Protein AF-0000000081274751 (afdb_homodimer)

pLDDT: mean 94.53, std 8.79, range [33.19, 98.94]

Sequence (576 aa):
MEIGVSGASGQLGKAVLAELAARGAGHRVVGISRTPERVPAPAQGRLGDYDRAETLLQAYRGLDRLLLIPSADLGPGVRGRQFTAAIDAAVRAGVKHIVMVSTAGTRELAEPALGAAYWVGEQHLVKTAPRWTILRMNYYAESFAQQAPMFLGSGILPGLGENRVAFVSRDDVAAAAAGILLGEGHAGAIYNATGPVALSGAQRAALVAELSGKPLRFAVSDEAPLRQGLAQAGLPGGFVDAVIDIEKSFVAGAFDVVTGDVARLAGREPRALRTLLADSLRPAVADAMEIGVSGASGQLGKAVLAELAARGAGHRVVGISRTPERVPAPAQGRLGDYDRAETLLQAYRGLDRLLLIPSADLGPGVRGRQFTAAIDAAVRAGVKHIVMVSTAGTRELAEPALGAAYWVGEQHLVKTAPRWTILRMNYYAESFAQQAPMFLGSGILPGLGENRVAFVSRDDVAAAAAGILLGEGHAGAIYNATGPVALSGAQRAALVAELSGKPLRFAVSDEAPLRQGLAQAGLPGGFVDAVIDIEKSFVAGAFDVVTGDVARLAGREPRALRTLLADSLRPAVADA

Organism: Ralstonia solanacearum (NCBI:txid305)

Nearest PDB structures (foldseek):
  2zcv-assembly1_A  TM=9.203E-01  e=3.498E-23  Escherichia coli
  2jl1-assembly1_A-2  TM=8.860E-01  e=5.281E-23  Citrobacter sp. MY-5
  2zcu-assembly1_A  TM=9.099E-01  e=2.438E-22  unclassified
  2vrb-assembly1_A-2  TM=9.002E-01  e=4.391E-22  Citrobacter sp. MY-5
  3e48-assembly1_A  TM=8.944E-01  e=1.424E-21  Staphylococcus aureus subsp. aureus Mu50

Structure (mmCIF, N/CA/C/O backbone):
data_AF-0000000081274751-model_v1
#
loop_
_entity.id
_entity.type
_entity.pdbx_description
1 polymer 'SDR family oxidoreductase'
#
loop_
_atom_site.group_PDB
_atom_site.id
_atom_site.type_symbol
_atom_site.label_atom_id
_atom_site.label_alt_id
_atom_site.label_comp_id
_atom_site.label_asym_id
_atom_site.label_entity_id
_atom_site.label_seq_id
_atom_site.pdbx_PDB_ins_code
_atom_site.Cartn_x
_atom_site.Cartn_y
_atom_site.Cartn_z
_atom_site.occupancy
_atom_site.B_iso_or_equiv
_atom_site.auth_seq_id
_atom_site.auth_comp_id
_atom_site.auth_asym_id
_atom_site.auth_atom_id
_atom_site.pdbx_PDB_model_num
ATOM 1 N N . MET A 1 1 ? 21.375 19.062 -6.289 1 93.44 1 MET A N 1
ATOM 2 C CA . MET A 1 1 ? 20.031 19.125 -6.879 1 93.44 1 MET A CA 1
ATOM 3 C C . MET A 1 1 ? 19.188 20.188 -6.195 1 93.44 1 MET A C 1
ATOM 5 O O . MET A 1 1 ? 19.547 20.672 -5.121 1 93.44 1 MET A O 1
ATOM 9 N N . GLU A 1 2 ? 18.156 20.688 -6.863 1 97.38 2 GLU A N 1
ATOM 10 C CA . GLU A 1 2 ? 17.172 21.594 -6.297 1 97.38 2 GLU A CA 1
ATOM 11 C C . GLU A 1 2 ? 15.914 20.859 -5.867 1 97.38 2 GLU A C 1
ATOM 13 O O . GLU A 1 2 ? 15.219 20.266 -6.699 1 97.38 2 GLU A O 1
ATOM 18 N N . ILE A 1 3 ? 15.656 20.969 -4.59 1 98.5 3 ILE A N 1
ATOM 19 C CA . ILE A 1 3 ? 14.531 20.234 -4.008 1 98.5 3 ILE A CA 1
ATOM 20 C C . ILE A 1 3 ? 13.484 21.234 -3.498 1 98.5 3 ILE A C 1
ATOM 22 O O . ILE A 1 3 ? 13.812 22.156 -2.762 1 98.5 3 ILE A O 1
ATOM 26 N N . GLY A 1 4 ? 12.297 21.062 -3.938 1 98.75 4 GLY A N 1
ATOM 27 C CA . GLY A 1 4 ? 11.211 21.922 -3.488 1 98.75 4 GLY A CA 1
ATOM 28 C C . GLY A 1 4 ? 10.266 21.219 -2.523 1 98.75 4 GLY A C 1
ATOM 29 O O . GLY A 1 4 ? 10 20.031 -2.66 1 98.75 4 GLY A O 1
ATOM 30 N N . VAL A 1 5 ? 9.758 21.969 -1.563 1 98.75 5 VAL A N 1
ATOM 31 C CA . VAL A 1 5 ? 8.703 21.547 -0.657 1 98.75 5 VAL A CA 1
ATOM 32 C C . VAL A 1 5 ? 7.52 22.5 -0.745 1 98.75 5 VAL A C 1
ATOM 34 O O . VAL A 1 5 ? 7.621 23.656 -0.315 1 98.75 5 VAL A O 1
ATOM 37 N N . SER A 1 6 ? 6.445 22.047 -1.34 1 98.62 6 SER A N 1
ATOM 38 C CA . SER A 1 6 ? 5.23 22.844 -1.414 1 98.62 6 SER A CA 1
ATOM 39 C C . SER A 1 6 ? 4.348 22.641 -0.189 1 98.62 6 SER A C 1
ATOM 41 O O . SER A 1 6 ? 4.07 21.5 0.189 1 98.62 6 SER A O 1
ATOM 43 N N . GLY A 1 7 ? 3.842 23.641 0.392 1 96.94 7 GLY A N 1
ATOM 44 C CA . GLY A 1 7 ? 3.24 23.594 1.715 1 96.94 7 GLY A CA 1
ATOM 45 C C . GLY A 1 7 ? 4.25 23.75 2.836 1 96.94 7 GLY A C 1
ATOM 46 O O . GLY A 1 7 ? 4.078 23.172 3.912 1 96.94 7 GLY A O 1
ATOM 47 N N . ALA A 1 8 ? 5.242 24.547 2.623 1 96.88 8 ALA A N 1
ATOM 48 C CA . ALA A 1 8 ? 6.453 24.578 3.439 1 96.88 8 ALA A CA 1
ATOM 49 C C . ALA A 1 8 ? 6.211 25.312 4.75 1 96.88 8 ALA A C 1
ATOM 51 O O . ALA A 1 8 ? 6.988 25.172 5.699 1 96.88 8 ALA A O 1
ATOM 52 N N . SER A 1 9 ? 5.199 26.094 4.828 1 93.06 9 SER A N 1
ATOM 53 C CA . SER A 1 9 ? 4.996 26.891 6.035 1 93.06 9 SER A CA 1
ATOM 54 C C . SER A 1 9 ? 4.125 26.141 7.043 1 93.06 9 SER A C 1
ATOM 56 O O . SER A 1 9 ? 3.957 26.594 8.18 1 93.06 9 SER A O 1
ATOM 58 N N . GLY A 1 10 ? 3.547 25.016 6.594 1 93.62 10 GLY A N 1
ATOM 59 C CA . GLY A 1 10 ? 2.77 24.203 7.516 1 93.62 10 GLY A CA 1
ATOM 60 C C . GLY A 1 10 ? 3.629 23.344 8.43 1 93.62 10 GLY A C 1
ATOM 61 O O . GLY A 1 10 ? 4.855 23.328 8.297 1 93.62 10 GLY A O 1
ATOM 62 N N . GLN A 1 11 ? 2.998 22.656 9.359 1 95 11 GLN A N 1
ATOM 63 C CA . GLN A 1 11 ? 3.697 21.844 10.352 1 95 11 GLN A CA 1
ATOM 64 C C . GLN A 1 11 ? 4.531 20.75 9.68 1 95 11 GLN A C 1
ATOM 66 O O . GLN A 1 11 ? 5.723 20.609 9.961 1 95 11 GLN A O 1
ATOM 71 N N . LEU A 1 12 ? 3.928 20.016 8.781 1 97.56 12 LEU A N 1
ATOM 72 C CA . LEU A 1 12 ? 4.672 18.969 8.094 1 97.56 12 LEU A CA 1
ATOM 73 C C . LEU A 1 12 ? 5.773 19.547 7.223 1 97.56 12 LEU A C 1
ATOM 75 O O . LEU A 1 12 ? 6.891 19.031 7.191 1 97.56 12 LEU A O 1
ATOM 79 N N . GLY A 1 13 ? 5.434 20.609 6.469 1 97.88 13 GLY A N 1
ATOM 80 C CA . GLY A 1 13 ? 6.422 21.266 5.613 1 97.88 13 GLY A CA 1
ATOM 81 C C . GLY A 1 13 ? 7.652 21.719 6.367 1 97.88 13 GLY A C 1
ATOM 82 O O . GLY A 1 13 ? 8.781 21.453 5.941 1 97.88 13 GLY A O 1
ATOM 83 N N . LYS A 1 14 ? 7.461 22.344 7.496 1 97.12 14 LYS A N 1
ATOM 84 C CA . LYS A 1 14 ? 8.57 22.812 8.312 1 97.12 14 LYS A CA 1
ATOM 85 C C . LYS A 1 14 ? 9.422 21.656 8.812 1 97.12 14 LYS A C 1
ATOM 87 O O . LYS A 1 14 ? 10.648 21.734 8.844 1 97.12 14 LYS A O 1
ATOM 92 N N . ALA A 1 15 ? 8.734 20.594 9.211 1 97.69 15 ALA A N 1
ATOM 93 C CA . ALA A 1 15 ? 9.445 19.406 9.688 1 97.69 15 ALA A CA 1
ATOM 94 C C . ALA A 1 15 ? 10.281 18.781 8.57 1 97.69 15 ALA A C 1
ATOM 96 O O . ALA A 1 15 ? 11.406 18.328 8.805 1 97.69 15 ALA A O 1
ATOM 97 N N . VAL A 1 16 ? 9.758 18.766 7.324 1 98.38 16 VAL A N 1
ATOM 98 C CA . VAL A 1 16 ? 10.492 18.219 6.188 1 98.38 16 VAL A CA 1
ATOM 99 C C . VAL A 1 16 ? 11.719 19.094 5.91 1 98.38 16 VAL A C 1
ATOM 101 O O . VAL A 1 16 ? 12.82 18.578 5.684 1 98.38 16 VAL A O 1
ATOM 104 N N . LEU A 1 17 ? 11.516 20.422 5.949 1 97.81 17 LEU A N 1
ATOM 105 C CA . LEU A 1 17 ? 12.625 21.328 5.723 1 97.81 17 LEU A CA 1
ATOM 106 C C . LEU A 1 17 ? 13.727 21.125 6.762 1 97.81 17 LEU A C 1
ATOM 108 O O . LEU A 1 17 ? 14.914 21.156 6.434 1 97.81 17 LEU A O 1
ATOM 112 N N . ALA A 1 18 ? 13.352 20.922 7.992 1 97.19 18 ALA A N 1
ATOM 113 C CA . ALA A 1 18 ? 14.328 20.672 9.055 1 97.19 18 ALA A CA 1
ATOM 114 C C . ALA A 1 18 ? 15.133 19.406 8.781 1 97.19 18 ALA A C 1
ATOM 116 O O . ALA A 1 18 ? 16.344 19.375 8.953 1 97.19 18 ALA A O 1
ATOM 117 N N . GLU A 1 19 ? 14.438 18.359 8.367 1 97.75 19 GLU A N 1
ATOM 118 C CA . GLU A 1 19 ? 15.102 17.094 8.016 1 97.75 19 GLU A CA 1
ATOM 119 C C . GLU A 1 19 ? 16.062 17.297 6.855 1 97.75 19 GLU A C 1
ATOM 121 O O . GLU A 1 19 ? 17.188 16.781 6.879 1 97.75 19 GLU A O 1
ATOM 126 N N . LEU A 1 20 ? 15.664 18.031 5.789 1 97.75 20 LEU A N 1
ATOM 127 C CA . LEU A 1 20 ? 16.5 18.266 4.625 1 97.75 20 LEU A CA 1
ATOM 128 C C . LEU A 1 20 ? 17.734 19.094 5.004 1 97.75 20 LEU A C 1
ATOM 130 O O . LEU A 1 20 ? 18.828 18.875 4.477 1 97.75 20 LEU A O 1
ATOM 134 N N . ALA A 1 21 ? 17.531 20.047 5.922 1 96 21 ALA A N 1
ATOM 135 C CA . ALA A 1 21 ? 18.656 20.844 6.391 1 96 21 ALA A CA 1
ATOM 136 C C . ALA A 1 21 ? 19.672 20 7.133 1 96 21 ALA A C 1
ATOM 138 O O . ALA A 1 21 ? 20.891 20.188 6.98 1 96 21 ALA A O 1
ATOM 139 N N . ALA A 1 22 ? 19.188 19.062 7.863 1 95.31 22 ALA A N 1
ATOM 140 C CA . ALA A 1 22 ? 20.047 18.234 8.703 1 95.31 22 ALA A CA 1
ATOM 141 C C . ALA A 1 22 ? 20.766 17.172 7.871 1 95.31 22 ALA A C 1
ATOM 143 O O . ALA A 1 22 ? 21.938 16.859 8.125 1 95.31 22 ALA A O 1
ATOM 144 N N . ARG A 1 23 ? 20.078 16.719 6.793 1 93.56 23 ARG A N 1
ATOM 145 C CA . ARG A 1 23 ? 20.578 15.555 6.07 1 93.56 23 ARG A CA 1
ATOM 146 C C . ARG A 1 23 ? 21.188 15.961 4.73 1 93.56 23 ARG A C 1
ATOM 148 O O . ARG A 1 23 ? 21.953 15.203 4.133 1 93.56 23 ARG A O 1
ATOM 155 N N . GLY A 1 24 ? 20.641 17.031 4.078 1 81.81 24 GLY A N 1
ATOM 156 C CA . GLY A 1 24 ? 20.688 17.297 2.652 1 81.81 24 GLY A CA 1
ATOM 157 C C . GLY A 1 24 ? 22.047 17.766 2.166 1 81.81 24 GLY A C 1
ATOM 158 O O . GLY A 1 24 ? 22.188 18.141 1.001 1 81.81 24 GLY A O 1
ATOM 159 N N . ALA A 1 25 ? 23 17.219 2.57 1 69.69 25 ALA A N 1
ATOM 160 C CA . ALA A 1 25 ? 24.406 17.234 2.184 1 69.69 25 ALA A CA 1
ATOM 161 C C . ALA A 1 25 ? 24.641 18.234 1.053 1 69.69 25 ALA A C 1
ATOM 163 O O . ALA A 1 25 ? 25.297 17.906 0.062 1 69.69 25 ALA A O 1
ATOM 164 N N . GLY A 1 26 ? 24.203 19.438 1.033 1 86.94 26 GLY A N 1
ATOM 165 C CA . GLY A 1 26 ? 24.609 20.359 -0.019 1 86.94 26 GLY A CA 1
ATOM 166 C C . GLY A 1 26 ? 23.516 20.609 -1.044 1 86.94 26 GLY A C 1
ATOM 167 O O . GLY A 1 26 ? 23.719 21.375 -1.988 1 86.94 26 GLY A O 1
ATOM 168 N N . HIS A 1 27 ? 22.453 19.953 -1.006 1 92.88 27 HIS A N 1
ATOM 169 C CA . HIS A 1 27 ? 21.328 20.234 -1.9 1 92.88 27 HIS A CA 1
ATOM 170 C C . HIS A 1 27 ? 20.719 21.609 -1.623 1 92.88 27 HIS A C 1
ATOM 172 O O . HIS A 1 27 ? 20.781 22.094 -0.495 1 92.88 27 HIS A O 1
ATOM 178 N N . ARG A 1 28 ? 20.281 22.266 -2.684 1 96.56 28 ARG A N 1
ATOM 179 C CA . ARG A 1 28 ? 19.516 23.5 -2.527 1 96.56 28 ARG A CA 1
ATOM 180 C C . ARG A 1 28 ? 18.047 23.203 -2.271 1 96.56 28 ARG A C 1
ATOM 182 O O . ARG A 1 28 ? 17.422 22.469 -3.031 1 96.56 28 ARG A O 1
ATOM 189 N N . VAL A 1 29 ? 17.578 23.797 -1.198 1 97.94 29 VAL A N 1
ATOM 190 C CA . VAL A 1 29 ? 16.203 23.516 -0.79 1 97.94 29 VAL A CA 1
ATOM 191 C C . VAL A 1 29 ? 15.352 24.781 -0.933 1 97.94 29 VAL A C 1
ATOM 193 O O . VAL A 1 29 ? 15.758 25.859 -0.512 1 97.94 29 VAL A O 1
ATOM 196 N N . VAL A 1 30 ? 14.211 24.609 -1.521 1 98.19 30 VAL A N 1
ATOM 197 C CA . VAL A 1 30 ? 13.25 25.688 -1.726 1 98.19 30 VAL A CA 1
ATOM 198 C C . VAL A 1 30 ? 11.953 25.375 -0.984 1 98.19 30 VAL A C 1
ATOM 200 O O . VAL A 1 30 ? 11.367 24.297 -1.177 1 98.19 30 VAL A O 1
ATOM 203 N N . GLY A 1 31 ? 11.57 26.25 -0.077 1 98.44 31 GLY A N 1
ATOM 204 C CA . GLY A 1 31 ? 10.273 26.172 0.565 1 98.44 31 GLY A CA 1
ATOM 205 C C . GLY A 1 31 ? 9.219 27.031 -0.099 1 98.44 31 GLY A C 1
ATOM 206 O O . GLY A 1 31 ? 9.375 28.25 -0.194 1 98.44 31 GLY A O 1
ATOM 207 N N . ILE A 1 32 ? 8.148 26.422 -0.583 1 98.69 32 ILE A N 1
ATOM 208 C CA . ILE A 1 32 ? 7.109 27.125 -1.325 1 98.69 32 ILE A CA 1
ATOM 209 C C . ILE A 1 32 ? 5.859 27.266 -0.458 1 98.69 32 ILE A C 1
ATOM 211 O O . ILE A 1 32 ? 5.359 26.281 0.09 1 98.69 32 ILE A O 1
ATOM 215 N N . SER A 1 33 ? 5.398 28.422 -0.324 1 97.69 33 SER A N 1
ATOM 216 C CA . SER A 1 33 ? 4.23 28.703 0.502 1 97.69 33 SER A CA 1
ATOM 217 C C . SER A 1 33 ? 3.555 30 0.088 1 97.69 33 SER A C 1
ATOM 219 O O . SER A 1 33 ? 4.09 30.75 -0.731 1 97.69 33 SER A O 1
ATOM 221 N N . ARG A 1 34 ? 2.355 30.203 0.616 1 96.44 34 ARG A N 1
ATOM 222 C CA . ARG A 1 34 ? 1.653 31.469 0.422 1 96.44 34 ARG A CA 1
ATOM 223 C C . ARG A 1 34 ? 2.336 32.594 1.188 1 96.44 34 ARG A C 1
ATOM 225 O O . ARG A 1 34 ? 2.092 33.781 0.918 1 96.44 34 ARG A O 1
ATOM 232 N N . THR A 1 35 ? 3.131 32.219 2.211 1 95.5 35 THR A N 1
ATOM 233 C CA . THR A 1 35 ? 3.898 33.156 3.023 1 95.5 35 THR A CA 1
ATOM 234 C C . THR A 1 35 ? 5.383 32.812 2.992 1 95.5 35 THR A C 1
ATOM 236 O O . THR A 1 35 ? 5.945 32.344 3.996 1 95.5 35 THR A O 1
ATOM 239 N N . PRO A 1 36 ? 6.004 33.094 1.844 1 95.94 36 PRO A N 1
ATOM 240 C CA . PRO A 1 36 ? 7.387 32.656 1.653 1 95.94 36 PRO A CA 1
ATOM 241 C C . PRO A 1 36 ? 8.336 33.188 2.719 1 95.94 36 PRO A C 1
ATOM 243 O O . PRO A 1 36 ? 9.359 32.562 3.014 1 95.94 36 PRO A O 1
ATOM 246 N N . GLU A 1 37 ? 8.023 34.312 3.389 1 94.25 37 GLU A N 1
ATOM 247 C CA . GLU A 1 37 ? 8.867 34.906 4.422 1 94.25 37 GLU A CA 1
ATOM 248 C C . GLU A 1 37 ? 8.898 34.031 5.676 1 94.25 37 GLU A C 1
ATOM 250 O O . GLU A 1 37 ? 9.789 34.188 6.516 1 94.25 37 GLU A O 1
ATOM 255 N N . ARG A 1 38 ? 7.961 33.125 5.781 1 93.5 38 ARG A N 1
ATOM 256 C CA . ARG A 1 38 ? 7.867 32.281 6.961 1 93.5 38 ARG A CA 1
ATOM 257 C C . ARG A 1 38 ? 8.641 30.969 6.758 1 93.5 38 ARG A C 1
ATOM 259 O O . ARG A 1 38 ? 8.742 30.156 7.676 1 93.5 38 ARG A O 1
ATOM 266 N N . VAL A 1 39 ? 9.164 30.75 5.59 1 94.94 39 VAL A N 1
ATOM 267 C CA . VAL A 1 39 ? 9.977 29.578 5.328 1 94.94 39 VAL A CA 1
ATOM 268 C C . VAL A 1 39 ? 11.305 29.688 6.062 1 94.94 39 VAL A C 1
ATOM 270 O O . VAL A 1 39 ? 12.039 30.656 5.879 1 94.94 39 VAL A O 1
ATOM 273 N N . PRO A 1 40 ? 11.562 28.781 6.957 1 92.06 40 PRO A N 1
ATOM 274 C CA . PRO A 1 40 ? 12.781 28.875 7.762 1 92.06 40 PRO A CA 1
ATOM 275 C C . PRO A 1 40 ? 14.055 28.719 6.93 1 92.06 40 PRO A C 1
ATOM 277 O O . PRO A 1 40 ? 14.086 27.906 5.992 1 92.06 40 PRO A O 1
ATOM 280 N N . ALA A 1 41 ? 15.07 29.453 7.367 1 90.94 41 ALA A N 1
ATOM 281 C CA . ALA A 1 41 ? 16.406 29.219 6.824 1 90.94 41 ALA A CA 1
ATOM 282 C C . ALA A 1 41 ? 16.906 27.812 7.184 1 90.94 41 ALA A C 1
ATOM 284 O O . ALA A 1 41 ? 16.547 27.266 8.227 1 90.94 41 ALA A O 1
ATOM 285 N N . PRO A 1 42 ? 17.672 27.297 6.25 1 93.5 42 PRO A N 1
ATOM 286 C CA . PRO A 1 42 ? 18.375 27.844 5.086 1 93.5 42 PRO A CA 1
ATOM 287 C C . PRO A 1 42 ? 17.578 27.672 3.789 1 93.5 42 PRO A C 1
ATOM 289 O O . PRO A 1 42 ? 18.094 27.969 2.705 1 93.5 42 PRO A O 1
ATOM 292 N N . ALA A 1 43 ? 16.359 27.188 3.826 1 95.62 43 ALA A N 1
ATOM 293 C CA . ALA A 1 43 ? 15.578 27.031 2.605 1 95.62 43 ALA A CA 1
ATOM 294 C C . ALA A 1 43 ? 15.227 28.375 2 1 95.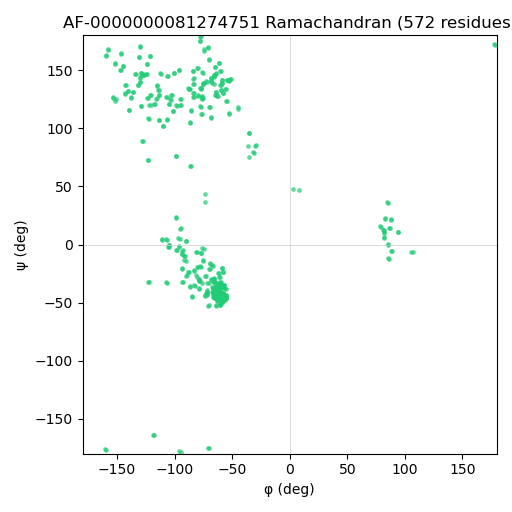62 43 ALA A C 1
ATOM 296 O O . ALA A 1 43 ? 14.922 29.328 2.727 1 95.62 43 ALA A O 1
ATOM 297 N N . GLN A 1 44 ? 15.312 28.469 0.724 1 97.06 44 GLN A N 1
ATOM 298 C CA . GLN A 1 44 ? 14.836 29.656 0.018 1 97.06 44 GLN A CA 1
ATOM 299 C C . GLN A 1 44 ? 13.312 29.656 -0.079 1 97.06 44 GLN A C 1
ATOM 301 O O . GLN A 1 44 ? 12.711 28.688 -0.54 1 97.06 44 GLN A O 1
ATOM 306 N N . GLY A 1 45 ? 12.766 30.781 0.375 1 98 45 GLY A N 1
ATOM 307 C CA . GLY A 1 45 ? 11.32 30.906 0.271 1 98 45 GLY A CA 1
ATOM 308 C C . GLY A 1 45 ? 10.859 31.375 -1.095 1 98 45 GLY A C 1
ATOM 309 O O . GLY A 1 45 ? 11.406 32.312 -1.645 1 98 45 GLY A O 1
ATOM 310 N N . ARG A 1 46 ? 9.891 30.688 -1.69 1 98.44 46 ARG A N 1
ATOM 311 C CA . ARG A 1 46 ? 9.211 31.109 -2.912 1 98.44 46 ARG A CA 1
ATOM 312 C C . ARG A 1 46 ? 7.703 31.172 -2.701 1 98.44 46 ARG A C 1
ATOM 314 O O . ARG A 1 46 ? 7.137 30.375 -1.954 1 98.44 46 ARG A O 1
ATOM 321 N N . LEU A 1 47 ? 7.086 32.125 -3.385 1 98.44 47 LEU A N 1
ATOM 322 C CA . LEU A 1 47 ? 5.637 32.25 -3.314 1 98.44 47 LEU A CA 1
ATOM 323 C C . LEU A 1 47 ? 4.949 31.188 -4.152 1 98.44 47 LEU A C 1
ATOM 325 O O . LEU A 1 47 ? 5.246 31.047 -5.34 1 98.44 47 LEU A O 1
ATOM 329 N N . GLY A 1 48 ? 4.117 30.516 -3.559 1 98.25 48 GLY A N 1
ATOM 330 C CA . GLY A 1 48 ? 3.248 29.531 -4.203 1 98.25 48 GLY A CA 1
ATOM 331 C C . GLY A 1 48 ? 1.927 29.344 -3.484 1 98.25 48 GLY A C 1
ATOM 332 O O . GLY A 1 48 ? 1.901 29.109 -2.273 1 98.25 48 GLY A O 1
ATOM 333 N N . ASP A 1 49 ? 0.896 29.531 -4.195 1 97.69 49 ASP A N 1
ATOM 334 C CA . ASP A 1 49 ? -0.47 29.375 -3.705 1 97.69 49 ASP A CA 1
ATOM 335 C C . ASP A 1 49 ? -1.227 28.312 -4.516 1 97.69 49 ASP A C 1
ATOM 337 O O . ASP A 1 49 ? -1.423 28.484 -5.723 1 97.69 49 ASP A O 1
ATOM 341 N N . TYR A 1 50 ? -1.672 27.281 -3.85 1 97.62 50 TYR A N 1
ATOM 342 C CA . TYR A 1 50 ? -2.342 26.188 -4.535 1 97.62 50 TYR A CA 1
ATOM 343 C C . TYR A 1 50 ? -3.576 26.672 -5.281 1 97.62 50 TYR A C 1
ATOM 345 O O . TYR A 1 50 ? -4.055 26.016 -6.203 1 97.62 50 TYR A O 1
ATOM 353 N N . ASP A 1 51 ? -4.086 27.828 -4.895 1 96.88 51 ASP A N 1
ATOM 354 C CA . ASP A 1 51 ? -5.289 28.359 -5.523 1 96.88 51 ASP A CA 1
ATOM 355 C C . ASP A 1 51 ? -4.934 29.359 -6.617 1 96.88 51 ASP A C 1
ATOM 357 O O . ASP A 1 51 ? -5.82 29.938 -7.25 1 96.88 51 ASP A O 1
ATOM 361 N N . ARG A 1 52 ? -3.68 29.625 -6.82 1 97.12 52 ARG A N 1
ATOM 362 C CA . ARG A 1 52 ? -3.184 30.531 -7.859 1 97.12 52 ARG A CA 1
ATOM 363 C C . ARG A 1 52 ? -2.105 29.844 -8.695 1 97.12 52 ARG A C 1
ATOM 365 O O . ARG A 1 52 ? -0.912 30.062 -8.469 1 97.12 52 ARG A O 1
ATOM 372 N N . ALA A 1 53 ? -2.52 29.188 -9.727 1 94.62 53 ALA A N 1
ATOM 373 C CA . ALA A 1 53 ? -1.687 28.297 -10.531 1 94.62 53 ALA A CA 1
ATOM 374 C C . ALA A 1 53 ? -0.47 29.047 -11.086 1 94.62 53 ALA A C 1
ATOM 376 O O . ALA A 1 53 ? 0.608 28.453 -11.219 1 94.62 53 ALA A O 1
ATOM 377 N N . GLU A 1 54 ? -0.586 30.234 -11.414 1 95.19 54 GLU A N 1
ATOM 378 C CA . GLU A 1 54 ? 0.503 31.016 -12 1 95.19 54 GLU A CA 1
ATOM 379 C C . GLU A 1 54 ? 1.666 31.156 -11.016 1 95.19 54 GLU A C 1
ATOM 381 O O . GLU A 1 54 ? 2.828 31.203 -11.43 1 95.19 54 GLU A O 1
ATOM 386 N N . THR A 1 55 ? 1.337 31.219 -9.758 1 98.31 55 THR A N 1
ATOM 387 C CA . THR A 1 55 ? 2.389 31.328 -8.758 1 98.31 55 THR A CA 1
ATOM 388 C C . THR A 1 55 ? 3.133 30.016 -8.594 1 98.31 55 THR A C 1
ATOM 390 O O . THR A 1 55 ? 4.309 30 -8.227 1 98.31 55 THR A O 1
ATOM 393 N N . LEU A 1 56 ? 2.492 28.953 -8.859 1 98.62 56 LEU A N 1
ATOM 394 C CA . LEU A 1 56 ? 3.094 27.625 -8.711 1 98.62 56 LEU A CA 1
ATOM 395 C C . LEU A 1 56 ? 4.098 27.359 -9.82 1 98.62 56 LEU A C 1
ATOM 397 O O . LEU A 1 56 ? 5.176 26.812 -9.57 1 98.62 56 LEU A O 1
ATOM 401 N N . LEU A 1 57 ? 3.695 27.719 -11.055 1 98.12 57 LEU A N 1
ATOM 402 C CA . LEU A 1 57 ? 4.586 27.5 -12.188 1 98.12 57 LEU A CA 1
ATOM 403 C C . LEU A 1 57 ? 5.93 28.188 -11.961 1 98.12 57 LEU A C 1
ATOM 405 O O . LEU A 1 57 ? 6.984 27.578 -12.148 1 98.12 57 LEU A O 1
ATOM 409 N N . GLN A 1 58 ? 5.871 29.406 -11.516 1 97.88 58 GLN A N 1
ATOM 410 C CA . GLN A 1 58 ? 7.09 30.156 -11.242 1 97.88 58 GLN A CA 1
ATOM 411 C C . GLN A 1 58 ? 7.859 29.547 -10.07 1 97.88 58 GLN A C 1
ATOM 413 O O . GLN A 1 58 ? 9.086 29.422 -10.125 1 97.88 58 GLN A O 1
ATOM 418 N N . ALA A 1 59 ? 7.168 29.141 -9.07 1 98.69 59 ALA A N 1
ATOM 419 C CA . ALA A 1 59 ? 7.781 28.609 -7.852 1 98.69 59 ALA A CA 1
ATOM 420 C C . ALA A 1 59 ? 8.492 27.297 -8.125 1 98.69 59 ALA A C 1
ATOM 422 O O . ALA A 1 59 ? 9.492 26.969 -7.473 1 98.69 59 ALA A O 1
ATOM 423 N N . TYR A 1 60 ? 8.031 26.531 -9.086 1 98.75 60 TYR A N 1
ATOM 424 C CA . TYR A 1 60 ? 8.523 25.172 -9.297 1 98.75 60 TYR A CA 1
ATOM 425 C C . TYR A 1 60 ? 9.648 25.156 -10.328 1 98.75 60 TYR A C 1
ATOM 427 O O . TYR A 1 60 ? 10.297 24.125 -10.531 1 98.75 60 TYR A O 1
ATOM 435 N N . ARG A 1 61 ? 9.898 26.266 -10.984 1 98 61 ARG A N 1
ATOM 436 C CA . ARG A 1 61 ? 10.914 26.344 -12.031 1 98 61 ARG A CA 1
ATOM 437 C C . ARG A 1 61 ? 12.281 25.938 -11.492 1 98 61 ARG A C 1
ATOM 439 O O . ARG A 1 61 ? 12.695 26.406 -10.43 1 98 61 ARG A O 1
ATOM 446 N N . GLY A 1 62 ? 12.906 25.031 -12.242 1 98 62 GLY A N 1
ATOM 447 C CA . GLY A 1 62 ? 14.281 24.656 -11.953 1 98 62 GLY A CA 1
ATOM 448 C C . GLY A 1 62 ? 14.406 23.531 -10.945 1 98 62 GLY A C 1
ATOM 449 O O . GLY A 1 62 ? 15.5 23.031 -10.695 1 98 62 GLY A O 1
ATOM 450 N N . LEU A 1 63 ? 13.344 23.094 -10.375 1 98.5 63 LEU A N 1
ATOM 451 C CA . LEU A 1 63 ? 13.391 22.047 -9.352 1 98.5 63 LEU A CA 1
ATOM 452 C C . LEU A 1 63 ? 13.641 20.688 -9.984 1 98.5 63 LEU A C 1
ATOM 454 O O . LEU A 1 63 ? 13.062 20.359 -11.023 1 98.5 63 LEU A O 1
ATOM 458 N N . ASP A 1 64 ? 14.469 19.922 -9.359 1 98.31 64 ASP A N 1
ATOM 459 C CA . ASP A 1 64 ? 14.68 18.531 -9.758 1 98.31 64 ASP A CA 1
ATOM 460 C C . ASP A 1 64 ? 13.641 17.609 -9.125 1 98.31 64 ASP A C 1
ATOM 462 O O . ASP A 1 64 ? 13.133 16.703 -9.781 1 98.31 64 ASP A O 1
ATOM 466 N N . ARG A 1 65 ? 13.391 17.812 -7.844 1 98.62 65 ARG A N 1
ATOM 467 C CA . ARG A 1 65 ? 12.422 17.062 -7.066 1 98.62 65 ARG A CA 1
ATOM 468 C C . ARG A 1 65 ? 11.492 17.984 -6.289 1 98.62 65 ARG A C 1
ATOM 470 O O . ARG A 1 65 ? 11.914 19.047 -5.82 1 98.62 65 ARG A O 1
ATOM 477 N N . LEU A 1 66 ? 10.273 17.609 -6.176 1 98.88 66 LEU A N 1
ATOM 478 C CA . LEU A 1 66 ? 9.258 18.422 -5.523 1 98.88 66 LEU A CA 1
ATOM 479 C C . LEU A 1 66 ? 8.352 17.578 -4.645 1 98.88 66 LEU A C 1
ATOM 481 O O . LEU A 1 66 ? 7.832 16.547 -5.09 1 98.88 66 LEU A O 1
ATOM 485 N N . LEU A 1 67 ? 8.242 17.969 -3.406 1 98.94 67 LEU A N 1
ATOM 486 C CA . LEU A 1 67 ? 7.246 17.391 -2.51 1 98.94 67 LEU A CA 1
ATOM 487 C C . LEU A 1 67 ? 5.98 18.234 -2.479 1 98.94 67 LEU A C 1
ATOM 489 O O . LEU A 1 67 ? 6.039 19.438 -2.232 1 98.94 67 LEU A O 1
ATOM 493 N N . LEU A 1 68 ? 4.871 17.609 -2.756 1 98.94 68 LEU A N 1
ATOM 494 C CA . LEU A 1 68 ? 3.566 18.25 -2.641 1 98.94 68 LEU A CA 1
ATOM 495 C C . LEU A 1 68 ? 2.863 17.828 -1.357 1 98.94 68 LEU A C 1
ATOM 497 O O . LEU A 1 68 ? 2.506 16.656 -1.201 1 98.94 68 LEU A O 1
ATOM 501 N N . ILE A 1 69 ? 2.641 18.75 -0.451 1 98.69 69 ILE A N 1
ATOM 502 C CA . ILE A 1 69 ? 1.922 18.516 0.797 1 98.69 69 ILE A CA 1
ATOM 503 C C . ILE A 1 69 ? 0.509 19.094 0.689 1 98.69 69 ILE A C 1
ATOM 505 O O . ILE A 1 69 ? 0.329 20.25 0.316 1 98.69 69 ILE A O 1
ATOM 509 N N . PRO A 1 70 ? -0.476 18.234 0.94 1 96.62 70 PRO A N 1
ATOM 510 C CA . PRO A 1 70 ? -1.846 18.75 0.814 1 96.62 70 PRO A CA 1
ATOM 511 C C . PRO A 1 70 ? -2.137 19.906 1.76 1 96.62 70 PRO A C 1
ATOM 513 O O . PRO A 1 70 ? -1.606 19.953 2.873 1 96.62 70 PRO A O 1
ATOM 516 N N . SER A 1 71 ? -3.025 20.812 1.335 1 92.5 71 SER A N 1
ATOM 517 C CA . SER A 1 71 ? -3.453 21.906 2.186 1 92.5 71 SER A CA 1
ATOM 518 C C . SER A 1 71 ? -4.336 21.422 3.33 1 92.5 71 SER A C 1
ATOM 520 O O . SER A 1 71 ? -4.766 20.266 3.336 1 92.5 71 SER A O 1
ATOM 522 N N . ALA A 1 72 ? -4.613 22.297 4.273 1 86.44 72 ALA A N 1
ATOM 523 C CA . ALA A 1 72 ? -5.449 21.969 5.426 1 86.44 72 ALA A CA 1
ATOM 524 C C . ALA A 1 72 ? -6.922 22.266 5.133 1 86.44 72 ALA A C 1
ATOM 526 O O . ALA A 1 72 ? -7.781 22.062 5.992 1 86.44 72 ALA A O 1
ATOM 527 N N . ASP A 1 73 ? -7.188 22.688 3.922 1 85.12 73 ASP A N 1
ATOM 528 C CA . ASP A 1 73 ? -8.555 23.047 3.559 1 85.12 73 ASP A CA 1
ATOM 529 C C . ASP A 1 73 ? -9.406 21.797 3.344 1 85.12 73 ASP A C 1
ATOM 531 O O . ASP A 1 73 ? -9.117 20.984 2.459 1 85.12 73 ASP A O 1
ATOM 535 N N . LEU A 1 74 ? -10.5 21.688 4.016 1 82 74 LEU A N 1
ATOM 536 C CA . LEU A 1 74 ? -11.312 20.484 3.979 1 82 74 LEU A CA 1
ATOM 537 C C . LEU A 1 74 ? -12.586 20.703 3.164 1 82 74 LEU A C 1
ATOM 539 O O . LEU A 1 74 ? -13.461 19.844 3.125 1 82 74 LEU A O 1
ATOM 543 N N . GLY A 1 75 ? -12.633 21.922 2.594 1 86.56 75 GLY A N 1
ATOM 544 C CA . GLY A 1 75 ? -13.797 22.156 1.751 1 86.56 75 GLY A CA 1
ATOM 545 C C . GLY A 1 75 ? -13.922 21.172 0.607 1 86.56 75 GLY A C 1
ATOM 546 O O . GLY A 1 75 ? -12.914 20.797 -0.001 1 86.56 75 GLY A O 1
ATOM 547 N N . PRO A 1 76 ? -15.164 20.734 0.35 1 88.94 76 PRO A N 1
ATOM 548 C CA . PRO A 1 76 ? -15.367 19.75 -0.718 1 88.94 76 PRO A CA 1
ATOM 549 C C . PRO A 1 76 ? -14.797 20.219 -2.059 1 88.94 76 PRO A C 1
ATOM 551 O O . PRO A 1 76 ? -15.094 21.328 -2.51 1 88.94 76 PRO A O 1
ATOM 554 N N . GLY A 1 77 ? -13.93 19.375 -2.568 1 92.88 77 GLY A N 1
ATOM 555 C CA . GLY A 1 77 ? -13.398 19.609 -3.904 1 92.88 77 GLY A CA 1
ATOM 556 C C . GLY A 1 77 ? -12.195 20.531 -3.918 1 92.88 77 GLY A C 1
ATOM 557 O O . GLY A 1 77 ? -11.5 20.641 -4.934 1 92.88 77 GLY A O 1
ATOM 558 N N . VAL A 1 78 ? -11.93 21.188 -2.818 1 94.12 78 VAL A N 1
ATOM 559 C CA . VAL A 1 78 ? -10.883 22.203 -2.785 1 94.12 78 VAL A CA 1
ATOM 560 C C . VAL A 1 78 ? -9.508 21.547 -2.893 1 94.12 78 VAL A C 1
ATOM 562 O O . VAL A 1 78 ? -8.727 21.859 -3.791 1 94.12 78 VAL A O 1
ATOM 565 N N . ARG A 1 79 ? -9.219 20.578 -2.078 1 95.81 79 ARG A N 1
ATOM 566 C CA . ARG A 1 79 ? -7.906 19.953 -2.055 1 95.81 79 ARG A CA 1
ATOM 567 C C . ARG A 1 79 ? -7.629 19.219 -3.363 1 95.81 79 ARG A C 1
ATOM 569 O O . ARG A 1 79 ? -6.496 19.219 -3.852 1 95.81 79 ARG A O 1
ATOM 576 N N . GLY A 1 80 ? -8.68 18.578 -3.934 1 96.81 80 GLY A N 1
ATOM 577 C CA . GLY A 1 80 ? -8.508 17.922 -5.219 1 96.81 80 GLY A CA 1
ATOM 578 C C . GLY A 1 80 ? -8.086 18.875 -6.324 1 96.81 80 GLY A C 1
ATOM 579 O O . GLY A 1 80 ? -7.168 18.562 -7.094 1 96.81 80 GLY A O 1
ATOM 580 N N . ARG A 1 81 ? -8.742 19.984 -6.371 1 97.44 81 ARG A N 1
ATOM 581 C CA . ARG A 1 81 ? -8.406 21.016 -7.348 1 97.44 81 ARG A CA 1
ATOM 582 C C . ARG A 1 81 ? -6.988 21.531 -7.125 1 97.44 81 ARG A C 1
ATOM 584 O O . ARG A 1 81 ? -6.25 21.766 -8.086 1 97.44 81 ARG A O 1
ATOM 591 N N . GLN A 1 82 ? -6.66 21.688 -5.914 1 98.12 82 GLN A N 1
ATOM 592 C CA . GLN A 1 82 ? -5.336 22.188 -5.555 1 98.12 82 GLN A CA 1
ATOM 593 C C . GLN A 1 82 ? -4.254 21.188 -5.973 1 98.12 82 GLN A C 1
ATOM 595 O O . GLN A 1 82 ? -3.221 21.578 -6.523 1 98.12 82 GLN A O 1
ATOM 600 N N . PHE A 1 83 ? -4.469 19.891 -5.73 1 98.12 83 PHE A N 1
ATOM 601 C CA . PHE A 1 83 ? -3.539 18.859 -6.176 1 98.12 83 PHE A CA 1
ATOM 602 C C . PHE A 1 83 ? -3.354 18.922 -7.688 1 98.12 83 PHE A C 1
ATOM 604 O O . PHE A 1 83 ? -2.225 18.922 -8.18 1 98.12 83 PHE A O 1
ATOM 611 N N . THR A 1 84 ? -4.445 18.984 -8.367 1 98.44 84 THR A N 1
ATOM 612 C CA . THR A 1 84 ? -4.395 19 -9.828 1 98.44 84 THR A CA 1
ATOM 613 C C . THR A 1 84 ? -3.592 20.203 -10.32 1 98.44 84 THR A C 1
ATOM 615 O O . THR A 1 84 ? -2.711 20.062 -11.172 1 98.44 84 THR A O 1
ATOM 618 N N . ALA A 1 85 ? -3.865 21.359 -9.727 1 98.5 85 ALA A N 1
ATOM 619 C CA . ALA A 1 85 ? -3.158 22.578 -10.117 1 98.5 85 ALA A CA 1
ATOM 620 C C . ALA A 1 85 ? -1.662 22.453 -9.836 1 98.5 85 ALA A C 1
ATOM 622 O O . ALA A 1 85 ? -0.837 22.828 -10.672 1 98.5 85 ALA A O 1
ATOM 623 N N . ALA A 1 86 ? -1.333 21.953 -8.703 1 98.75 86 ALA A N 1
ATOM 624 C CA . ALA A 1 86 ? 0.066 21.812 -8.312 1 98.75 86 ALA A CA 1
ATOM 625 C C . ALA A 1 86 ? 0.801 20.828 -9.219 1 98.75 86 ALA A C 1
ATOM 627 O O . ALA A 1 86 ? 1.922 21.109 -9.656 1 98.75 86 ALA A O 1
ATOM 628 N N . ILE A 1 87 ? 0.177 19.703 -9.523 1 98.81 87 ILE A N 1
ATOM 629 C CA . ILE A 1 87 ? 0.779 18.672 -10.359 1 98.81 87 ILE A CA 1
ATOM 630 C C . ILE A 1 87 ? 0.964 19.188 -11.781 1 98.81 87 ILE A C 1
ATOM 632 O O . ILE A 1 87 ? 2.033 19.031 -12.375 1 98.81 87 ILE A O 1
ATOM 636 N N . ASP A 1 88 ? -0.048 19.828 -12.312 1 98.81 88 ASP A N 1
ATOM 637 C CA . ASP A 1 88 ? 0.053 20.422 -13.648 1 98.81 88 ASP A CA 1
ATOM 638 C C . ASP A 1 88 ? 1.197 21.422 -13.727 1 98.81 88 ASP A C 1
ATOM 640 O O . ASP A 1 88 ? 1.975 21.422 -14.68 1 98.81 88 ASP A O 1
ATOM 644 N N . ALA A 1 89 ? 1.251 22.312 -12.719 1 98.81 89 ALA A N 1
ATOM 645 C CA . ALA A 1 89 ? 2.312 23.312 -12.672 1 98.81 89 ALA A CA 1
ATOM 646 C C . ALA A 1 89 ? 3.688 22.656 -12.625 1 98.81 89 ALA A C 1
ATOM 648 O O . ALA A 1 89 ? 4.629 23.109 -13.281 1 98.81 89 ALA A O 1
ATOM 649 N N . ALA A 1 90 ? 3.832 21.641 -11.836 1 98.88 90 ALA A N 1
ATOM 650 C CA . ALA A 1 90 ? 5.102 20.922 -11.711 1 98.88 90 ALA A CA 1
ATOM 651 C C . ALA A 1 90 ? 5.52 20.312 -13.039 1 98.88 90 ALA A C 1
ATOM 653 O O . ALA A 1 90 ? 6.676 20.422 -13.445 1 98.88 90 ALA A O 1
ATOM 654 N N . VAL A 1 91 ? 4.566 19.656 -13.688 1 98.69 91 VAL A N 1
ATOM 655 C CA . VAL A 1 91 ? 4.832 19.031 -14.977 1 98.69 91 VAL A CA 1
ATOM 656 C C . VAL A 1 91 ? 5.242 20.094 -15.992 1 98.69 91 VAL A C 1
ATOM 658 O O . VAL A 1 91 ? 6.238 19.922 -16.703 1 98.69 91 VAL A O 1
ATOM 661 N N . ARG A 1 92 ? 4.5 21.156 -16.047 1 98.38 92 ARG A N 1
ATOM 662 C CA . ARG A 1 92 ? 4.773 22.234 -16.984 1 98.38 92 ARG A CA 1
ATOM 663 C C . ARG A 1 92 ? 6.133 22.875 -16.703 1 98.38 92 ARG A C 1
ATOM 665 O O . ARG A 1 92 ? 6.824 23.297 -17.641 1 98.38 92 ARG A O 1
ATOM 672 N N . ALA A 1 93 ? 6.473 22.953 -15.453 1 98.38 93 ALA A N 1
ATOM 673 C CA . ALA A 1 93 ? 7.742 23.562 -15.062 1 98.38 93 ALA A CA 1
ATOM 674 C C . ALA A 1 93 ? 8.914 22.625 -15.344 1 98.38 93 ALA A C 1
ATOM 676 O O . ALA A 1 93 ? 10.078 23.016 -15.234 1 98.38 93 ALA A O 1
ATOM 677 N N . GLY A 1 94 ? 8.609 21.328 -15.625 1 98.25 94 GLY A N 1
ATOM 678 C CA . GLY A 1 94 ? 9.648 20.375 -15.984 1 98.25 94 GLY A CA 1
ATOM 679 C C . GLY A 1 94 ? 10.266 19.688 -14.781 1 98.25 94 GLY A C 1
ATOM 680 O O . GLY A 1 94 ? 11.406 19.219 -14.844 1 98.25 94 GLY A O 1
ATOM 681 N N . VAL A 1 95 ? 9.57 19.672 -13.664 1 98.56 95 VAL A N 1
ATOM 682 C CA . VAL A 1 95 ? 10.078 18.953 -12.5 1 98.56 95 VAL A CA 1
ATOM 683 C C . VAL A 1 95 ? 10.273 17.484 -12.828 1 98.56 95 VAL A C 1
ATOM 685 O O . VAL A 1 95 ? 9.359 16.828 -13.328 1 98.56 95 VAL A O 1
ATOM 688 N N . LYS A 1 96 ? 11.367 16.922 -12.492 1 97.62 96 LYS A N 1
ATOM 689 C CA . LYS A 1 96 ? 11.742 15.594 -12.961 1 97.62 96 LYS A CA 1
ATOM 690 C C . LYS A 1 96 ? 11.094 14.508 -12.117 1 97.62 96 LYS A C 1
ATOM 692 O O . LYS A 1 96 ? 10.812 13.414 -12.609 1 97.62 96 LYS A O 1
ATOM 697 N N . HIS A 1 97 ? 10.953 14.742 -10.844 1 98.62 97 HIS A N 1
ATOM 698 C CA . HIS A 1 97 ? 10.391 13.766 -9.914 1 98.62 97 HIS A CA 1
ATOM 699 C C . HIS A 1 97 ? 9.461 14.43 -8.906 1 98.62 97 HIS A C 1
ATOM 701 O O . HIS A 1 97 ? 9.906 15.258 -8.102 1 98.62 97 HIS A O 1
ATOM 707 N N . ILE A 1 98 ? 8.195 14.086 -8.961 1 98.94 98 ILE A N 1
ATOM 708 C CA . ILE A 1 98 ? 7.184 14.672 -8.086 1 98.94 98 ILE A CA 1
ATOM 709 C C . ILE A 1 98 ? 6.801 13.672 -7 1 98.94 98 ILE A C 1
ATOM 711 O O . ILE A 1 98 ? 6.406 12.539 -7.293 1 98.94 98 ILE A O 1
ATOM 715 N N . VAL A 1 99 ? 6.984 14.016 -5.754 1 98.94 99 VAL A N 1
ATOM 716 C CA . VAL A 1 99 ? 6.574 13.25 -4.582 1 98.94 99 VAL A CA 1
ATOM 717 C C . VAL A 1 99 ? 5.309 13.852 -3.98 1 98.94 99 VAL A C 1
ATOM 719 O O . VAL A 1 99 ? 5.23 15.07 -3.77 1 98.94 99 VAL A O 1
ATOM 722 N N . MET A 1 100 ? 4.312 13.062 -3.744 1 98.94 100 MET A N 1
ATOM 723 C CA . MET A 1 100 ? 3.047 13.555 -3.203 1 98.94 100 MET A CA 1
ATOM 724 C C . MET A 1 100 ? 2.721 12.867 -1.88 1 98.94 100 MET A C 1
ATOM 726 O O . MET A 1 100 ? 2.768 11.641 -1.784 1 98.94 100 MET A O 1
ATOM 730 N N . VAL A 1 101 ? 2.43 13.672 -0.906 1 98.81 101 VAL A N 1
ATOM 731 C CA . VAL A 1 101 ? 1.895 13.133 0.339 1 98.81 101 VAL A CA 1
ATOM 732 C C . VAL A 1 101 ? 0.417 12.789 0.161 1 98.81 101 VAL A C 1
ATOM 734 O O . VAL A 1 101 ? -0.382 13.648 -0.227 1 98.81 101 VAL A O 1
ATOM 737 N N . SER A 1 102 ? 0.09 11.602 0.315 1 98.56 102 SER A N 1
ATOM 738 C CA . SER A 1 102 ? -1.272 11.078 0.287 1 98.56 102 SER A CA 1
ATOM 739 C C . SER A 1 102 ? -1.65 10.453 1.623 1 98.56 102 SER A C 1
ATOM 741 O O . SER A 1 102 ? -1.122 10.836 2.668 1 98.56 102 SER A O 1
ATOM 743 N N . THR A 1 103 ? -2.705 9.672 1.624 1 97.88 103 THR A N 1
ATOM 744 C CA . THR A 1 103 ? -3.152 9.039 2.859 1 97.88 103 THR A CA 1
ATOM 745 C C . THR A 1 103 ? -3.354 7.543 2.658 1 97.88 103 THR A C 1
ATOM 747 O O . THR A 1 103 ? -3.674 7.098 1.554 1 97.88 103 THR A O 1
ATOM 750 N N . ALA A 1 104 ? -3.094 6.809 3.736 1 97.94 104 ALA A N 1
ATOM 751 C CA . ALA A 1 104 ? -3.334 5.367 3.707 1 97.94 104 ALA A CA 1
ATOM 752 C C . ALA A 1 104 ? -4.77 5.062 3.291 1 97.94 104 ALA A C 1
ATOM 754 O O . ALA A 1 104 ? -5.703 5.754 3.699 1 97.94 104 ALA A O 1
ATOM 755 N N . GLY A 1 105 ? -4.934 4.023 2.5 1 97 105 GLY A N 1
ATOM 756 C CA . GLY A 1 105 ? -6.258 3.549 2.137 1 97 105 GLY A CA 1
ATOM 757 C C . GLY A 1 105 ? -6.879 4.328 0.995 1 97 105 GLY A C 1
ATOM 758 O O . GLY A 1 105 ? -8.078 4.203 0.729 1 97 105 GLY A O 1
ATOM 759 N N . THR A 1 106 ? -6.168 5.199 0.304 1 98 106 THR A N 1
ATOM 760 C CA . THR A 1 106 ? -6.691 5.957 -0.823 1 98 106 THR A CA 1
ATOM 761 C C . THR A 1 106 ? -7.262 5.023 -1.888 1 98 106 THR A C 1
ATOM 763 O O . THR A 1 106 ? -6.629 4.031 -2.254 1 98 106 THR A O 1
ATOM 766 N N . ARG A 1 107 ? -8.406 5.348 -2.365 1 98 107 ARG A N 1
ATOM 767 C CA . ARG A 1 107 ? -9.141 4.625 -3.396 1 98 107 ARG A CA 1
ATOM 768 C C . ARG A 1 107 ? -10.188 5.523 -4.047 1 98 107 ARG A C 1
ATOM 770 O O . ARG A 1 107 ? -10.273 6.715 -3.742 1 98 107 ARG A O 1
ATOM 777 N N . GLU A 1 108 ? -10.961 4.926 -4.934 1 97.75 108 GLU A N 1
ATOM 778 C CA . GLU A 1 108 ? -11.992 5.715 -5.605 1 97.75 108 GLU A CA 1
ATOM 779 C C . GLU A 1 108 ? -13.094 6.121 -4.633 1 97.75 108 GLU A C 1
ATOM 781 O O . GLU A 1 108 ? -13.844 5.27 -4.141 1 97.75 108 GLU A O 1
ATOM 786 N N . LEU A 1 109 ? -13.109 7.363 -4.324 1 95.5 109 LEU A N 1
ATOM 787 C CA . LEU A 1 109 ? -14.141 7.961 -3.484 1 95.5 109 LEU A CA 1
ATOM 788 C C . LEU A 1 109 ? -14.656 9.258 -4.094 1 95.5 109 LEU A C 1
ATOM 790 O O . LEU A 1 109 ? -13.883 10.016 -4.695 1 95.5 109 LEU A O 1
ATOM 794 N N . ALA A 1 110 ? -15.836 9.5 -3.893 1 93.5 110 ALA A N 1
ATOM 795 C CA . ALA A 1 110 ? -16.453 10.727 -4.398 1 93.5 110 ALA A CA 1
ATOM 796 C C . ALA A 1 110 ? -16.578 11.773 -3.295 1 93.5 110 ALA A C 1
ATOM 798 O O . ALA A 1 110 ? -16.625 11.43 -2.109 1 93.5 110 ALA A O 1
ATOM 799 N N . GLU A 1 111 ? -16.469 13.008 -3.697 1 92.38 111 GLU A N 1
ATOM 800 C CA . GLU A 1 111 ? -16.828 14.07 -2.764 1 92.38 111 GLU A CA 1
ATOM 801 C C . GLU A 1 111 ? -18.219 13.852 -2.174 1 92.38 111 GLU A C 1
ATOM 803 O O . GLU A 1 111 ? -19.109 13.328 -2.846 1 92.38 111 GLU A O 1
ATOM 808 N N . PRO A 1 112 ? -18.438 14.18 -0.834 1 91.5 112 PRO A N 1
ATOM 809 C CA . PRO A 1 112 ? -17.562 14.984 0.024 1 91.5 112 PRO A CA 1
ATOM 810 C C . PRO A 1 112 ? -16.672 14.133 0.928 1 91.5 112 PRO A C 1
ATOM 812 O O . PRO A 1 112 ? -16.219 14.602 1.974 1 91.5 112 PRO A O 1
ATOM 815 N N . ALA A 1 113 ? -16.438 12.891 0.521 1 91.81 113 ALA A N 1
ATOM 816 C CA . ALA A 1 113 ? -15.562 12.055 1.345 1 91.81 113 ALA A CA 1
ATOM 817 C C . ALA A 1 113 ? -14.18 12.688 1.506 1 91.81 113 ALA A C 1
ATOM 819 O O . ALA A 1 113 ? -13.633 13.25 0.553 1 91.81 113 ALA A O 1
ATOM 820 N N . LEU A 1 114 ? -13.586 12.586 2.68 1 89 114 LEU A N 1
ATOM 821 C CA . LEU A 1 114 ? -12.297 13.188 2.979 1 89 114 LEU A CA 1
ATOM 822 C C . LEU A 1 114 ? -11.211 12.633 2.061 1 89 114 LEU A C 1
ATOM 824 O O . LEU A 1 114 ? -10.305 13.367 1.65 1 89 114 LEU A O 1
ATOM 828 N N . GLY A 1 115 ? -11.367 11.359 1.693 1 93.94 115 GLY A N 1
ATOM 829 C CA . GLY A 1 115 ? -10.352 10.695 0.893 1 93.94 115 GLY A CA 1
ATOM 830 C C . GLY A 1 115 ? -10.461 11.008 -0.587 1 93.94 115 GLY A C 1
ATOM 831 O O . GLY A 1 115 ? -9.578 10.648 -1.37 1 93.94 115 GLY A O 1
ATOM 832 N N . ALA A 1 116 ? -11.547 11.742 -1.008 1 96.38 116 ALA A N 1
ATOM 833 C CA . ALA A 1 116 ? -11.797 12 -2.422 1 96.38 116 ALA A CA 1
ATOM 834 C C . ALA A 1 116 ? -10.664 12.82 -3.039 1 96.38 116 ALA A C 1
ATOM 836 O O . ALA A 1 116 ? -10.234 12.547 -4.16 1 96.38 116 ALA A O 1
ATOM 837 N N . ALA A 1 117 ? -10.18 13.75 -2.281 1 96.56 117 ALA A N 1
ATOM 838 C CA . ALA A 1 117 ? -9.141 14.641 -2.793 1 96.56 117 ALA A CA 1
ATOM 839 C C . ALA A 1 117 ? -7.855 13.875 -3.086 1 96.56 117 ALA A C 1
ATOM 841 O O . ALA A 1 117 ? -7.18 14.148 -4.082 1 96.56 117 ALA A O 1
ATOM 842 N N . TYR A 1 118 ? -7.504 12.961 -2.213 1 97.81 118 TYR A N 1
ATOM 843 C CA . TYR A 1 118 ? -6.285 12.172 -2.393 1 97.81 118 TYR A CA 1
ATOM 844 C C . TYR A 1 118 ? -6.406 11.25 -3.6 1 97.81 118 TYR A C 1
ATOM 846 O O . TYR A 1 118 ? -5.441 11.062 -4.348 1 97.81 118 TYR A O 1
ATOM 854 N N . TRP A 1 119 ? -7.547 10.727 -3.799 1 98.12 119 TRP A N 1
ATOM 855 C CA . TRP A 1 119 ? -7.797 9.914 -4.984 1 98.12 119 TRP A CA 1
ATOM 856 C C . TRP A 1 119 ? -7.598 10.734 -6.258 1 98.12 119 TRP A C 1
ATOM 858 O O . TRP A 1 119 ? -6.895 10.305 -7.176 1 98.12 119 TRP A O 1
ATOM 868 N N . VAL A 1 120 ? -8.141 11.883 -6.289 1 98.06 120 VAL A N 1
ATOM 869 C CA . VAL A 1 120 ? -8 12.781 -7.434 1 98.06 120 VAL A CA 1
ATOM 870 C C . VAL A 1 120 ? -6.523 13.086 -7.668 1 98.06 120 VAL A C 1
ATOM 872 O O . VAL A 1 120 ? -6.035 12.992 -8.797 1 98.06 120 VAL A O 1
ATOM 875 N N . GLY A 1 121 ? -5.867 13.43 -6.621 1 98.5 121 GLY A N 1
ATOM 876 C CA . GLY A 1 121 ? -4.453 13.75 -6.715 1 98.5 121 GLY A CA 1
ATOM 877 C C . GLY A 1 121 ? -3.615 12.586 -7.227 1 98.5 121 GLY A C 1
ATOM 878 O O . GLY A 1 121 ? -2.822 12.75 -8.156 1 98.5 121 GLY A O 1
ATOM 879 N N . GLU A 1 122 ? -3.76 11.391 -6.633 1 98.75 122 GLU A N 1
ATOM 880 C CA . GLU A 1 122 ? -2.984 10.227 -7.035 1 98.75 122 GLU A CA 1
ATOM 881 C C . GLU A 1 122 ? -3.24 9.867 -8.5 1 98.75 122 GLU A C 1
ATOM 883 O O . GLU A 1 122 ? -2.303 9.594 -9.25 1 98.75 122 GLU A O 1
ATOM 888 N N . GLN A 1 123 ? -4.512 9.875 -8.891 1 98.31 123 GLN A N 1
ATOM 889 C CA . GLN A 1 123 ? -4.832 9.555 -10.273 1 98.31 123 GLN A CA 1
ATOM 890 C C . GLN A 1 123 ? -4.18 10.547 -11.234 1 98.31 123 GLN A C 1
ATOM 892 O O . GLN A 1 123 ? -3.58 10.141 -12.234 1 98.31 123 GLN A O 1
ATOM 897 N N . HIS A 1 124 ? -4.305 11.797 -10.914 1 98.69 124 HIS A N 1
ATOM 898 C CA . HIS A 1 124 ? -3.748 12.836 -11.781 1 98.69 124 HIS A CA 1
ATOM 899 C C . HIS A 1 124 ? -2.229 12.734 -11.852 1 98.69 124 HIS A C 1
ATOM 901 O O . HIS A 1 124 ? -1.647 12.844 -12.938 1 98.69 124 HIS A O 1
ATOM 907 N N . LEU A 1 125 ? -1.604 12.508 -10.734 1 98.81 125 LEU A N 1
ATOM 908 C CA . LEU A 1 125 ? -0.153 12.375 -10.656 1 98.81 125 LEU A CA 1
ATOM 909 C C . LEU A 1 125 ? 0.329 11.203 -11.516 1 98.81 125 LEU A C 1
ATOM 911 O O . LEU A 1 125 ? 1.206 11.375 -12.359 1 98.81 125 LEU A O 1
ATOM 915 N N . VAL A 1 126 ? -0.239 10.047 -11.344 1 98.5 126 VAL A N 1
ATOM 916 C CA . VAL A 1 126 ? 0.181 8.82 -12.016 1 98.5 126 VAL A CA 1
ATOM 917 C C . VAL A 1 126 ? -0.027 8.961 -13.523 1 98.5 126 VAL A C 1
ATOM 919 O O . VAL A 1 126 ? 0.791 8.492 -14.312 1 98.5 126 VAL A O 1
ATOM 922 N N . LYS A 1 127 ? -1.046 9.656 -13.906 1 97.81 127 LYS A N 1
ATOM 923 C CA . LYS A 1 127 ? -1.415 9.727 -15.32 1 97.81 127 LYS A CA 1
ATOM 924 C C . LYS A 1 127 ? -0.59 10.781 -16.047 1 97.81 127 LYS A C 1
ATOM 926 O O . LYS A 1 127 ? -0.419 10.711 -17.266 1 97.81 127 LYS A O 1
ATOM 931 N N . THR A 1 128 ? -0.035 11.758 -15.281 1 98.25 128 THR A N 1
ATOM 932 C CA . THR A 1 128 ? 0.487 12.906 -16.016 1 98.25 128 THR A CA 1
ATOM 933 C C . THR A 1 128 ? 1.966 13.117 -15.695 1 98.25 128 THR A C 1
ATOM 935 O O . THR A 1 128 ? 2.721 13.602 -16.547 1 98.25 128 THR A O 1
ATOM 938 N N . ALA A 1 129 ? 2.42 12.805 -14.492 1 98.31 129 ALA A N 1
ATOM 939 C CA . ALA A 1 129 ? 3.799 13.094 -14.102 1 98.31 129 ALA A CA 1
ATOM 940 C C . ALA A 1 129 ? 4.773 12.156 -14.805 1 98.31 129 ALA A C 1
ATOM 942 O O . ALA A 1 129 ? 4.5 10.961 -14.945 1 98.31 129 ALA A O 1
ATOM 943 N N . PRO A 1 130 ? 5.914 12.633 -15.234 1 96.06 130 PRO A N 1
ATOM 944 C CA . PRO A 1 130 ? 6.91 11.758 -15.844 1 96.06 130 PRO A CA 1
ATOM 945 C C . PRO A 1 130 ? 7.469 10.727 -14.867 1 96.06 130 PRO A C 1
ATOM 947 O O . PRO A 1 130 ? 7.746 9.586 -15.25 1 96.06 130 PRO A O 1
ATOM 950 N N . ARG A 1 131 ? 7.73 11.133 -13.648 1 97.75 131 ARG A N 1
ATOM 951 C CA . ARG A 1 131 ? 8.164 10.281 -12.547 1 97.75 131 ARG A CA 1
ATOM 952 C C . ARG A 1 131 ? 7.551 10.734 -11.227 1 97.75 131 ARG A C 1
ATOM 954 O O . ARG A 1 131 ? 7.48 11.938 -10.953 1 97.75 131 ARG A O 1
ATOM 961 N N . TRP A 1 132 ? 7.113 9.758 -10.484 1 98.81 132 TRP A N 1
ATOM 962 C CA . TRP A 1 132 ? 6.387 10.117 -9.266 1 98.81 132 TRP A CA 1
ATOM 963 C C . TRP A 1 132 ? 6.68 9.125 -8.148 1 98.81 132 TRP A C 1
ATOM 965 O O . TRP A 1 132 ? 7.145 8.008 -8.398 1 98.81 132 TRP A O 1
ATOM 975 N N . THR A 1 133 ? 6.562 9.547 -6.945 1 98.88 133 THR A N 1
ATOM 976 C CA . THR A 1 133 ? 6.492 8.758 -5.719 1 98.88 133 THR A CA 1
ATOM 977 C C . THR A 1 133 ? 5.332 9.227 -4.844 1 98.88 133 THR A C 1
ATOM 979 O O . THR A 1 133 ? 5.043 10.422 -4.766 1 98.88 133 THR A O 1
ATOM 982 N N . ILE A 1 134 ? 4.625 8.312 -4.289 1 98.94 134 ILE A N 1
ATOM 983 C CA . ILE A 1 134 ? 3.529 8.633 -3.381 1 98.94 134 ILE A CA 1
ATOM 984 C C . ILE A 1 134 ? 3.873 8.156 -1.97 1 98.94 134 ILE A C 1
ATOM 986 O O . ILE A 1 134 ? 4.34 7.031 -1.783 1 98.94 134 ILE A O 1
ATOM 990 N N . LEU A 1 135 ? 3.754 9.031 -1.021 1 98.94 135 LEU A N 1
ATOM 991 C CA . LEU A 1 135 ? 3.898 8.711 0.396 1 98.94 135 LEU A CA 1
ATOM 992 C C . LEU A 1 135 ? 2.555 8.805 1.112 1 98.94 135 LEU A C 1
ATOM 994 O O . LEU A 1 135 ? 2.064 9.898 1.384 1 98.94 135 LEU A O 1
ATOM 998 N N . ARG A 1 136 ? 1.95 7.641 1.371 1 98.81 136 ARG A N 1
ATOM 999 C CA . ARG A 1 136 ? 0.686 7.578 2.096 1 98.81 136 ARG A CA 1
ATOM 1000 C C . ARG A 1 136 ? 0.917 7.57 3.604 1 98.81 136 ARG A C 1
ATOM 1002 O O . ARG A 1 136 ? 1.533 6.648 4.137 1 98.81 136 ARG A O 1
ATOM 1009 N N . MET A 1 137 ? 0.486 8.562 4.242 1 98.44 137 MET A N 1
ATOM 1010 C CA . MET A 1 137 ? 0.614 8.633 5.695 1 98.44 137 MET A CA 1
ATOM 1011 C C . MET A 1 137 ? -0.518 7.875 6.379 1 98.44 137 MET A C 1
ATOM 1013 O O . MET A 1 137 ? -1.655 7.887 5.902 1 98.44 137 MET A O 1
ATOM 1017 N N . ASN A 1 138 ? -0.212 7.227 7.461 1 98.62 138 ASN A N 1
ATOM 1018 C CA . ASN A 1 138 ? -1.245 6.723 8.359 1 98.62 138 ASN A CA 1
ATOM 1019 C C . ASN A 1 138 ? -1.824 7.84 9.227 1 98.62 138 ASN A C 1
ATOM 1021 O O . ASN A 1 138 ? -1.505 9.016 9.031 1 98.62 138 ASN A O 1
ATOM 1025 N N . TYR A 1 139 ? -2.793 7.516 10.078 1 98 139 TYR A N 1
ATOM 1026 C CA . TYR A 1 139 ? -3.412 8.531 10.922 1 98 139 TYR A CA 1
ATOM 1027 C C . TYR A 1 139 ? -2.398 9.125 11.891 1 98 139 TYR A C 1
ATOM 1029 O O . TYR A 1 139 ? -1.651 8.398 12.547 1 98 139 TYR A O 1
ATOM 1037 N N . TYR A 1 140 ? -2.309 10.453 12 1 97.38 140 TYR A N 1
ATOM 1038 C CA . TYR A 1 140 ? -1.314 11.125 12.836 1 97.38 140 TYR A CA 1
ATOM 1039 C C . TYR A 1 140 ? -1.53 10.805 14.312 1 97.38 140 TYR A C 1
ATOM 1041 O O . TYR A 1 140 ? -2.629 10.992 14.836 1 97.38 140 TYR A O 1
ATOM 1049 N N . ALA A 1 141 ? -0.48 10.383 14.914 1 97.38 141 ALA A N 1
ATOM 1050 C CA . ALA A 1 141 ? -0.5 10.164 16.359 1 97.38 141 ALA A CA 1
ATOM 1051 C C . ALA A 1 141 ? -0.867 11.453 17.109 1 97.38 141 ALA A C 1
ATOM 1053 O O . ALA A 1 141 ? -1.558 11.406 18.125 1 97.38 141 ALA A O 1
ATOM 1054 N N . GLU A 1 142 ? -0.421 12.586 16.594 1 95.19 142 GLU A N 1
ATOM 1055 C CA . GLU A 1 142 ? -0.704 13.891 17.188 1 95.19 142 GLU A CA 1
ATOM 1056 C C . GLU A 1 142 ? -2.203 14.172 17.203 1 95.19 142 GLU A C 1
ATOM 1058 O O . GLU A 1 142 ? -2.717 14.766 18.156 1 95.19 142 GLU A O 1
ATOM 1063 N N . SER A 1 143 ? -2.857 13.805 16.109 1 93.5 143 SER A N 1
ATOM 1064 C CA . SER A 1 143 ? -4.301 14 16.047 1 93.5 143 SER A CA 1
ATOM 1065 C C . SER A 1 143 ? -5.02 13.203 17.125 1 93.5 143 SER A C 1
ATOM 1067 O O . SER A 1 143 ? -5.902 13.727 17.812 1 93.5 143 SER A O 1
ATOM 1069 N N . PHE A 1 144 ? -4.637 11.977 17.344 1 95.31 144 PHE A N 1
ATOM 1070 C CA . PHE A 1 144 ? -5.23 11.141 18.391 1 95.31 144 PHE A CA 1
ATOM 1071 C C . PHE A 1 144 ? -4.891 11.68 19.766 1 95.31 144 PHE A C 1
ATOM 1073 O O . PHE A 1 144 ? -5.738 11.68 20.656 1 95.31 144 PHE A O 1
ATOM 1080 N N . ALA A 1 145 ? -3.65 12.109 19.906 1 93.62 145 ALA A N 1
ATOM 1081 C CA . ALA A 1 145 ? -3.217 12.656 21.188 1 93.62 145 ALA A CA 1
ATOM 1082 C C . ALA A 1 145 ? -4.055 13.867 21.578 1 93.62 145 ALA A C 1
ATOM 1084 O O . ALA A 1 145 ? -4.285 14.117 22.766 1 93.62 145 ALA A O 1
ATOM 1085 N N . GLN A 1 146 ? -4.484 14.594 20.609 1 88.75 146 GLN A N 1
ATOM 1086 C CA . GLN A 1 146 ? -5.32 15.766 20.859 1 88.75 146 GLN A CA 1
ATOM 1087 C C . GLN A 1 146 ? -6.766 15.352 21.141 1 88.75 146 GLN A C 1
ATOM 1089 O O . GLN A 1 146 ? -7.453 16 21.938 1 88.75 146 GLN A O 1
ATOM 1094 N N . GLN A 1 147 ? -7.219 14.289 20.594 1 87.19 147 GLN A N 1
ATOM 1095 C CA . GLN A 1 147 ? -8.609 13.852 20.672 1 87.19 147 GLN A CA 1
ATOM 1096 C C . GLN A 1 147 ? -8.859 13.023 21.922 1 87.19 147 GLN A C 1
ATOM 1098 O O . GLN A 1 147 ? -9.914 13.141 22.547 1 87.19 147 GLN A O 1
ATOM 1103 N N . ALA A 1 148 ? -7.922 12.25 22.328 1 89.94 148 ALA A N 1
ATOM 1104 C CA . ALA A 1 148 ? -8.086 11.234 23.359 1 89.94 148 ALA A CA 1
ATOM 1105 C C . ALA A 1 148 ? -8.547 11.859 24.672 1 89.94 148 ALA A C 1
ATOM 1107 O O . ALA A 1 148 ? -9.469 11.352 25.328 1 89.94 148 ALA A O 1
ATOM 1108 N N . PRO A 1 149 ? -7.988 13 25.078 1 87.69 149 PRO A N 1
ATOM 1109 C CA . PRO A 1 149 ? -8.383 13.594 26.359 1 87.69 149 PRO A CA 1
ATOM 1110 C C . PRO A 1 149 ? -9.867 13.969 26.406 1 87.69 149 PRO A C 1
ATOM 1112 O O . PRO A 1 149 ? -10.469 14.008 27.484 1 87.69 149 PRO A O 1
ATOM 1115 N N . MET A 1 150 ? -10.438 14.195 25.297 1 84.5 150 MET A N 1
ATOM 1116 C CA . MET A 1 150 ? -11.836 14.617 25.219 1 84.5 150 MET A CA 1
ATOM 1117 C C . MET A 1 150 ? -12.766 13.5 25.672 1 84.5 150 MET A C 1
ATOM 1119 O O . MET A 1 150 ? -13.914 13.75 26.031 1 84.5 150 MET A O 1
ATOM 1123 N N . PHE A 1 151 ? -12.258 12.305 25.703 1 90.19 151 PHE A N 1
ATOM 1124 C CA . PHE A 1 151 ? -13.117 11.164 26.016 1 90.19 151 PHE A CA 1
ATOM 1125 C C . PHE A 1 151 ? -12.875 10.664 27.422 1 90.19 151 PHE A C 1
ATOM 1127 O O . PHE A 1 151 ? -13.562 9.75 27.891 1 90.19 151 PHE A O 1
ATOM 1134 N N . LEU A 1 152 ? -11.969 11.273 28.125 1 91.56 152 LEU A N 1
ATOM 1135 C CA . LEU A 1 152 ? -11.641 10.82 29.484 1 91.56 152 LEU A CA 1
ATOM 1136 C C . LEU A 1 152 ? -12.781 11.125 30.438 1 91.56 152 LEU A C 1
ATOM 1138 O O . LEU A 1 152 ? -13 10.375 31.406 1 91.56 152 LEU A O 1
ATOM 1142 N N . GLY A 1 153 ? -13.492 12.18 30.25 1 90.31 153 GLY A N 1
ATOM 1143 C CA . GLY A 1 153 ? -14.617 12.531 31.109 1 90.31 153 GLY A CA 1
ATOM 1144 C C . GLY A 1 153 ? -15.719 11.492 31.094 1 90.31 153 GLY A C 1
ATOM 1145 O O . GLY A 1 153 ? -16.266 11.156 32.156 1 90.31 153 GLY A O 1
ATOM 1146 N N . SER A 1 154 ? -16.031 11.008 29.938 1 90.69 154 SER A N 1
ATOM 1147 C CA . SER A 1 154 ? -17.094 10.016 29.812 1 90.69 154 SER A CA 1
ATOM 1148 C C . SER A 1 154 ? -16.594 8.617 30.141 1 90.69 154 SER A C 1
ATOM 1150 O O . SER A 1 154 ? -17.375 7.715 30.406 1 90.69 154 SER A O 1
ATOM 1152 N N . GLY A 1 155 ? -15.312 8.438 29.938 1 95.06 155 GLY A N 1
ATOM 1153 C CA . GLY A 1 155 ? -14.719 7.121 30.141 1 95.06 155 GLY A CA 1
ATOM 1154 C C . GLY A 1 155 ? -14.922 6.191 28.969 1 95.06 155 GLY A C 1
ATOM 1155 O O . GLY A 1 155 ? -14.727 4.98 29.078 1 95.06 155 GLY A O 1
ATOM 1156 N N . ILE A 1 156 ? -15.367 6.785 27.844 1 95.31 156 ILE A N 1
ATOM 1157 C CA . ILE A 1 156 ? -15.656 5.957 26.672 1 95.31 156 ILE A CA 1
ATOM 1158 C C . ILE A 1 156 ? -14.961 6.531 25.438 1 95.31 156 ILE A C 1
ATOM 1160 O O . ILE A 1 156 ? -15.141 7.703 25.109 1 95.31 156 ILE A O 1
ATOM 1164 N N . LEU A 1 157 ? -14.078 5.742 24.859 1 95.06 157 LEU A N 1
ATOM 1165 C CA . LEU A 1 157 ? -13.578 6.008 23.516 1 95.06 157 LEU A CA 1
ATOM 1166 C C . LEU A 1 157 ? -14.5 5.402 22.469 1 95.06 157 LEU A C 1
ATOM 1168 O O . LEU A 1 157 ? -14.516 4.188 22.281 1 95.06 157 LEU A O 1
ATOM 1172 N N . PRO A 1 158 ? -15.25 6.199 21.844 1 94.25 158 PRO A N 1
ATOM 1173 C CA . PRO A 1 158 ? -16.234 5.645 20.906 1 94.25 158 PRO A CA 1
ATOM 1174 C C . PRO A 1 158 ? -15.617 5.254 19.562 1 94.25 158 PRO A C 1
ATOM 1176 O O . PRO A 1 158 ? -14.586 5.809 19.156 1 94.25 158 PRO A O 1
ATOM 1179 N N . GLY A 1 159 ? -16.156 4.309 18.875 1 95.5 159 GLY A N 1
ATOM 1180 C CA . GLY A 1 159 ? -15.891 3.912 17.5 1 95.5 159 GLY A CA 1
ATOM 1181 C C . GLY A 1 159 ? -17.109 3.395 16.766 1 95.5 159 GLY A C 1
ATOM 1182 O O . GLY A 1 159 ? -18.125 3.08 17.391 1 95.5 159 GLY A O 1
ATOM 1183 N N . LEU A 1 160 ? -17 3.322 15.469 1 97.12 160 LEU A N 1
ATOM 1184 C CA . LEU A 1 160 ? -18.125 2.852 14.672 1 97.12 160 LEU A CA 1
ATOM 1185 C C . LEU A 1 160 ? -18.047 1.343 14.461 1 97.12 160 LEU A C 1
ATOM 1187 O O . LEU A 1 160 ? -19 0.734 13.953 1 97.12 160 LEU A O 1
ATOM 1191 N N . GLY A 1 161 ? -16.922 0.694 14.75 1 96.69 161 GLY A N 1
ATOM 1192 C CA . GLY A 1 161 ? -16.672 -0.731 14.602 1 96.69 161 GLY A CA 1
ATOM 1193 C C . GLY A 1 161 ? -15.258 -1.133 14.969 1 96.69 161 GLY A C 1
ATOM 1194 O O . GLY A 1 161 ? -14.422 -0.279 15.289 1 96.69 161 GLY A O 1
ATOM 1195 N N . GLU A 1 162 ? -15.07 -2.434 14.992 1 94.69 162 GLU A N 1
ATOM 1196 C CA . GLU A 1 162 ? -13.719 -2.922 15.234 1 94.69 162 GLU A CA 1
ATOM 1197 C C . GLU A 1 162 ? -12.75 -2.434 14.164 1 94.69 162 GLU A C 1
ATOM 1199 O O . GLU A 1 162 ? -13.094 -2.396 12.977 1 94.69 162 GLU A O 1
ATOM 1204 N N . ASN A 1 163 ? -11.602 -2.02 14.602 1 96.56 163 ASN A N 1
ATOM 1205 C CA . ASN A 1 163 ? -10.609 -1.503 13.672 1 96.56 163 ASN A CA 1
ATOM 1206 C C . ASN A 1 163 ? -9.203 -1.551 14.266 1 96.56 163 ASN A C 1
ATOM 1208 O O . ASN A 1 163 ? -9.039 -1.77 15.461 1 96.56 163 ASN A O 1
ATOM 1212 N N . ARG A 1 164 ? -8.242 -1.457 13.414 1 98 164 ARG A N 1
ATOM 1213 C CA . ARG A 1 164 ? -6.836 -1.313 13.781 1 98 164 ARG A CA 1
ATOM 1214 C C . ARG A 1 164 ? -6.191 -0.155 13.023 1 98 164 ARG A C 1
ATOM 1216 O O . ARG A 1 164 ? -6.473 0.06 11.844 1 98 164 ARG A O 1
ATOM 1223 N N . VAL A 1 165 ? -5.348 0.589 13.742 1 98.56 165 VAL A N 1
ATOM 1224 C CA . VAL A 1 165 ? -4.703 1.761 13.164 1 98.56 165 VAL A CA 1
ATOM 1225 C C . VAL A 1 165 ? -3.229 1.787 13.555 1 98.56 165 VAL A C 1
ATOM 1227 O O . VAL A 1 165 ? -2.885 1.564 14.719 1 98.56 165 VAL A O 1
ATOM 1230 N N . ALA A 1 166 ? -2.316 1.989 12.594 1 98.69 166 ALA A N 1
ATOM 1231 C CA . ALA A 1 166 ? -0.885 2.123 12.852 1 98.69 166 ALA A CA 1
ATOM 1232 C C . ALA A 1 166 ? -0.468 3.59 12.883 1 98.69 166 ALA A C 1
ATOM 1234 O O . ALA A 1 166 ? 0.264 4.055 12.008 1 98.69 166 ALA A O 1
ATOM 1235 N N . PHE A 1 167 ? -0.766 4.25 13.938 1 98.62 167 PHE A N 1
ATOM 1236 C CA . PHE A 1 167 ? -0.549 5.684 14.078 1 98.62 167 PHE A CA 1
ATOM 1237 C C . PHE A 1 167 ? 0.894 6.047 13.75 1 98.62 167 PHE A C 1
ATOM 1239 O O . PHE A 1 167 ? 1.822 5.332 14.133 1 98.62 167 PHE A O 1
ATOM 1246 N N . VAL A 1 168 ? 1.052 7.16 13.102 1 98.69 168 VAL A N 1
ATOM 1247 C CA . VAL A 1 168 ? 2.381 7.621 12.711 1 98.69 168 VAL A CA 1
ATOM 1248 C C . VAL A 1 168 ? 2.586 9.055 13.188 1 98.69 168 VAL A C 1
ATOM 1250 O O . VAL A 1 168 ? 1.641 9.852 13.227 1 98.69 168 VAL A O 1
ATOM 1253 N N . SER A 1 169 ? 3.811 9.422 13.562 1 98.25 169 SER A N 1
ATOM 1254 C CA . SER A 1 169 ? 4.082 10.805 13.945 1 98.25 169 SER A CA 1
ATOM 1255 C C . SER A 1 169 ? 4.363 11.672 12.727 1 98.25 169 SER A C 1
ATOM 1257 O O . SER A 1 169 ? 4.887 11.188 11.719 1 98.25 169 SER A O 1
ATOM 1259 N N . ARG A 1 170 ? 4.027 12.898 12.828 1 97.88 170 ARG A N 1
ATOM 1260 C CA . ARG A 1 170 ? 4.332 13.859 11.773 1 97.88 170 ARG A CA 1
ATOM 1261 C C . ARG A 1 170 ? 5.832 13.914 11.5 1 97.88 170 ARG A C 1
ATOM 1263 O O . ARG A 1 170 ? 6.254 14.023 10.344 1 97.88 170 ARG A O 1
ATOM 1270 N N . ASP A 1 171 ? 6.602 13.789 12.555 1 98 171 ASP A N 1
ATOM 1271 C CA . ASP A 1 171 ? 8.055 13.789 12.422 1 98 171 ASP A CA 1
ATOM 1272 C C . ASP A 1 171 ? 8.531 12.594 11.594 1 98 171 ASP A C 1
ATOM 1274 O O . ASP A 1 171 ? 9.453 12.727 10.789 1 98 171 ASP A O 1
ATOM 1278 N N . ASP A 1 172 ? 7.945 11.492 11.875 1 98.69 172 ASP A N 1
ATOM 1279 C CA . ASP A 1 172 ? 8.312 10.297 11.117 1 98.69 172 ASP A CA 1
ATOM 1280 C C . ASP A 1 172 ? 7.934 10.438 9.648 1 98.69 172 ASP A C 1
ATOM 1282 O O . ASP A 1 172 ? 8.688 10.023 8.766 1 98.69 172 ASP A O 1
ATOM 1286 N N . VAL A 1 173 ? 6.77 11.016 9.336 1 98.88 173 VAL A N 1
ATOM 1287 C CA . VAL A 1 173 ? 6.355 11.266 7.961 1 98.88 173 VAL A CA 1
ATOM 1288 C C . VAL A 1 173 ? 7.34 12.227 7.293 1 98.88 173 VAL A C 1
ATOM 1290 O O . VAL A 1 173 ? 7.758 12.008 6.152 1 98.88 173 VAL A O 1
ATOM 1293 N N . ALA A 1 174 ? 7.746 13.25 8 1 98.81 174 ALA A N 1
ATOM 1294 C CA . ALA A 1 174 ? 8.695 14.234 7.473 1 98.81 174 ALA A CA 1
ATOM 1295 C C . ALA A 1 174 ? 10.039 13.586 7.156 1 98.81 174 ALA A C 1
ATOM 1297 O O . ALA A 1 174 ? 10.617 13.828 6.094 1 98.81 174 ALA A O 1
ATOM 1298 N N . ALA A 1 175 ? 10.492 12.781 8.07 1 98.75 175 ALA A N 1
ATOM 1299 C CA . ALA A 1 175 ? 11.781 12.109 7.891 1 98.75 175 ALA A CA 1
ATOM 1300 C C . ALA A 1 175 ? 11.734 11.164 6.699 1 98.75 175 ALA A C 1
ATOM 1302 O O . ALA A 1 175 ? 12.703 11.078 5.93 1 98.75 175 ALA A O 1
ATOM 1303 N N . ALA A 1 176 ? 10.648 10.469 6.598 1 98.81 176 ALA A N 1
ATOM 1304 C CA . ALA A 1 176 ? 10.484 9.57 5.457 1 98.81 176 ALA A CA 1
ATOM 1305 C C . ALA A 1 176 ? 10.469 10.352 4.145 1 98.81 176 ALA A C 1
ATOM 1307 O O . ALA A 1 176 ? 11.109 9.953 3.17 1 98.81 176 ALA A O 1
ATOM 1308 N N . ALA A 1 177 ? 9.711 11.469 4.094 1 98.81 177 ALA A N 1
ATOM 1309 C CA . ALA A 1 177 ? 9.664 12.312 2.902 1 98.81 177 ALA A CA 1
ATOM 1310 C C . ALA A 1 177 ? 11.055 12.805 2.523 1 98.81 177 ALA A C 1
ATOM 1312 O O . ALA A 1 177 ? 11.43 12.781 1.351 1 98.81 177 ALA A O 1
ATOM 1313 N N . ALA A 1 178 ? 11.812 13.219 3.523 1 98.69 178 ALA A N 1
ATOM 1314 C CA . ALA A 1 178 ? 13.18 13.664 3.275 1 98.69 178 ALA A CA 1
ATOM 1315 C C . ALA A 1 178 ? 14.031 12.539 2.703 1 98.69 178 ALA A C 1
ATOM 1317 O O . ALA A 1 178 ? 14.836 12.758 1.793 1 98.69 178 ALA A O 1
ATOM 1318 N N . GLY A 1 179 ? 13.852 11.352 3.27 1 98.44 179 GLY A N 1
ATOM 1319 C CA . GLY A 1 179 ? 14.555 10.195 2.746 1 98.44 179 GLY A CA 1
ATOM 1320 C C . GLY A 1 179 ? 14.266 9.93 1.281 1 98.44 179 GLY A C 1
ATOM 1321 O O . GLY A 1 179 ? 15.172 9.594 0.514 1 98.44 179 GLY A O 1
ATOM 1322 N N . ILE A 1 180 ? 13.023 10.055 0.868 1 98.56 180 ILE A N 1
ATOM 1323 C CA . ILE A 1 180 ? 12.633 9.875 -0.527 1 98.56 180 ILE A CA 1
ATOM 1324 C C . ILE A 1 180 ? 13.305 10.945 -1.388 1 98.56 180 ILE A C 1
ATOM 1326 O O . ILE A 1 180 ? 13.898 10.633 -2.426 1 98.56 180 ILE A O 1
ATOM 1330 N N . LEU A 1 181 ? 13.234 12.188 -0.968 1 98.44 181 LEU A N 1
ATOM 1331 C CA . LEU A 1 181 ? 13.719 13.328 -1.742 1 98.44 181 LEU A CA 1
ATOM 1332 C C . LEU A 1 181 ? 15.234 13.273 -1.916 1 98.44 181 LEU A C 1
ATOM 1334 O O . LEU A 1 181 ? 15.758 13.711 -2.939 1 98.44 181 LEU A O 1
ATOM 1338 N N . LEU A 1 182 ? 15.922 12.734 -0.941 1 97.75 182 LEU A N 1
ATOM 1339 C CA . LEU A 1 182 ? 17.375 12.727 -0.961 1 97.75 182 LEU A CA 1
ATOM 1340 C C . LEU A 1 182 ? 17.906 11.43 -1.574 1 97.75 182 LEU A C 1
ATOM 1342 O O . LEU A 1 182 ? 19.062 11.367 -1.995 1 97.75 182 LEU A O 1
ATOM 1346 N N . GLY A 1 183 ? 17.031 10.461 -1.552 1 96.06 183 GLY A N 1
ATOM 1347 C CA . GLY A 1 183 ? 17.5 9.141 -1.966 1 96.06 183 GLY A CA 1
ATOM 1348 C C . GLY A 1 183 ? 17.203 8.844 -3.426 1 96.06 183 GLY A C 1
ATOM 1349 O O . GLY A 1 183 ? 16.672 9.688 -4.145 1 96.06 183 GLY A O 1
ATOM 1350 N N . GLU A 1 184 ? 17.578 7.617 -3.838 1 95.75 184 GLU A N 1
ATOM 1351 C CA . GLU A 1 184 ? 17.375 7.137 -5.199 1 95.75 184 GLU A CA 1
ATOM 1352 C C . GLU A 1 184 ? 16.516 5.871 -5.215 1 95.75 184 GLU A C 1
ATOM 1354 O O . GLU A 1 184 ? 16.312 5.242 -4.176 1 95.75 184 GLU A O 1
ATOM 1359 N N . GLY A 1 185 ? 16 5.578 -6.344 1 95.12 185 GLY A N 1
ATOM 1360 C CA . GLY A 1 185 ? 15.297 4.312 -6.508 1 95.12 185 GLY A CA 1
ATOM 1361 C C . GLY A 1 185 ? 13.859 4.359 -6.027 1 95.12 185 GLY A C 1
ATOM 1362 O O . GLY A 1 185 ? 13.273 3.322 -5.711 1 95.12 185 GLY A O 1
ATOM 1363 N N . HIS A 1 186 ? 13.297 5.535 -5.961 1 97.75 186 HIS A N 1
ATOM 1364 C CA . HIS A 1 186 ? 11.969 5.656 -5.355 1 97.75 186 HIS A CA 1
ATOM 1365 C C . HIS A 1 186 ? 10.898 5.855 -6.418 1 97.75 186 HIS A C 1
ATOM 1367 O O . HIS A 1 186 ? 9.703 5.867 -6.102 1 97.75 186 HIS A O 1
ATOM 1373 N N . ALA A 1 187 ? 11.305 5.934 -7.699 1 98.19 187 ALA A N 1
ATOM 1374 C CA . ALA A 1 187 ? 10.336 6.23 -8.758 1 98.19 187 ALA A CA 1
ATOM 1375 C C . ALA A 1 187 ? 9.281 5.137 -8.852 1 98.19 187 ALA A C 1
ATOM 1377 O O . ALA A 1 187 ? 9.602 3.947 -8.867 1 98.19 187 ALA A O 1
ATOM 1378 N N . GLY A 1 188 ? 8.016 5.547 -8.82 1 98.38 188 GLY A N 1
ATOM 1379 C CA . GLY A 1 188 ? 6.895 4.641 -8.992 1 98.38 188 GLY A CA 1
ATOM 1380 C C . GLY A 1 188 ? 6.469 3.959 -7.707 1 98.38 188 GLY A C 1
ATOM 1381 O O . GLY A 1 188 ? 5.508 3.189 -7.691 1 98.38 188 GLY A O 1
ATOM 1382 N N . ALA A 1 189 ? 7.137 4.258 -6.617 1 98.38 189 ALA A N 1
ATOM 1383 C CA . ALA A 1 189 ? 6.824 3.604 -5.348 1 98.38 189 ALA A CA 1
ATOM 1384 C C . ALA A 1 189 ? 5.66 4.293 -4.645 1 98.38 189 ALA A C 1
ATOM 1386 O O . ALA A 1 189 ? 5.555 5.523 -4.668 1 98.38 189 ALA A O 1
ATOM 1387 N N . ILE A 1 190 ? 4.805 3.539 -4.113 1 98.75 190 ILE A N 1
ATOM 1388 C CA . ILE A 1 190 ? 3.822 3.984 -3.129 1 98.75 190 ILE A CA 1
ATOM 1389 C C . ILE A 1 190 ? 4.207 3.463 -1.745 1 98.75 190 ILE A C 1
ATOM 1391 O O . ILE A 1 190 ? 4.113 2.262 -1.479 1 98.75 190 ILE A O 1
ATOM 1395 N N . TYR A 1 191 ? 4.672 4.324 -0.889 1 98.75 191 TYR A N 1
ATOM 1396 C CA . TYR A 1 191 ? 5.09 3.986 0.469 1 98.75 191 TYR A CA 1
ATOM 1397 C C . TYR A 1 191 ? 3.965 4.25 1.464 1 98.75 191 TYR A C 1
ATOM 1399 O O . TYR A 1 191 ? 3.109 5.105 1.231 1 98.75 191 TYR A O 1
ATOM 1407 N N . ASN A 1 192 ? 3.965 3.475 2.502 1 98.75 192 ASN A N 1
ATOM 1408 C CA . ASN A 1 192 ? 3.086 3.719 3.641 1 98.75 192 ASN A CA 1
ATOM 1409 C C . ASN A 1 192 ? 3.877 4.094 4.891 1 98.75 192 ASN A C 1
ATOM 1411 O O . ASN A 1 192 ? 4.562 3.248 5.473 1 98.75 192 ASN A O 1
ATOM 1415 N N . ALA A 1 193 ? 3.824 5.324 5.25 1 98.81 193 ALA A N 1
ATOM 1416 C CA . ALA A 1 193 ? 4.426 5.738 6.516 1 98.81 193 ALA A CA 1
ATOM 1417 C C . ALA A 1 193 ? 3.549 5.34 7.699 1 98.81 193 ALA A C 1
ATOM 1419 O O . ALA A 1 193 ? 2.459 5.887 7.883 1 98.81 193 ALA A O 1
ATOM 1420 N N . THR A 1 194 ? 4 4.438 8.484 1 98.75 194 THR A N 1
ATOM 1421 C CA . THR A 1 194 ? 3.219 3.904 9.594 1 98.75 194 THR A CA 1
ATOM 1422 C C . THR A 1 194 ? 4.039 3.898 10.883 1 98.75 194 THR A C 1
ATOM 1424 O O . THR A 1 194 ? 5.258 4.082 10.844 1 98.75 194 THR A O 1
ATOM 1427 N N . GLY A 1 195 ? 3.35 3.805 12.023 1 98.31 195 GLY A N 1
ATOM 1428 C CA . GLY A 1 195 ? 4.016 3.4 13.25 1 98.31 195 GLY A CA 1
ATOM 1429 C C . GLY A 1 195 ? 4.422 1.938 13.258 1 98.31 195 GLY A C 1
ATOM 1430 O O . GLY A 1 195 ? 4.238 1.234 12.266 1 98.31 195 GLY A O 1
ATOM 1431 N N . PRO A 1 196 ? 4.926 1.544 14.398 1 97.44 196 PRO A N 1
ATOM 1432 C CA . PRO A 1 196 ? 5.539 0.213 14.43 1 97.44 196 PRO A CA 1
ATOM 1433 C C . PRO A 1 196 ? 4.504 -0.905 14.562 1 97.44 196 PRO A C 1
ATOM 1435 O O . PRO A 1 196 ? 4.809 -2.066 14.273 1 97.44 196 PRO A O 1
ATOM 1438 N N . VAL A 1 197 ? 3.293 -0.543 15.031 1 97.44 197 VAL A N 1
ATOM 1439 C CA . VAL A 1 197 ? 2.287 -1.577 15.242 1 97.44 197 VAL A CA 1
ATOM 1440 C C . VAL A 1 197 ? 0.896 -1.012 14.969 1 97.44 197 VAL A C 1
ATOM 1442 O O . VAL A 1 197 ? 0.673 0.194 15.102 1 97.44 197 VAL A O 1
ATOM 1445 N N . ALA A 1 198 ? 0.014 -1.859 14.539 1 98.31 198 ALA A N 1
ATOM 1446 C CA . ALA A 1 198 ? -1.4 -1.505 14.453 1 98.31 198 ALA A CA 1
ATOM 1447 C C . ALA A 1 198 ? -2.111 -1.788 15.773 1 98.31 198 ALA A C 1
ATOM 1449 O O . ALA A 1 198 ? -1.956 -2.865 16.359 1 98.31 198 ALA A O 1
ATOM 1450 N N . LEU A 1 199 ? -2.91 -0.834 16.234 1 98.5 199 LEU A N 1
ATOM 1451 C CA . LEU A 1 199 ? -3.59 -0.95 17.516 1 98.5 199 LEU A CA 1
ATOM 1452 C C . LEU A 1 199 ? -5.102 -1.003 17.328 1 98.5 199 LEU A C 1
ATOM 1454 O O . LEU A 1 199 ? -5.664 -0.222 16.562 1 98.5 199 LEU A O 1
ATOM 1458 N N . SER A 1 200 ? -5.738 -1.91 18.062 1 98.19 200 SER A N 1
ATOM 1459 C CA . SER A 1 200 ? -7.195 -1.965 18.094 1 98.19 200 SER A CA 1
ATOM 1460 C C . SER A 1 200 ? -7.77 -0.823 18.938 1 98.19 200 SER A C 1
ATOM 1462 O O . SER A 1 200 ? -7.027 -0.114 19.625 1 98.19 200 SER A O 1
ATOM 1464 N N . GLY A 1 201 ? -9.094 -0.665 18.797 1 97.62 201 GLY A N 1
ATOM 1465 C CA . GLY A 1 201 ? -9.75 0.309 19.656 1 97.62 201 GLY A CA 1
ATOM 1466 C C . GLY A 1 201 ? -9.508 0.06 21.125 1 97.62 201 GLY A C 1
ATOM 1467 O O . GLY A 1 201 ? -9.203 0.99 21.875 1 97.62 201 GLY A O 1
ATOM 1468 N N . ALA A 1 202 ? -9.594 -1.163 21.562 1 98 202 ALA A N 1
ATOM 1469 C CA . ALA A 1 202 ? -9.406 -1.543 22.953 1 98 202 ALA A CA 1
ATOM 1470 C C . ALA A 1 202 ? -7.98 -1.263 23.406 1 98 202 ALA A C 1
ATOM 1472 O O . ALA A 1 202 ? -7.762 -0.768 24.516 1 98 202 ALA A O 1
ATOM 1473 N N . GLN A 1 203 ? -7.031 -1.562 22.578 1 98.25 203 GLN A N 1
ATOM 1474 C CA . GLN A 1 203 ? -5.629 -1.326 22.922 1 98.25 203 GLN A CA 1
ATOM 1475 C C . GLN A 1 203 ? -5.34 0.166 23.047 1 98.25 203 GLN A C 1
ATOM 1477 O O . GLN A 1 203 ? -4.594 0.583 23.938 1 98.25 203 GLN A O 1
ATOM 1482 N N . ARG A 1 204 ? -5.91 1.018 22.172 1 97.62 204 ARG A N 1
ATOM 1483 C CA . ARG A 1 204 ? -5.746 2.467 22.25 1 97.62 204 ARG A CA 1
ATOM 1484 C C . ARG A 1 204 ? -6.328 3.021 23.531 1 97.62 204 ARG A C 1
ATOM 1486 O O . ARG A 1 204 ? -5.691 3.83 24.219 1 97.62 204 ARG A O 1
ATOM 1493 N N . ALA A 1 205 ? -7.523 2.52 23.828 1 97.56 205 ALA A N 1
ATOM 1494 C CA . ALA A 1 205 ? -8.172 2.969 25.047 1 97.56 205 ALA A CA 1
ATOM 1495 C C . ALA A 1 205 ? -7.352 2.58 26.281 1 97.56 205 ALA A C 1
ATOM 1497 O O . ALA A 1 205 ? -7.176 3.385 27.188 1 97.56 205 ALA A O 1
ATOM 1498 N N . ALA A 1 206 ? -6.871 1.373 26.281 1 97.81 206 ALA A N 1
ATOM 1499 C CA . ALA A 1 206 ? -6.062 0.885 27.391 1 97.81 206 ALA A CA 1
ATOM 1500 C C . ALA A 1 206 ? -4.797 1.719 27.562 1 97.81 206 ALA A C 1
ATOM 1502 O O . ALA A 1 206 ? -4.395 2.031 28.688 1 97.81 206 ALA A O 1
ATOM 1503 N N . LEU A 1 207 ? -4.215 2.049 26.453 1 97.19 207 LEU A N 1
ATOM 1504 C CA . LEU A 1 207 ? -3.004 2.861 26.484 1 97.19 207 LEU A CA 1
ATOM 1505 C C . LEU A 1 207 ? -3.281 4.23 27.094 1 97.19 207 LEU A C 1
ATOM 1507 O O . LEU A 1 207 ? -2.523 4.699 27.938 1 97.19 207 LEU A O 1
ATOM 1511 N N . VAL A 1 208 ? -4.316 4.879 26.672 1 96.94 208 VAL A N 1
ATOM 1512 C CA . VAL A 1 208 ? -4.684 6.195 27.188 1 96.94 208 VAL A CA 1
ATOM 1513 C C . VAL A 1 208 ? -5.023 6.094 28.672 1 96.94 208 VAL A C 1
ATOM 1515 O O . VAL A 1 208 ? -4.617 6.945 29.469 1 96.94 208 VAL A O 1
ATOM 1518 N N . ALA A 1 209 ? -5.758 5.059 29.031 1 96.62 209 ALA A N 1
ATOM 1519 C CA . ALA A 1 209 ? -6.117 4.848 30.422 1 96.62 209 ALA A CA 1
ATOM 1520 C C . ALA A 1 209 ? -4.871 4.703 31.297 1 96.62 209 ALA A C 1
ATOM 1522 O O . ALA A 1 209 ? -4.773 5.324 32.344 1 96.62 209 ALA A O 1
ATOM 1523 N N . GLU A 1 210 ? -3.998 3.928 30.844 1 96.5 210 GLU A N 1
ATOM 1524 C CA . GLU A 1 210 ? -2.75 3.693 31.562 1 96.5 210 GLU A CA 1
ATOM 1525 C C . GLU A 1 210 ? -1.978 4.996 31.766 1 96.5 210 GLU A C 1
ATOM 1527 O O . GLU A 1 210 ? -1.526 5.289 32.875 1 96.5 210 GLU A O 1
ATOM 1532 N N . LEU A 1 211 ? -1.858 5.797 30.797 1 96 211 LEU A N 1
ATOM 1533 C CA . LEU A 1 211 ? -1.009 6.984 30.812 1 96 211 LEU A CA 1
ATOM 1534 C C . LEU A 1 211 ? -1.689 8.125 31.562 1 96 211 LEU A C 1
ATOM 1536 O O . LEU A 1 211 ? -1.022 8.938 32.219 1 96 211 LEU A O 1
ATOM 1540 N N . SER A 1 212 ? -2.988 8.164 31.516 1 94.38 212 SER A N 1
ATOM 1541 C CA . SER A 1 212 ? -3.719 9.266 32.125 1 94.38 212 SER A CA 1
ATOM 1542 C C . SER A 1 212 ? -4.059 8.953 33.594 1 94.38 212 SER A C 1
ATOM 1544 O O . SER A 1 212 ? -4.363 9.852 34.375 1 94.38 212 SER A O 1
ATOM 1546 N N . GLY A 1 213 ? -4.168 7.695 33.906 1 95 213 GLY A N 1
ATOM 1547 C CA . GLY A 1 213 ? -4.617 7.266 35.219 1 95 213 GLY A CA 1
ATOM 1548 C C . GLY A 1 213 ? -6.125 7.277 35.375 1 95 213 GLY A C 1
ATOM 1549 O O . GLY A 1 213 ? -6.648 7.078 36.469 1 95 213 GLY A O 1
ATOM 1550 N N . LYS A 1 214 ? -6.82 7.543 34.344 1 95.88 214 LYS A N 1
ATOM 1551 C CA . LYS A 1 214 ? -8.281 7.562 34.312 1 95.88 214 LYS A CA 1
ATOM 1552 C C . LYS A 1 214 ? -8.836 6.414 33.469 1 95.88 214 LYS A C 1
ATOM 1554 O O . LYS A 1 214 ? -8.258 6.055 32.438 1 95.88 214 LYS A O 1
ATOM 1559 N N . PRO A 1 215 ? -9.945 5.977 33.906 1 96.38 215 PRO A N 1
ATOM 1560 C CA . PRO A 1 215 ? -10.523 4.871 33.156 1 96.38 215 PRO A CA 1
ATOM 1561 C C . PRO A 1 215 ? -10.984 5.301 31.75 1 96.38 215 PRO A C 1
ATOM 1563 O O . PRO A 1 215 ? -11.477 6.418 31.578 1 96.38 215 PRO A O 1
ATOM 1566 N N . LEU A 1 216 ? -10.766 4.477 30.812 1 97.06 216 LEU A N 1
ATOM 1567 C CA . LEU A 1 216 ? -11.234 4.652 29.438 1 97.06 216 LEU A CA 1
ATOM 1568 C C . LEU A 1 216 ? -11.391 3.303 28.75 1 97.06 216 LEU A C 1
ATOM 1570 O O . LEU A 1 216 ? -10.477 2.479 28.766 1 97.06 216 LEU A O 1
ATOM 1574 N N . ARG A 1 217 ? -12.539 3.039 28.188 1 97.69 217 ARG A N 1
ATOM 1575 C CA . ARG A 1 217 ? -12.781 1.799 27.469 1 97.69 217 ARG A CA 1
ATOM 1576 C C . ARG A 1 217 ? -13.328 2.082 26.062 1 97.69 217 ARG A C 1
ATOM 1578 O O . ARG A 1 217 ? -14.047 3.061 25.859 1 97.69 217 ARG A O 1
ATOM 1585 N N . PHE A 1 218 ? -12.953 1.223 25.125 1 97.69 218 PHE A N 1
ATOM 1586 C CA . PHE A 1 218 ? -13.461 1.328 23.766 1 97.69 218 PHE A CA 1
ATOM 1587 C C . PHE A 1 218 ? -14.883 0.791 23.672 1 97.69 218 PHE A C 1
ATOM 1589 O O . PHE A 1 218 ? -15.195 -0.255 24.234 1 97.69 218 PHE A O 1
ATOM 1596 N N . ALA A 1 219 ? -15.75 1.517 23 1 96.88 219 ALA A N 1
ATOM 1597 C CA . ALA A 1 219 ? -17.125 1.055 22.797 1 96.88 219 ALA A CA 1
ATOM 1598 C C . ALA A 1 219 ? -17.609 1.39 21.391 1 96.88 219 ALA A C 1
ATOM 1600 O O . ALA A 1 219 ? -17.453 2.521 20.938 1 96.88 219 ALA A O 1
ATOM 1601 N N . VAL A 1 220 ? -18.188 0.416 20.734 1 96.69 220 VAL A N 1
ATOM 1602 C CA . VAL A 1 220 ? -18.766 0.626 19.406 1 96.69 220 VAL A CA 1
ATOM 1603 C C . VAL A 1 220 ? -20.125 1.285 19.531 1 96.69 220 VAL A C 1
ATOM 1605 O O . VAL A 1 220 ? -20.938 0.891 20.375 1 96.69 220 VAL A O 1
ATOM 1608 N N . SER A 1 221 ? -20.328 2.297 18.875 1 93.94 221 SER A N 1
ATOM 1609 C CA . SER A 1 221 ? -21.594 3.021 18.828 1 93.94 221 SER A CA 1
ATOM 1610 C C . SER A 1 221 ? -22.094 3.164 17.406 1 93.94 221 SER A C 1
ATOM 1612 O O . SER A 1 221 ? -21.312 3.125 16.453 1 93.94 221 SER A O 1
ATOM 1614 N N . ASP A 1 222 ? -23.406 3.318 17.266 1 95.62 222 ASP A N 1
ATOM 1615 C CA . ASP A 1 222 ? -23.953 3.65 15.961 1 95.62 222 ASP A CA 1
ATOM 1616 C C . ASP A 1 222 ? -23.594 5.078 15.562 1 95.62 222 ASP A C 1
ATOM 1618 O O . ASP A 1 222 ? -23.203 5.887 16.406 1 95.62 222 ASP A O 1
ATOM 1622 N N . GLU A 1 223 ? -23.672 5.289 14.25 1 96.44 223 GLU A N 1
ATOM 1623 C CA . GLU A 1 223 ? -23.266 6.586 13.727 1 96.44 223 GLU A CA 1
ATOM 1624 C C . GLU A 1 223 ? -24.094 7.715 14.328 1 96.44 223 GLU A C 1
ATOM 1626 O O . GLU A 1 223 ? -23.562 8.75 14.727 1 96.44 223 GLU A O 1
ATOM 1631 N N . ALA A 1 224 ? -25.406 7.523 14.469 1 95.81 224 ALA A N 1
ATOM 1632 C CA . ALA A 1 224 ? -26.281 8.594 14.906 1 95.81 224 ALA A CA 1
ATOM 1633 C C . ALA A 1 224 ? -25.953 9.047 16.328 1 95.81 224 ALA A C 1
ATOM 1635 O O . ALA A 1 224 ? -25.719 10.234 16.562 1 95.81 224 ALA A O 1
ATOM 1636 N N . PRO A 1 225 ? -25.891 8.125 17.281 1 93.38 225 PRO A N 1
ATOM 1637 C CA . PRO A 1 225 ? -25.516 8.539 18.625 1 93.38 225 PRO A CA 1
ATOM 1638 C C . PRO A 1 225 ? -24.125 9.188 18.688 1 93.38 225 PRO A C 1
ATOM 1640 O O . PRO A 1 225 ? -23.906 10.125 19.453 1 93.38 225 PRO A O 1
ATOM 1643 N N . LEU A 1 226 ? -23.188 8.711 17.938 1 92.81 226 LEU A N 1
ATOM 1644 C CA . LEU A 1 226 ? -21.859 9.305 17.906 1 92.81 226 LEU A CA 1
ATOM 1645 C C . LEU A 1 226 ? -21.906 10.742 17.391 1 92.81 226 LEU A C 1
ATOM 1647 O O . LEU A 1 226 ? -21.312 11.641 17.984 1 92.81 226 LEU A O 1
ATOM 1651 N N . ARG A 1 227 ? -22.672 10.953 16.328 1 94.62 227 ARG A N 1
ATOM 1652 C CA . ARG A 1 227 ? -22.844 12.297 15.773 1 94.62 227 ARG A CA 1
ATOM 1653 C C . ARG A 1 227 ? -23.453 13.234 16.812 1 94.62 227 ARG A C 1
ATOM 1655 O O . ARG A 1 227 ? -23 14.367 16.969 1 94.62 227 ARG A O 1
ATOM 1662 N N . GLN A 1 228 ? -24.438 12.734 17.438 1 92.06 228 GLN A N 1
ATOM 1663 C CA . GLN A 1 228 ? -25.141 13.531 18.453 1 92.06 228 GLN A CA 1
ATOM 1664 C C . GLN A 1 228 ? -24.203 13.898 19.594 1 92.06 228 GLN A C 1
ATOM 1666 O O . GLN A 1 228 ? -24.219 15.039 20.062 1 92.06 228 GLN A O 1
ATOM 1671 N N . GLY A 1 229 ? -23.484 12.953 20.016 1 89.25 229 GLY A N 1
ATOM 1672 C CA . GLY A 1 229 ? -22.547 13.219 21.094 1 89.25 229 GLY A CA 1
ATOM 1673 C C . GLY A 1 229 ? -21.5 14.258 20.719 1 89.25 229 GLY A C 1
ATOM 1674 O O . GLY A 1 229 ? -21.203 15.148 21.531 1 89.25 229 GLY A O 1
ATOM 1675 N N . LEU A 1 230 ? -20.938 14.203 19.562 1 88.88 230 LEU A N 1
ATOM 1676 C CA . LEU A 1 230 ? -19.938 15.164 19.094 1 88.88 230 LEU A CA 1
ATOM 1677 C C . LEU A 1 230 ? -20.547 16.547 18.953 1 88.88 230 LEU A C 1
ATOM 1679 O O . LEU A 1 230 ? -19.922 17.547 19.312 1 88.88 230 LEU A O 1
ATOM 1683 N N . ALA A 1 231 ? -21.797 16.562 18.5 1 90.88 231 ALA A N 1
ATOM 1684 C CA . ALA A 1 231 ? -22.5 17.844 18.359 1 90.88 231 ALA A CA 1
ATOM 1685 C C . ALA A 1 231 ? -22.75 18.469 19.719 1 90.88 231 ALA A C 1
ATOM 1687 O O . ALA A 1 231 ? -22.609 19.688 19.891 1 90.88 231 ALA A O 1
ATOM 1688 N N . GLN A 1 232 ? -23.094 17.672 20.594 1 88.5 232 GLN A N 1
ATOM 1689 C CA . GLN A 1 232 ? -23.391 18.141 21.953 1 88.5 232 GLN A CA 1
ATOM 1690 C C . GLN A 1 232 ? -22.125 18.688 22.625 1 88.5 232 GLN A C 1
ATOM 1692 O O . GLN A 1 232 ? -22.203 19.562 23.484 1 88.5 232 GLN A O 1
ATOM 1697 N N . ALA A 1 233 ? -21.047 18.156 22.25 1 85.75 233 ALA A N 1
ATOM 1698 C CA . ALA A 1 233 ? -19.781 18.625 22.766 1 85.75 233 ALA A CA 1
ATOM 1699 C C . ALA A 1 233 ? -19.375 19.969 22.141 1 85.75 233 ALA A C 1
ATOM 1701 O O . ALA A 1 233 ? -18.328 20.516 22.469 1 85.75 233 ALA A O 1
ATOM 1702 N N . GLY A 1 234 ? -20.141 20.484 21.203 1 87.19 234 GLY A N 1
ATOM 1703 C CA . GLY A 1 234 ? -19.953 21.812 20.656 1 87.19 234 GLY A CA 1
ATOM 1704 C C . GLY A 1 234 ? -19.109 21.797 19.391 1 87.19 234 GLY A C 1
ATOM 1705 O O . GLY A 1 234 ? -18.656 22.859 18.938 1 87.19 234 GLY A O 1
ATOM 1706 N N . LEU A 1 235 ? -18.828 20.688 18.812 1 85.88 235 LEU A N 1
ATOM 1707 C CA . LEU A 1 235 ? -18.031 20.609 17.594 1 85.88 235 LEU A CA 1
ATOM 1708 C C . LEU A 1 235 ? -18.859 21 16.375 1 85.88 235 LEU A C 1
ATOM 1710 O O . LEU A 1 235 ? -20.031 20.641 16.266 1 85.88 235 LEU A O 1
ATOM 1714 N N . PRO A 1 236 ? -18.344 21.812 15.516 1 88.19 236 PRO A N 1
ATOM 1715 C CA . PRO A 1 236 ? -19.062 22.234 14.312 1 88.19 236 PRO A CA 1
ATOM 1716 C C . PRO A 1 236 ? -19.391 21.062 13.391 1 88.19 236 PRO A C 1
ATOM 1718 O O . PRO A 1 236 ? -18.703 20.047 13.406 1 88.19 236 PRO A O 1
ATOM 1721 N N . GLY A 1 237 ? -20.453 21.219 12.531 1 85.38 237 GLY A N 1
ATOM 1722 C CA . GLY A 1 237 ? -20.969 20.172 11.656 1 85.38 237 GLY A CA 1
ATOM 1723 C C . GLY A 1 237 ? -19.906 19.594 10.734 1 85.38 237 GLY A C 1
ATOM 1724 O O . GLY A 1 237 ? -19.781 18.375 10.617 1 85.38 237 GLY A O 1
ATOM 1725 N N . GLY A 1 238 ? -19.156 20.469 10.102 1 83.94 238 GLY A N 1
ATOM 1726 C CA . GLY A 1 238 ? -18.094 20.016 9.211 1 83.94 238 GLY A CA 1
ATOM 1727 C C . GLY A 1 238 ? -17.062 19.141 9.906 1 83.94 238 GLY A C 1
ATOM 1728 O O . GLY A 1 238 ? -16.578 18.172 9.344 1 83.94 238 GLY A O 1
ATOM 1729 N N . PHE A 1 239 ? -16.828 19.469 11.102 1 84.38 239 PHE A N 1
ATOM 1730 C CA . PHE A 1 239 ? -15.875 18.703 11.891 1 84.38 239 PHE A CA 1
ATOM 1731 C C . PHE A 1 239 ? -16.453 17.344 12.273 1 84.38 239 PHE A C 1
ATOM 1733 O O . PHE A 1 239 ? -15.758 16.328 12.219 1 84.38 239 PHE A O 1
ATOM 1740 N N . VAL A 1 240 ? -17.719 17.344 12.648 1 89.88 240 VAL A N 1
ATOM 1741 C CA . VAL A 1 240 ? -18.391 16.094 12.977 1 89.88 240 VAL A CA 1
ATOM 1742 C C . VAL A 1 240 ? -18.359 15.156 11.773 1 89.88 240 VAL A C 1
ATOM 1744 O O . VAL A 1 240 ? -18.062 13.969 11.914 1 89.88 240 VAL A O 1
ATOM 1747 N N . ASP A 1 241 ? -18.594 15.719 10.578 1 90 241 ASP A N 1
ATOM 1748 C CA . ASP A 1 241 ? -18.562 14.922 9.359 1 90 241 ASP A CA 1
ATOM 1749 C C . ASP A 1 241 ? -17.172 14.32 9.133 1 90 241 ASP A C 1
ATOM 1751 O O . ASP A 1 241 ? -17.062 13.156 8.742 1 90 241 ASP A O 1
ATOM 1755 N N . ALA A 1 242 ? -16.203 15.102 9.383 1 88 242 ALA A N 1
ATOM 1756 C CA . ALA A 1 242 ? -14.82 14.648 9.203 1 88 242 ALA A CA 1
ATOM 1757 C C . ALA A 1 242 ? -14.492 13.5 10.156 1 88 242 ALA A C 1
ATOM 1759 O O . ALA A 1 242 ? -13.883 12.508 9.758 1 88 242 ALA A O 1
ATOM 1760 N N . VAL A 1 243 ? -14.93 13.602 11.367 1 89.44 243 VAL A N 1
ATOM 1761 C CA . VAL A 1 243 ? -14.672 12.578 12.375 1 89.44 243 VAL A CA 1
ATOM 1762 C C . VAL A 1 243 ? -15.359 11.273 11.977 1 89.44 243 VAL A C 1
ATOM 1764 O O . VAL A 1 243 ? -14.75 10.203 12.047 1 89.44 243 VAL A O 1
ATOM 1767 N N . ILE A 1 244 ? -16.594 11.383 11.562 1 93.62 244 ILE A N 1
ATOM 1768 C CA . ILE A 1 244 ? -17.359 10.211 11.164 1 93.62 244 ILE A CA 1
ATOM 1769 C C . ILE A 1 244 ? -16.703 9.539 9.961 1 93.62 244 ILE A C 1
ATOM 1771 O O . ILE A 1 244 ? -16.578 8.312 9.922 1 93.62 244 ILE A O 1
ATOM 1775 N N . ASP A 1 245 ? -16.219 10.344 9.031 1 93.5 245 ASP A N 1
ATOM 1776 C CA . ASP A 1 245 ? -15.547 9.812 7.844 1 93.5 245 ASP A CA 1
ATOM 1777 C C . ASP A 1 245 ? -14.266 9.078 8.211 1 93.5 245 ASP A C 1
ATOM 1779 O O . ASP A 1 245 ? -13.969 8.023 7.648 1 93.5 245 ASP A O 1
ATOM 1783 N N . ILE A 1 246 ? -13.578 9.609 9.094 1 93.62 246 ILE A N 1
ATOM 1784 C CA . ILE A 1 246 ? -12.344 8.992 9.562 1 93.62 246 ILE A CA 1
ATOM 1785 C C . ILE A 1 246 ? -12.648 7.66 10.234 1 93.62 246 ILE A C 1
ATOM 1787 O O . ILE A 1 246 ? -12 6.652 9.953 1 93.62 246 ILE A O 1
ATOM 1791 N N . GLU A 1 247 ? -13.656 7.652 11.086 1 95.31 247 GLU A N 1
ATOM 1792 C CA . GLU A 1 247 ? -14.055 6.422 11.766 1 95.31 247 GLU A CA 1
ATOM 1793 C C . GLU A 1 247 ? -14.477 5.348 10.766 1 95.31 247 GLU A C 1
ATOM 1795 O O . GLU A 1 247 ? -14.141 4.176 10.922 1 95.31 247 GLU A O 1
ATOM 1800 N N . LYS A 1 248 ? -15.211 5.75 9.766 1 95.81 248 LYS A N 1
ATOM 1801 C CA . LYS A 1 248 ? -15.609 4.805 8.727 1 95.81 248 LYS A CA 1
ATOM 1802 C C . LYS A 1 248 ? -14.398 4.238 8 1 95.81 248 LYS A C 1
ATOM 1804 O O . LYS A 1 248 ? -14.367 3.053 7.664 1 95.81 248 LYS A O 1
ATOM 1809 N N . SER A 1 249 ? -13.414 5.07 7.77 1 96.31 249 SER A N 1
ATOM 1810 C CA . SER A 1 249 ? -12.18 4.629 7.121 1 96.31 249 SER A CA 1
ATOM 1811 C C . SER A 1 249 ? -11.414 3.652 8 1 96.31 249 SER A C 1
ATOM 1813 O O . SER A 1 249 ? -10.812 2.697 7.504 1 96.31 249 SER A O 1
ATOM 1815 N N . PHE A 1 250 ? -11.43 3.904 9.359 1 97.19 250 PHE A N 1
ATOM 1816 C CA . PHE A 1 250 ? -10.82 2.965 10.289 1 97.19 250 PHE A CA 1
ATOM 1817 C C . PHE A 1 250 ? -11.461 1.588 10.172 1 97.19 250 PHE A C 1
ATOM 1819 O O . PHE A 1 250 ? -10.766 0.582 10.031 1 97.19 250 PHE A O 1
ATOM 1826 N N . VAL A 1 251 ? -12.766 1.593 10.172 1 96.81 251 VAL A N 1
ATOM 1827 C CA . VAL A 1 251 ? -13.523 0.347 10.156 1 96.81 251 VAL A CA 1
ATOM 1828 C C . VAL A 1 251 ? -13.297 -0.383 8.836 1 96.81 251 VAL A C 1
ATOM 1830 O O . VAL A 1 251 ? -13.211 -1.612 8.805 1 96.81 251 VAL A O 1
ATOM 1833 N N . ALA A 1 252 ? -13.109 0.356 7.793 1 95.44 252 ALA A N 1
ATOM 1834 C CA . ALA A 1 252 ? -12.898 -0.214 6.465 1 95.44 252 ALA A CA 1
ATOM 1835 C C . ALA A 1 252 ? -11.477 -0.75 6.32 1 95.44 252 ALA A C 1
ATOM 1837 O O . ALA A 1 252 ? -11.141 -1.369 5.309 1 95.44 252 ALA A O 1
ATOM 1838 N N . GLY A 1 253 ? -10.617 -0.519 7.266 1 97 253 GLY A N 1
ATOM 1839 C CA . GLY A 1 253 ? -9.273 -1.075 7.289 1 97 253 GLY A CA 1
ATOM 1840 C C . GLY A 1 253 ? -8.258 -0.226 6.539 1 97 253 GLY A C 1
ATOM 1841 O O . GLY A 1 253 ? -7.16 -0.688 6.23 1 97 253 GLY A O 1
ATOM 1842 N N . ALA A 1 254 ? -8.625 1.019 6.219 1 97.38 254 ALA A N 1
ATOM 1843 C CA . ALA A 1 254 ? -7.777 1.896 5.418 1 97.38 254 ALA A CA 1
ATOM 1844 C C . ALA A 1 254 ? -6.441 2.148 6.113 1 97.38 254 ALA A C 1
ATOM 1846 O O . ALA A 1 254 ? -5.414 2.326 5.453 1 97.38 254 ALA A O 1
ATOM 1847 N N . PHE A 1 255 ? -6.457 2.084 7.445 1 98.44 255 PHE A N 1
ATOM 1848 C CA . PHE A 1 255 ? -5.27 2.463 8.203 1 98.44 255 PHE A CA 1
ATOM 1849 C C . PHE A 1 255 ? -4.641 1.246 8.867 1 98.44 255 PHE A C 1
ATOM 1851 O O . PHE A 1 255 ? -3.734 1.383 9.695 1 98.44 255 PHE A O 1
ATOM 1858 N N . ASP A 1 256 ? -5.203 0.064 8.57 1 98.5 256 ASP A N 1
ATOM 1859 C CA . ASP A 1 256 ? -4.688 -1.19 9.117 1 98.5 256 ASP A CA 1
ATOM 1860 C C . ASP A 1 256 ? -3.559 -1.741 8.242 1 98.5 256 ASP A C 1
ATOM 1862 O O . ASP A 1 256 ? -3.717 -2.779 7.598 1 98.5 256 ASP A O 1
ATOM 1866 N N . VAL A 1 257 ? -2.459 -1.078 8.211 1 98.69 257 VAL A N 1
ATOM 1867 C CA . VAL A 1 257 ? -1.262 -1.407 7.445 1 98.69 257 VAL A CA 1
ATOM 1868 C C . VAL A 1 257 ? -0.015 -1.057 8.258 1 98.69 257 VAL A C 1
ATOM 1870 O O . VAL A 1 257 ? 0.069 0.026 8.836 1 98.69 257 VAL A O 1
ATOM 1873 N N . VAL A 1 258 ? 0.898 -1.977 8.367 1 98.75 258 VAL A N 1
ATOM 1874 C CA . VAL A 1 258 ? 2.195 -1.769 9.008 1 98.75 258 VAL A CA 1
ATOM 1875 C C . VAL A 1 258 ? 3.314 -2.111 8.023 1 98.75 258 VAL A C 1
ATOM 1877 O O . VAL A 1 258 ? 3.303 -3.18 7.41 1 98.75 258 VAL A O 1
ATOM 1880 N N . THR A 1 259 ? 4.191 -1.215 7.832 1 98.62 259 THR A N 1
ATOM 1881 C CA . THR A 1 259 ? 5.328 -1.413 6.938 1 98.62 259 THR A CA 1
ATOM 1882 C C . THR A 1 259 ? 6.637 -1.037 7.633 1 98.62 259 THR A C 1
ATOM 1884 O O . THR A 1 259 ? 6.621 -0.524 8.758 1 98.62 259 THR A O 1
ATOM 1887 N N . GLY A 1 260 ? 7.754 -1.352 6.992 1 97.88 260 GLY A N 1
ATOM 1888 C CA . GLY A 1 260 ? 9.07 -0.898 7.422 1 97.88 260 GLY A CA 1
ATOM 1889 C C . GLY A 1 260 ? 9.523 0.36 6.711 1 97.88 260 GLY A C 1
ATOM 1890 O O . GLY A 1 260 ? 10.688 0.749 6.812 1 97.88 260 GLY A O 1
ATOM 1891 N N . ASP A 1 261 ? 8.641 1.044 6.023 1 98.44 261 ASP A N 1
ATOM 1892 C CA . ASP A 1 261 ? 9.016 2.141 5.137 1 98.44 261 ASP A CA 1
ATOM 1893 C C . ASP A 1 261 ? 9.656 3.287 5.918 1 98.44 261 ASP A C 1
ATOM 1895 O O . ASP A 1 261 ? 10.688 3.826 5.512 1 98.44 261 ASP A O 1
ATOM 1899 N N . VAL A 1 262 ? 9.016 3.664 7.078 1 98.69 262 VAL A N 1
ATOM 1900 C CA . VAL A 1 262 ? 9.57 4.773 7.848 1 98.69 262 VAL A CA 1
ATOM 1901 C C . VAL A 1 262 ? 11 4.441 8.273 1 98.69 262 VAL A C 1
ATOM 1903 O O . VAL A 1 262 ? 11.906 5.254 8.094 1 98.69 262 VAL A O 1
ATOM 1906 N N . ALA A 1 263 ? 11.195 3.275 8.805 1 98 263 ALA A N 1
ATOM 1907 C CA . ALA A 1 263 ? 12.531 2.887 9.25 1 98 263 ALA A CA 1
ATOM 1908 C C . ALA A 1 263 ? 13.539 2.969 8.109 1 98 263 ALA A C 1
ATOM 1910 O O . ALA A 1 263 ? 14.641 3.502 8.281 1 98 263 ALA A O 1
ATOM 1911 N N . ARG A 1 264 ? 13.203 2.506 6.965 1 96.94 264 ARG A N 1
ATOM 1912 C CA . ARG A 1 264 ? 14.102 2.436 5.82 1 96.94 264 ARG A CA 1
ATOM 1913 C C . ARG A 1 264 ? 14.367 3.824 5.25 1 96.94 264 ARG A C 1
ATOM 1915 O O . ARG A 1 264 ? 15.516 4.164 4.938 1 96.94 264 ARG A O 1
ATOM 1922 N N . LEU A 1 265 ? 13.359 4.629 5.121 1 98.12 265 LEU A N 1
ATOM 1923 C CA . LEU A 1 265 ? 13.461 5.934 4.469 1 98.12 265 LEU A CA 1
ATOM 1924 C C . LEU A 1 265 ? 14.078 6.961 5.41 1 98.12 265 LEU A C 1
ATOM 1926 O O . LEU A 1 265 ? 14.867 7.809 4.98 1 98.12 265 LEU A O 1
ATOM 1930 N N . ALA A 1 266 ? 13.711 6.855 6.703 1 97.75 266 ALA A N 1
ATOM 1931 C CA . ALA A 1 266 ? 14.148 7.848 7.684 1 97.75 266 ALA A CA 1
ATOM 1932 C C . ALA A 1 266 ? 15.5 7.457 8.281 1 97.75 266 ALA A C 1
ATOM 1934 O O . ALA A 1 266 ? 16.188 8.297 8.867 1 97.75 266 ALA A O 1
ATOM 1935 N N . GLY A 1 267 ? 15.828 6.156 8.25 1 96.44 267 GLY A N 1
ATOM 1936 C CA . GLY A 1 267 ? 17.047 5.676 8.883 1 96.44 267 GLY A CA 1
ATOM 1937 C C . GLY A 1 267 ? 16.922 5.523 10.391 1 96.44 267 GLY A C 1
ATOM 1938 O O . GLY A 1 267 ? 17.922 5.543 11.109 1 96.44 267 GLY A O 1
ATOM 1939 N N . ARG A 1 268 ? 15.703 5.535 10.875 1 97 268 ARG A N 1
ATOM 1940 C CA . ARG A 1 268 ? 15.391 5.34 12.281 1 97 268 ARG A CA 1
ATOM 1941 C C . ARG A 1 268 ? 14.008 4.723 12.461 1 97 268 ARG A C 1
ATOM 1943 O O . ARG A 1 268 ? 13.133 4.898 11.617 1 97 268 ARG A O 1
ATOM 1950 N N . GLU A 1 269 ? 13.844 4.078 13.555 1 97.44 269 GLU A N 1
ATOM 1951 C CA . GLU A 1 269 ? 12.562 3.439 13.836 1 97.44 269 GLU A CA 1
ATOM 1952 C C . GLU A 1 269 ? 11.461 4.477 14.07 1 97.44 269 GLU A C 1
ATOM 1954 O O . GLU A 1 269 ? 11.711 5.523 14.664 1 97.44 269 GLU A O 1
ATOM 1959 N N . PRO A 1 270 ? 10.266 4.18 13.602 1 98.44 270 PRO A N 1
ATOM 1960 C CA . PRO A 1 270 ? 9.172 5.109 13.883 1 98.44 270 PRO A CA 1
ATOM 1961 C C . PRO A 1 270 ? 8.844 5.199 15.367 1 98.44 270 PRO A C 1
ATOM 1963 O O . PRO A 1 270 ? 9.062 4.242 16.109 1 98.44 270 PRO A O 1
ATOM 1966 N N . ARG A 1 271 ? 8.336 6.312 15.742 1 97.31 271 ARG A N 1
ATOM 1967 C CA . ARG A 1 271 ? 7.949 6.543 17.125 1 97.31 271 ARG A CA 1
ATOM 1968 C C . ARG A 1 271 ? 6.668 5.789 17.469 1 97.31 271 ARG A C 1
ATOM 1970 O O . ARG A 1 271 ? 5.727 5.766 16.688 1 97.31 271 ARG A O 1
ATOM 1977 N N . ALA A 1 272 ? 6.695 5.234 18.656 1 97.31 272 ALA A N 1
ATOM 1978 C CA . ALA A 1 272 ? 5.504 4.543 19.141 1 97.31 272 ALA A CA 1
ATOM 1979 C C . ALA A 1 272 ? 4.441 5.539 19.594 1 97.31 272 ALA A C 1
ATOM 1981 O O . ALA A 1 272 ? 4.77 6.602 20.141 1 97.31 272 ALA A O 1
ATOM 1982 N N . LEU A 1 273 ? 3.186 5.109 19.422 1 97.62 273 LEU A N 1
ATOM 1983 C CA . LEU A 1 273 ? 2.086 5.953 19.875 1 97.62 273 LEU A CA 1
ATOM 1984 C C . LEU A 1 273 ? 2.232 6.281 21.359 1 97.62 273 LEU A C 1
ATOM 1986 O O . LEU A 1 273 ? 1.963 7.41 21.766 1 97.62 273 LEU A O 1
ATOM 1990 N N . ARG A 1 274 ? 2.688 5.332 22.141 1 96.62 274 ARG A N 1
ATOM 1991 C CA . ARG A 1 274 ? 2.854 5.5 23.578 1 96.62 274 ARG A CA 1
ATOM 1992 C C . ARG A 1 274 ? 3.734 6.703 23.891 1 96.62 274 ARG A C 1
ATOM 1994 O O . ARG A 1 274 ? 3.428 7.484 24.797 1 96.62 274 ARG A O 1
ATOM 2001 N N . THR A 1 275 ? 4.84 6.809 23.172 1 95.25 275 THR A N 1
ATOM 2002 C CA . THR A 1 275 ? 5.789 7.895 23.391 1 95.25 275 THR A CA 1
ATOM 2003 C C . THR A 1 275 ? 5.129 9.25 23.141 1 95.25 275 THR A C 1
ATOM 2005 O O . THR A 1 275 ? 5.293 10.18 23.938 1 95.25 275 THR A O 1
ATOM 2008 N N . LEU A 1 276 ? 4.348 9.359 22.125 1 94 276 LEU A N 1
ATOM 2009 C CA . LEU A 1 276 ? 3.697 10.617 21.781 1 94 276 LEU A CA 1
ATOM 2010 C C . LEU A 1 276 ? 2.588 10.953 22.766 1 94 276 LEU A C 1
ATOM 2012 O O . LEU A 1 276 ? 2.404 12.117 23.141 1 94 276 LEU A O 1
ATOM 2016 N N . LEU A 1 277 ? 1.864 9.945 23.172 1 94.94 277 LEU A N 1
ATOM 2017 C CA . LEU A 1 277 ? 0.791 10.156 24.141 1 94.94 277 LEU A CA 1
ATOM 2018 C C . LEU A 1 277 ? 1.35 10.578 25.484 1 94.94 277 LEU A C 1
ATOM 2020 O O . LEU A 1 277 ? 0.765 11.43 26.172 1 94.94 277 LEU A O 1
ATOM 2024 N N . ALA A 1 278 ? 2.441 9.953 25.906 1 92.25 278 ALA A N 1
ATOM 2025 C CA . ALA A 1 278 ? 3.059 10.289 27.188 1 92.25 278 ALA A CA 1
ATOM 2026 C C . ALA A 1 278 ? 3.447 11.766 27.25 1 92.25 278 ALA A C 1
ATOM 2028 O O . ALA A 1 278 ? 3.299 12.414 28.281 1 92.25 278 ALA A O 1
ATOM 2029 N N . ASP A 1 279 ? 3.863 12.25 26.203 1 85.12 279 ASP A N 1
ATOM 2030 C CA . ASP A 1 279 ? 4.258 13.656 26.125 1 85.12 279 ASP A CA 1
ATOM 2031 C C . ASP A 1 279 ? 3.047 14.578 26.266 1 85.12 279 ASP A C 1
ATOM 2033 O O . ASP A 1 279 ? 3.162 15.688 26.797 1 85.12 279 ASP A O 1
ATOM 2037 N N . SER A 1 280 ? 1.932 14.125 25.844 1 83.62 280 SER A N 1
ATOM 2038 C CA . SER A 1 280 ? 0.735 14.953 25.797 1 83.62 280 SER A CA 1
ATOM 2039 C C . SER A 1 280 ? -0.097 14.797 27.062 1 83.62 280 SER A C 1
ATOM 2041 O O . SER A 1 280 ? -0.832 15.711 27.453 1 83.62 280 SER A O 1
ATOM 2043 N N . LEU A 1 281 ? -0.1 13.648 27.656 1 82.31 281 LEU A N 1
ATOM 2044 C CA . LEU A 1 281 ? -0.97 13.344 28.781 1 82.31 281 LEU A CA 1
ATOM 2045 C C . LEU A 1 281 ? -0.223 13.508 30.109 1 82.31 281 LEU A C 1
ATOM 2047 O O . LEU A 1 281 ? -0.805 13.336 31.172 1 82.31 281 LEU A O 1
ATOM 2051 N N . ARG A 1 282 ? 1.091 13.797 30.078 1 66.38 282 ARG A N 1
ATOM 2052 C CA . ARG A 1 282 ? 1.802 14.023 31.328 1 66.38 282 ARG A CA 1
ATOM 2053 C C . ARG A 1 282 ? 1.098 15.078 32.188 1 66.38 282 ARG A C 1
ATOM 2055 O O . ARG A 1 282 ? 0.707 16.125 31.672 1 66.38 282 ARG A O 1
ATOM 2062 N N . PRO A 1 283 ? 0.59 14.547 33.281 1 56.59 283 PRO A N 1
ATOM 2063 C CA . PRO A 1 283 ? -0.002 15.508 34.219 1 56.59 283 PRO A CA 1
ATOM 2064 C C . PRO A 1 283 ? 0.869 16.75 34.438 1 56.59 283 PRO A C 1
ATOM 2066 O O . PRO A 1 283 ? 2.096 16.672 34.312 1 56.59 283 PRO A O 1
ATOM 2069 N N . ALA A 1 284 ? 0.39 18.016 34.062 1 47.31 284 ALA A N 1
ATOM 2070 C CA . ALA A 1 284 ? 1.053 19.25 34.469 1 47.31 284 ALA A CA 1
ATOM 2071 C C . ALA A 1 284 ? 1.77 19.078 35.812 1 47.31 284 ALA A C 1
ATOM 2073 O O . ALA A 1 284 ? 1.154 18.688 36.812 1 47.31 284 ALA A O 1
ATOM 2074 N N . VAL A 1 285 ? 2.938 18.609 35.75 1 42.66 285 VAL A N 1
ATOM 2075 C CA . VAL A 1 285 ? 3.617 18.719 37.031 1 42.66 285 VAL A CA 1
ATOM 2076 C C . VAL A 1 285 ? 3.209 20.016 37.75 1 42.66 285 VAL A C 1
ATOM 2078 O O . VAL A 1 285 ? 3.348 21.109 37.156 1 42.66 285 VAL A O 1
ATOM 2081 N N . ALA A 1 286 ? 2.277 20.109 38.656 1 40.88 286 ALA A N 1
ATOM 2082 C CA . ALA A 1 286 ? 2.051 21.172 39.625 1 40.88 286 ALA A CA 1
ATOM 2083 C C . ALA A 1 286 ? 3.367 21.828 40.031 1 40.88 286 ALA A C 1
ATOM 2085 O O . ALA A 1 286 ? 4.25 21.156 40.594 1 40.88 286 ALA A O 1
ATOM 2086 N N . ASP A 1 287 ? 3.988 22.703 39.312 1 35.66 287 ASP A N 1
ATOM 2087 C CA . ASP A 1 287 ? 4.918 23.594 40 1 35.66 287 ASP A CA 1
ATOM 2088 C C . ASP A 1 287 ? 4.402 23.953 41.375 1 35.66 287 ASP A C 1
ATOM 2090 O O . ASP A 1 287 ? 3.307 24.5 41.531 1 35.66 287 ASP A O 1
ATOM 2094 N N . ALA A 1 288 ? 4.633 23.141 42.375 1 34.03 288 ALA A N 1
ATOM 2095 C CA . ALA A 1 288 ? 4.781 23.766 43.688 1 34.03 288 ALA A CA 1
ATOM 2096 C C . ALA A 1 288 ? 5.973 24.734 43.688 1 34.03 288 ALA A C 1
ATOM 2098 O O . ALA A 1 288 ? 7.039 24.406 43.156 1 34.03 288 ALA A O 1
ATOM 2099 N N . MET B 1 1 ? -24.281 -11.188 -11.984 1 93.69 1 MET B N 1
ATOM 2100 C CA . MET B 1 1 ? -23.203 -10.602 -12.773 1 93.69 1 MET B CA 1
ATOM 2101 C C . MET B 1 1 ? -22.359 -11.68 -13.43 1 93.69 1 MET B C 1
ATOM 2103 O O . MET B 1 1 ? -22.438 -12.852 -13.055 1 93.69 1 MET B O 1
ATOM 2107 N N . GLU B 1 2 ? -21.672 -11.352 -14.492 1 97.44 2 GLU B N 1
ATOM 2108 C CA . GLU B 1 2 ? -20.703 -12.234 -15.141 1 97.44 2 GLU B CA 1
ATOM 2109 C C . GLU B 1 2 ? -19.281 -11.906 -14.719 1 97.44 2 GLU B C 1
ATOM 2111 O O . GLU B 1 2 ? -18.781 -10.805 -14.969 1 97.44 2 GLU B O 1
ATOM 2116 N N . ILE B 1 3 ? -18.656 -12.891 -14.133 1 98.5 3 ILE B N 1
ATOM 2117 C CA . ILE B 1 3 ? -17.328 -12.703 -13.578 1 98.5 3 ILE B CA 1
ATOM 2118 C C . ILE B 1 3 ? -16.328 -13.578 -14.328 1 98.5 3 ILE B C 1
ATOM 2120 O O . ILE B 1 3 ? -16.547 -14.781 -14.5 1 98.5 3 ILE B O 1
ATOM 2124 N N . GLY B 1 4 ? -15.312 -12.969 -14.82 1 98.75 4 GLY B N 1
ATOM 2125 C CA . GLY B 1 4 ? -14.273 -13.703 -15.516 1 98.75 4 GLY B CA 1
ATOM 2126 C C . GLY B 1 4 ? -13 -13.852 -14.703 1 98.75 4 GLY B C 1
ATOM 2127 O O . GLY B 1 4 ? -12.617 -12.938 -13.969 1 98.75 4 GLY B O 1
ATOM 2128 N N . VAL B 1 5 ? -12.336 -14.984 -14.852 1 98.75 5 VAL B N 1
ATOM 2129 C CA . VAL B 1 5 ? -11.008 -15.234 -14.312 1 98.75 5 VAL B CA 1
ATOM 2130 C C . VAL B 1 5 ? -10.055 -15.625 -15.438 1 98.75 5 VAL B C 1
ATOM 2132 O O . VAL B 1 5 ? -10.18 -16.703 -16.016 1 98.75 5 VAL B O 1
ATOM 2135 N N . SER B 1 6 ? -9.148 -14.727 -15.758 1 98.62 6 SER B N 1
ATOM 2136 C CA . SER B 1 6 ? -8.141 -15.016 -16.766 1 98.62 6 SER B CA 1
ATOM 2137 C C . SER B 1 6 ? -6.91 -15.672 -16.141 1 98.62 6 SER B C 1
ATOM 2139 O O . SER B 1 6 ? -6.375 -15.18 -15.156 1 98.62 6 SER B O 1
ATOM 2141 N N . GLY B 1 7 ? -6.398 -16.688 -16.703 1 96.94 7 GLY B N 1
ATOM 2142 C CA . GLY B 1 7 ? -5.43 -17.562 -16.078 1 96.94 7 GLY B CA 1
ATOM 2143 C C . GLY B 1 7 ? -6.07 -18.641 -15.219 1 96.94 7 GLY B C 1
ATOM 2144 O O . GLY B 1 7 ? -5.512 -19.047 -14.203 1 96.94 7 GLY B O 1
ATOM 2145 N N . ALA B 1 8 ? -7.18 -19.141 -15.656 1 96.81 8 ALA B N 1
ATOM 2146 C CA . ALA B 1 8 ? -8.086 -19.938 -14.844 1 96.81 8 ALA B CA 1
ATOM 2147 C C . ALA B 1 8 ? -7.57 -21.375 -14.695 1 96.81 8 ALA B C 1
ATOM 2149 O O . ALA B 1 8 ? -8.008 -22.109 -13.805 1 96.81 8 ALA B O 1
ATOM 2150 N N . SER B 1 9 ? -6.699 -21.781 -15.531 1 92.88 9 SER B N 1
ATOM 2151 C CA . SER B 1 9 ? -6.254 -23.172 -15.469 1 92.88 9 SER B CA 1
ATOM 2152 C C . SER B 1 9 ? -5.027 -23.328 -14.578 1 92.88 9 SER B C 1
ATOM 2154 O O . SER B 1 9 ? -4.594 -24.438 -14.297 1 92.88 9 SER B O 1
ATOM 2156 N N . GLY B 1 10 ? -4.461 -22.172 -14.188 1 93.5 10 GLY B N 1
ATOM 2157 C CA . GLY B 1 10 ? -3.338 -22.234 -13.266 1 93.5 10 GLY B CA 1
ATOM 2158 C C . GLY B 1 10 ? -3.756 -22.484 -11.828 1 93.5 10 GLY B C 1
ATOM 2159 O O . GLY B 1 10 ? -4.949 -22.562 -11.523 1 93.5 10 GLY B O 1
ATOM 2160 N N . GLN B 1 11 ? -2.785 -22.656 -10.945 1 94.88 11 GLN B N 1
ATOM 2161 C CA . GLN B 1 11 ? -3.033 -22.969 -9.539 1 94.88 11 GLN B CA 1
ATOM 2162 C C . GLN B 1 11 ? -3.871 -21.891 -8.867 1 94.88 11 GLN B C 1
ATOM 2164 O O . GLN B 1 11 ? -4.891 -22.188 -8.242 1 94.88 11 GLN B O 1
ATOM 2169 N N . LEU B 1 12 ? -3.465 -20.641 -9.023 1 97.5 12 LEU B N 1
ATOM 2170 C CA . LEU B 1 12 ? -4.223 -19.562 -8.414 1 97.5 12 LEU B CA 1
ATOM 2171 C C . LEU B 1 12 ? -5.605 -19.438 -9.047 1 97.5 12 LEU B C 1
ATOM 2173 O O . LEU B 1 12 ? -6.598 -19.234 -8.336 1 97.5 12 LEU B O 1
ATOM 2177 N N . GLY B 1 13 ? -5.664 -19.516 -10.383 1 97.88 13 GLY B N 1
ATOM 2178 C CA . GLY B 1 13 ? -6.938 -19.422 -11.078 1 97.88 13 GLY B CA 1
ATOM 2179 C C . GLY B 1 13 ? -7.941 -20.469 -10.609 1 97.88 13 GLY B C 1
ATOM 2180 O O . GLY B 1 13 ? -9.094 -20.141 -10.328 1 97.88 13 GLY B O 1
ATOM 2181 N N . LYS B 1 14 ? -7.504 -21.688 -10.477 1 97.12 14 LYS B N 1
ATOM 2182 C CA . LYS B 1 14 ? -8.375 -22.766 -10.016 1 97.12 14 LYS B CA 1
ATOM 2183 C C . LYS B 1 14 ? -8.859 -22.5 -8.586 1 97.12 14 LYS B C 1
ATOM 2185 O O . LYS B 1 14 ? -10.023 -22.75 -8.266 1 97.12 14 LYS B O 1
ATOM 2190 N N . ALA B 1 15 ? -7.953 -22.031 -7.762 1 97.75 15 ALA B N 1
ATOM 2191 C CA . ALA B 1 15 ? -8.312 -21.719 -6.383 1 97.75 15 ALA B CA 1
ATOM 2192 C C . ALA B 1 15 ? -9.352 -20.594 -6.324 1 97.75 15 ALA B C 1
ATOM 2194 O O . ALA B 1 15 ? -10.273 -20.641 -5.508 1 97.75 15 ALA B O 1
ATOM 2195 N N . VAL B 1 16 ? -9.227 -19.562 -7.199 1 98.38 16 VAL B N 1
ATOM 2196 C CA . VAL B 1 16 ? -10.188 -18.469 -7.246 1 98.38 16 VAL B CA 1
ATOM 2197 C C . VAL B 1 16 ? -11.547 -19 -7.699 1 98.38 16 VAL B C 1
ATOM 2199 O O . VAL B 1 16 ? -12.578 -18.656 -7.117 1 98.38 16 VAL B O 1
ATOM 2202 N N . LEU B 1 17 ? -11.531 -19.859 -8.727 1 97.81 17 LEU B N 1
ATOM 2203 C CA . LEU B 1 17 ? -12.781 -20.422 -9.219 1 97.81 17 LEU B CA 1
ATOM 2204 C C . LEU B 1 17 ? -13.477 -21.234 -8.125 1 97.81 17 LEU B C 1
ATOM 2206 O O . LEU B 1 17 ? -14.695 -21.172 -7.984 1 97.81 17 LEU B O 1
ATOM 2210 N N . ALA B 1 18 ? -12.734 -21.969 -7.352 1 97.25 18 ALA B N 1
ATOM 2211 C CA . ALA B 1 18 ? -13.305 -22.75 -6.25 1 97.25 18 ALA B CA 1
ATOM 2212 C C . ALA B 1 18 ? -13.961 -21.828 -5.219 1 97.25 18 ALA B C 1
ATOM 2214 O O . ALA B 1 18 ? -15.062 -22.109 -4.742 1 97.25 18 ALA B O 1
ATOM 2215 N N . GLU B 1 19 ? -13.273 -20.75 -4.879 1 97.75 19 GLU B N 1
ATOM 2216 C CA . GLU B 1 19 ? -13.828 -19.766 -3.947 1 97.75 19 GLU B CA 1
ATOM 2217 C C . GLU B 1 19 ? -15.117 -19.156 -4.488 1 97.75 19 GLU B C 1
ATOM 2219 O O . GLU B 1 19 ? -16.094 -19 -3.752 1 97.75 19 GLU B O 1
ATOM 2224 N N . LEU B 1 20 ? -15.156 -18.781 -5.793 1 97.75 20 LEU B N 1
ATOM 2225 C CA . LEU B 1 20 ? -16.328 -18.172 -6.41 1 97.75 20 LEU B CA 1
ATOM 2226 C C . LEU B 1 20 ? -17.484 -19.172 -6.441 1 97.75 20 LEU B C 1
ATOM 2228 O O . LEU B 1 20 ? -18.656 -18.781 -6.262 1 97.75 20 LEU B O 1
ATOM 2232 N N . ALA B 1 21 ? -17.172 -20.438 -6.664 1 96 21 ALA B N 1
ATOM 2233 C CA . ALA B 1 21 ? -18.203 -21.469 -6.664 1 96 21 ALA B CA 1
ATOM 2234 C C . ALA B 1 21 ? -18.828 -21.625 -5.277 1 96 21 ALA B C 1
ATOM 2236 O O . ALA B 1 21 ? -20.047 -21.797 -5.152 1 96 21 ALA B O 1
ATOM 2237 N N . ALA B 1 22 ? -18.016 -21.5 -4.293 1 95.31 22 ALA B N 1
ATOM 2238 C CA . ALA B 1 22 ? -18.453 -21.703 -2.916 1 95.31 22 ALA B CA 1
ATOM 2239 C C . ALA B 1 22 ? -19.25 -20.5 -2.402 1 95.31 22 ALA B C 1
ATOM 2241 O O . ALA B 1 22 ? -20.219 -20.672 -1.67 1 95.31 22 ALA B O 1
ATOM 2242 N N . ARG B 1 23 ? -18.859 -19.297 -2.896 1 93.62 23 ARG B N 1
ATOM 2243 C CA . ARG B 1 23 ? -19.375 -18.078 -2.299 1 93.62 23 ARG B CA 1
ATOM 2244 C C . ARG B 1 23 ? -20.391 -17.406 -3.219 1 93.62 23 ARG B C 1
ATOM 2246 O O . ARG B 1 23 ? -21.188 -16.578 -2.773 1 93.62 23 ARG B O 1
ATOM 2253 N N . GLY B 1 24 ? -20.25 -17.5 -4.562 1 81.81 24 GLY B N 1
ATOM 2254 C CA . GLY B 1 24 ? -20.734 -16.609 -5.602 1 81.81 24 GLY B CA 1
ATOM 2255 C C . GLY B 1 24 ? -22.234 -16.719 -5.828 1 81.81 24 GLY B C 1
ATOM 2256 O O . GLY B 1 24 ? -22.781 -16.047 -6.707 1 81.81 24 GLY B O 1
ATOM 2257 N N . ALA B 1 25 ? -22.938 -16.906 -4.895 1 70.06 25 ALA B N 1
ATOM 2258 C CA . ALA B 1 25 ? -24.391 -16.844 -4.711 1 70.06 25 ALA B CA 1
ATOM 2259 C C . ALA B 1 25 ? -25.109 -16.656 -6.051 1 70.06 25 ALA B C 1
ATOM 2261 O O . ALA B 1 25 ? -25.984 -15.812 -6.184 1 70.06 25 ALA B O 1
ATOM 2262 N N . GLY B 1 26 ? -24.844 -17.344 -7.113 1 86.88 26 GLY B N 1
ATOM 2263 C CA . GLY B 1 26 ? -25.672 -17.203 -8.305 1 86.88 26 GLY B CA 1
ATOM 2264 C C . GLY B 1 26 ? -24.984 -16.438 -9.422 1 86.88 26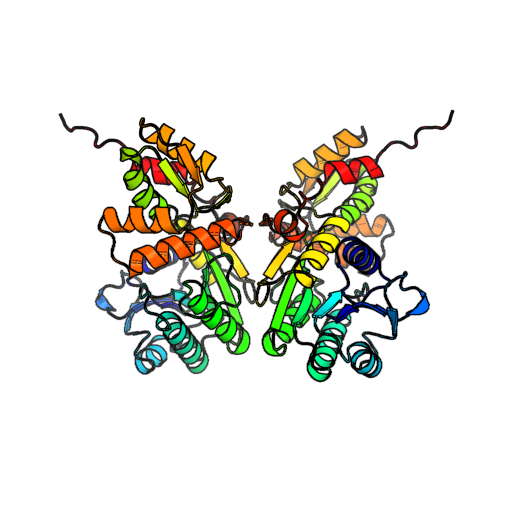 GLY B C 1
ATOM 2265 O O . GLY B 1 26 ? -25.562 -16.25 -10.5 1 86.88 26 GLY B O 1
ATOM 2266 N N . HIS B 1 27 ? -23.875 -15.898 -9.227 1 92.94 27 HIS B N 1
ATOM 2267 C CA . HIS B 1 27 ? -23.125 -15.242 -10.297 1 92.94 27 HIS B CA 1
ATOM 2268 C C . HIS B 1 27 ? -22.672 -16.25 -11.344 1 92.94 27 HIS B C 1
ATOM 2270 O O . HIS B 1 27 ? -22.469 -17.422 -11.023 1 92.94 27 HIS B O 1
ATOM 2276 N N . ARG B 1 28 ? -22.656 -15.82 -12.586 1 96.56 28 ARG B N 1
ATOM 2277 C CA . ARG B 1 28 ? -22.062 -16.625 -13.648 1 96.56 28 ARG B CA 1
ATOM 2278 C C . ARG B 1 28 ? -20.547 -16.422 -13.719 1 96.56 28 ARG B C 1
ATOM 2280 O O . ARG B 1 28 ? -20.078 -15.289 -13.805 1 96.56 28 ARG B O 1
ATOM 2287 N N . VAL B 1 29 ? -19.859 -17.547 -13.672 1 98 29 VAL B N 1
ATOM 2288 C CA . VAL B 1 29 ? -18.406 -17.469 -13.633 1 98 29 VAL B CA 1
ATOM 2289 C C . VAL B 1 29 ? -17.828 -18.062 -14.914 1 98 29 VAL B C 1
ATOM 2291 O O . VAL B 1 29 ? -18.234 -19.141 -15.359 1 98 29 VAL B O 1
ATOM 2294 N N . VAL B 1 30 ? -16.906 -17.344 -15.477 1 98.25 30 VAL B N 1
ATOM 2295 C CA . VAL B 1 30 ? -16.203 -17.75 -16.688 1 98.25 30 VAL B CA 1
ATOM 2296 C C . VAL B 1 30 ? -14.719 -17.922 -16.406 1 98.25 30 VAL B C 1
ATOM 2298 O O . VAL B 1 30 ? -14.07 -17.016 -15.891 1 98.25 30 VAL B O 1
ATOM 2301 N N . GLY B 1 31 ? -14.211 -19.125 -16.641 1 98.44 31 GLY B N 1
ATOM 2302 C CA . GLY B 1 31 ? -12.781 -19.375 -16.594 1 98.44 31 GLY B CA 1
ATOM 2303 C C . GLY B 1 31 ? -12.102 -19.281 -17.953 1 98.44 31 GLY B C 1
ATOM 2304 O O . GLY B 1 31 ? -12.453 -20.016 -18.875 1 98.44 31 GLY B O 1
ATOM 2305 N N . ILE B 1 32 ? -11.148 -18.375 -18.078 1 98.69 32 ILE B N 1
ATOM 2306 C CA . ILE B 1 32 ? -10.484 -18.125 -19.359 1 98.69 32 ILE B CA 1
ATOM 2307 C C . ILE B 1 32 ? -9.07 -18.688 -19.328 1 98.69 32 ILE B C 1
ATOM 2309 O O . ILE B 1 32 ? -8.297 -18.391 -18.422 1 98.69 32 ILE B O 1
ATOM 2313 N N . SER B 1 33 ? -8.758 -19.469 -20.25 1 97.62 33 SER B N 1
ATOM 2314 C CA . SER B 1 33 ? -7.441 -20.109 -20.328 1 97.62 33 SER B CA 1
ATOM 2315 C C . SER B 1 33 ? -7.113 -20.547 -21.75 1 97.62 33 SER B C 1
ATOM 2317 O O . SER B 1 33 ? -7.965 -20.484 -22.641 1 97.62 33 SER B O 1
ATOM 2319 N N . ARG B 1 34 ? -5.848 -20.891 -21.938 1 96.38 34 ARG B N 1
ATOM 2320 C CA . ARG B 1 34 ? -5.418 -21.469 -23.219 1 96.38 34 ARG B CA 1
ATOM 2321 C C . ARG B 1 34 ? -5.992 -22.859 -23.406 1 96.38 34 ARG B C 1
ATOM 2323 O O . ARG B 1 34 ? -6.004 -23.391 -24.516 1 96.38 34 ARG B O 1
ATOM 2330 N N . THR B 1 35 ? -6.391 -23.5 -22.281 1 95.5 35 THR B N 1
ATOM 2331 C CA . THR B 1 35 ? -7.008 -24.812 -22.266 1 95.5 35 THR B CA 1
ATOM 2332 C C . THR B 1 35 ? -8.367 -24.781 -21.594 1 95.5 35 THR B C 1
ATOM 2334 O O . THR B 1 35 ? -8.539 -25.312 -20.5 1 95.5 35 THR B O 1
ATOM 2337 N N . PRO B 1 36 ? -9.336 -24.188 -22.297 1 95.94 36 PRO B N 1
ATOM 2338 C CA . PRO B 1 36 ? -10.641 -23.953 -21.672 1 95.94 36 PRO B CA 1
ATOM 2339 C C . PRO B 1 36 ? -11.297 -25.234 -21.172 1 95.94 36 PRO B C 1
ATOM 2341 O O . PRO B 1 36 ? -12.086 -25.203 -20.219 1 95.94 36 PRO B O 1
ATOM 2344 N N . GLU B 1 37 ? -10.961 -26.406 -21.703 1 94.19 37 GLU B N 1
ATOM 2345 C CA . GLU B 1 37 ? -11.531 -27.688 -21.297 1 94.19 37 GLU B CA 1
ATOM 2346 C C . GLU B 1 37 ? -11.07 -28.078 -19.891 1 94.19 37 GLU B C 1
ATOM 2348 O O . GLU B 1 37 ? -11.68 -28.922 -19.25 1 94.19 37 GLU B O 1
ATOM 2353 N N . ARG B 1 38 ? -10.039 -27.438 -19.422 1 93.38 38 ARG B N 1
ATOM 2354 C CA . ARG B 1 38 ? -9.477 -27.766 -18.125 1 93.38 38 ARG B CA 1
ATOM 2355 C C . ARG B 1 38 ? -10.078 -26.875 -17.031 1 93.38 38 ARG B C 1
ATOM 2357 O O . ARG B 1 38 ? -9.789 -27.047 -15.852 1 93.38 38 ARG B O 1
ATOM 2364 N N . VAL B 1 39 ? -10.875 -25.938 -17.406 1 94.88 39 VAL B N 1
ATOM 2365 C CA . VAL B 1 39 ? -11.555 -25.094 -16.438 1 94.88 39 VAL B CA 1
ATOM 2366 C C . VAL B 1 39 ? -12.602 -25.906 -15.68 1 94.88 39 VAL B C 1
ATOM 2368 O O . VAL B 1 39 ? -13.492 -26.5 -16.297 1 94.88 39 VAL B O 1
ATOM 2371 N N . PRO B 1 40 ? -12.453 -26.016 -14.391 1 92 40 PRO B N 1
ATOM 2372 C CA . PRO B 1 40 ? -13.375 -26.844 -13.625 1 92 40 PRO B CA 1
ATOM 2373 C C . PRO B 1 40 ? -14.797 -26.297 -13.617 1 92 40 PRO B C 1
ATOM 2375 O O . PRO B 1 40 ? -15 -25.078 -13.57 1 92 40 PRO B O 1
ATOM 2378 N N . ALA B 1 41 ? -15.727 -27.25 -13.609 1 90.88 41 ALA B N 1
ATOM 2379 C CA . ALA B 1 41 ? -17.125 -26.875 -13.359 1 90.88 41 ALA B CA 1
ATOM 2380 C C . ALA B 1 41 ? -17.281 -26.312 -11.953 1 90.88 41 ALA B C 1
ATOM 2382 O O . ALA B 1 41 ? -16.562 -26.688 -11.039 1 90.88 41 ALA B O 1
ATOM 2383 N N . PRO B 1 42 ? -18.219 -25.391 -11.875 1 93.5 42 PRO B N 1
ATOM 2384 C CA . PRO B 1 42 ? -19.312 -24.969 -12.766 1 93.5 42 PRO B CA 1
ATOM 2385 C C . PRO B 1 42 ? -18.922 -23.781 -13.641 1 93.5 42 PRO B C 1
ATOM 2387 O O . PRO B 1 42 ? -19.766 -23.234 -14.352 1 93.5 42 PRO B O 1
ATOM 2390 N N . ALA B 1 43 ? -17.688 -23.312 -13.617 1 95.62 43 ALA B N 1
ATOM 2391 C CA . ALA B 1 43 ? -17.281 -22.188 -14.453 1 95.62 43 ALA B CA 1
ATOM 2392 C C . ALA B 1 43 ? -17.328 -22.562 -15.93 1 95.62 43 ALA B C 1
ATOM 2394 O O . ALA B 1 43 ? -16.953 -23.688 -16.312 1 95.62 43 ALA B O 1
ATOM 2395 N N . GLN B 1 44 ? -17.812 -21.672 -16.719 1 97 44 GLN B N 1
ATOM 2396 C CA . GLN B 1 44 ? -17.734 -21.844 -18.156 1 97 44 GLN B CA 1
ATOM 2397 C C . GLN B 1 44 ? -16.328 -21.562 -18.672 1 97 44 GLN B C 1
ATOM 2399 O O . GLN B 1 44 ? -15.758 -20.516 -18.391 1 97 44 GLN B O 1
ATOM 2404 N N . GLY B 1 45 ? -15.828 -22.547 -19.422 1 98 45 GLY B N 1
ATOM 2405 C CA . GLY B 1 45 ? -14.516 -22.344 -20 1 98 45 GLY B CA 1
ATOM 2406 C C . GLY B 1 45 ? -14.547 -21.562 -21.297 1 98 45 GLY B C 1
ATOM 2407 O O . GLY B 1 45 ? -15.367 -21.844 -22.188 1 98 45 GLY B O 1
ATOM 2408 N N . ARG B 1 46 ? -13.727 -20.531 -21.422 1 98.44 46 ARG B N 1
ATOM 2409 C CA . ARG B 1 46 ? -13.508 -19.797 -22.672 1 98.44 46 ARG B CA 1
ATOM 2410 C C . ARG B 1 46 ? -12.031 -19.781 -23.047 1 98.44 46 ARG B C 1
ATOM 2412 O O . ARG B 1 46 ? -11.156 -19.75 -22.172 1 98.44 46 ARG B O 1
ATOM 2419 N N . LEU B 1 47 ? -11.781 -19.797 -24.328 1 98.44 47 LEU B N 1
ATOM 2420 C CA . LEU B 1 47 ? -10.406 -19.734 -24.828 1 98.44 47 LEU B CA 1
ATOM 2421 C C . LEU B 1 47 ? -9.859 -18.312 -24.719 1 98.44 47 LEU B C 1
ATOM 2423 O O . LEU B 1 47 ? -10.469 -17.359 -25.219 1 98.44 47 LEU B O 1
ATOM 2427 N N . GLY B 1 48 ? -8.797 -18.203 -24.109 1 98.25 48 GLY B N 1
ATOM 2428 C CA . GLY B 1 48 ? -8.031 -16.969 -24.016 1 98.25 48 GLY B CA 1
ATOM 2429 C C . GLY B 1 48 ? -6.543 -17.203 -23.859 1 98.25 48 GLY B C 1
ATOM 2430 O O . GLY B 1 48 ? -6.125 -17.969 -22.984 1 98.25 48 GLY B O 1
ATOM 2431 N N . ASP B 1 49 ? -5.801 -16.641 -24.703 1 97.69 49 ASP B N 1
ATOM 2432 C CA . ASP B 1 49 ? -4.34 -16.703 -24.703 1 97.69 49 ASP B CA 1
ATOM 2433 C C . ASP B 1 49 ? -3.723 -15.312 -24.625 1 97.69 49 ASP B C 1
ATOM 2435 O O . ASP B 1 49 ? -3.922 -14.484 -25.516 1 97.69 49 ASP B O 1
ATOM 2439 N N . TYR B 1 50 ? -2.957 -15.078 -23.594 1 97.62 50 TYR B N 1
ATOM 2440 C CA . TYR B 1 50 ? -2.379 -13.758 -23.375 1 97.62 50 TYR B CA 1
ATOM 2441 C C . TYR B 1 50 ? -1.506 -13.336 -24.547 1 97.62 50 TYR B C 1
ATOM 2443 O O . TYR B 1 50 ? -1.241 -12.148 -24.734 1 97.62 50 TYR B O 1
ATOM 2451 N N . ASP B 1 51 ? -1.067 -14.289 -25.328 1 96.88 51 ASP B N 1
ATOM 2452 C CA . ASP B 1 51 ? -0.195 -14 -26.453 1 96.88 51 ASP B CA 1
ATOM 2453 C C . ASP B 1 51 ? -0.996 -13.875 -27.75 1 96.88 51 ASP B C 1
ATOM 2455 O O . ASP B 1 51 ? -0.426 -13.656 -28.828 1 96.88 51 ASP B O 1
ATOM 2459 N N . ARG B 1 52 ? -2.273 -14.078 -27.703 1 97.12 52 ARG B N 1
ATOM 2460 C CA . ARG B 1 52 ? -3.18 -13.945 -28.828 1 97.12 52 ARG B CA 1
ATOM 2461 C C . ARG B 1 52 ? -4.355 -13.039 -28.5 1 97.12 52 ARG B C 1
ATOM 2463 O O . ARG B 1 52 ? -5.441 -13.516 -28.156 1 97.12 52 ARG B O 1
ATOM 2470 N N . ALA B 1 53 ? -4.188 -11.789 -28.734 1 94.62 53 ALA B N 1
ATOM 2471 C CA . ALA B 1 53 ? -5.09 -10.727 -28.297 1 94.62 53 ALA B CA 1
ATOM 2472 C C . ALA B 1 53 ? -6.508 -10.961 -28.812 1 94.62 53 ALA B C 1
ATOM 2474 O O . ALA B 1 53 ? -7.484 -10.633 -28.125 1 94.62 53 ALA B O 1
ATOM 2475 N N . GLU B 1 54 ? -6.66 -11.477 -29.938 1 95.25 54 GLU B N 1
ATOM 2476 C CA . GLU B 1 54 ? -7.973 -11.695 -30.547 1 95.25 54 GLU B CA 1
ATOM 2477 C C . GLU B 1 54 ? -8.797 -12.68 -29.719 1 95.25 54 GLU B C 1
ATOM 2479 O O . GLU B 1 54 ? -10.023 -12.57 -29.641 1 95.25 54 GLU B O 1
ATOM 2484 N N . THR B 1 55 ? -8.125 -13.617 -29.125 1 98.31 55 THR B N 1
ATOM 2485 C CA . THR B 1 55 ? -8.836 -14.594 -28.312 1 98.31 55 THR B CA 1
ATOM 2486 C C . THR B 1 55 ? -9.305 -13.961 -27 1 98.31 55 THR B C 1
ATOM 2488 O O . THR B 1 55 ? -10.305 -14.398 -26.422 1 98.31 55 THR B O 1
ATOM 2491 N N . LEU B 1 56 ? -8.633 -12.984 -26.547 1 98.62 56 LEU B N 1
ATOM 2492 C CA . LEU B 1 56 ? -8.969 -12.328 -25.281 1 98.62 56 LEU B CA 1
ATOM 2493 C C . LEU B 1 56 ? -10.211 -11.461 -25.438 1 98.62 56 LEU B C 1
ATOM 2495 O O . LEU B 1 56 ? -11.086 -11.445 -24.562 1 98.62 56 LEU B O 1
ATOM 2499 N N . LEU B 1 57 ? -10.25 -10.711 -26.562 1 98.12 57 LEU B N 1
ATOM 2500 C CA . LEU B 1 57 ? -11.398 -9.852 -26.812 1 98.12 57 LEU B CA 1
ATOM 2501 C C . LEU B 1 57 ? -12.695 -10.656 -26.781 1 98.12 57 LEU B C 1
ATOM 2503 O O . LEU B 1 57 ? -13.664 -10.266 -26.125 1 98.12 57 LEU B O 1
ATOM 2507 N N . GLN B 1 58 ? -12.68 -11.781 -27.453 1 97.81 58 GLN B N 1
ATOM 2508 C CA . GLN B 1 58 ? -13.852 -12.641 -27.484 1 97.81 58 GLN B CA 1
ATOM 2509 C C . GLN B 1 58 ? -14.141 -13.234 -26.109 1 97.81 58 GLN B C 1
ATOM 2511 O O . GLN B 1 58 ? -15.297 -13.281 -25.688 1 97.81 58 GLN B O 1
ATOM 2516 N N . ALA B 1 59 ? -13.141 -13.625 -25.422 1 98.69 59 ALA B N 1
ATOM 2517 C CA . ALA B 1 59 ? -13.273 -14.281 -24.125 1 98.69 59 ALA B CA 1
ATOM 2518 C C . ALA B 1 59 ? -13.852 -13.328 -23.094 1 98.69 59 ALA B C 1
ATOM 2520 O O . ALA B 1 59 ? -14.555 -13.75 -22.172 1 98.69 59 ALA B O 1
ATOM 2521 N N . TYR B 1 60 ? -13.594 -12.047 -23.219 1 98.75 60 TYR B N 1
ATOM 2522 C CA . TYR B 1 60 ? -13.93 -11.078 -22.172 1 98.75 60 TYR B CA 1
ATOM 2523 C C . TYR B 1 60 ? -15.297 -10.461 -22.438 1 98.75 60 TYR B C 1
ATOM 2525 O O . TYR B 1 60 ? -15.828 -9.742 -21.578 1 98.75 60 TYR B O 1
ATOM 2533 N N . ARG B 1 61 ? -15.875 -10.727 -23.594 1 97.94 61 ARG B N 1
ATOM 2534 C CA . ARG B 1 61 ? -17.156 -10.125 -23.953 1 97.94 61 ARG B CA 1
ATOM 2535 C C . ARG B 1 61 ? -18.234 -10.461 -22.938 1 97.94 61 ARG B C 1
ATOM 2537 O O . ARG B 1 61 ? -18.375 -11.617 -22.531 1 97.94 61 ARG B O 1
ATOM 2544 N N . GLY B 1 62 ? -18.922 -9.391 -22.5 1 98 62 GLY B N 1
ATOM 2545 C CA . GLY B 1 62 ? -20.078 -9.562 -21.641 1 98 62 GLY B CA 1
ATOM 2546 C C . GLY B 1 62 ? -19.734 -9.602 -20.156 1 98 62 GLY B C 1
ATOM 2547 O O . GLY B 1 62 ? -20.625 -9.609 -19.312 1 98 62 GLY B O 1
ATOM 2548 N N . LEU B 1 63 ? -18.5 -9.602 -19.812 1 98.5 63 LEU B N 1
ATOM 2549 C CA . LEU B 1 63 ? -18.094 -9.703 -18.422 1 98.5 63 LEU B CA 1
ATOM 2550 C C . LEU B 1 63 ? -18.328 -8.383 -17.688 1 98.5 63 LEU B C 1
ATOM 2552 O O . LEU B 1 63 ? -18.047 -7.309 -18.234 1 98.5 63 LEU B O 1
ATOM 2556 N N . ASP B 1 64 ? -18.812 -8.469 -16.5 1 98.38 64 ASP B N 1
ATOM 2557 C CA . ASP B 1 64 ? -18.938 -7.309 -15.633 1 98.38 64 ASP B CA 1
ATOM 2558 C C . ASP B 1 64 ? -17.641 -7.043 -14.883 1 98.38 64 ASP B C 1
ATOM 2560 O O . ASP B 1 64 ? -17.234 -5.891 -14.727 1 98.38 64 ASP B O 1
ATOM 2564 N N . ARG B 1 65 ? -17.062 -8.102 -14.352 1 98.62 65 ARG B N 1
ATOM 2565 C CA . ARG B 1 65 ? -15.797 -8.055 -13.609 1 98.62 65 ARG B CA 1
ATOM 2566 C C . ARG B 1 65 ? -14.82 -9.102 -14.125 1 98.62 65 ARG B C 1
ATOM 2568 O O . ARG B 1 65 ? -15.227 -10.203 -14.516 1 98.62 65 ARG B O 1
ATOM 2575 N N . LEU B 1 66 ? -13.578 -8.766 -14.141 1 98.88 66 LEU B N 1
ATOM 2576 C CA . LEU B 1 66 ? -12.539 -9.648 -14.672 1 98.88 66 LEU B CA 1
ATOM 2577 C C . LEU B 1 66 ? -11.305 -9.625 -13.781 1 98.88 66 LEU B C 1
ATOM 2579 O O . LEU B 1 66 ? -10.805 -8.555 -13.43 1 98.88 66 LEU B O 1
ATOM 2583 N N . LEU B 1 67 ? -10.891 -10.797 -13.383 1 98.94 67 LEU B N 1
ATOM 2584 C CA . LEU B 1 67 ? -9.609 -10.953 -12.711 1 98.94 67 LEU B CA 1
ATOM 2585 C C . LEU B 1 67 ? -8.523 -11.344 -13.703 1 98.94 67 LEU B C 1
ATOM 2587 O O . LEU B 1 67 ? -8.672 -12.312 -14.453 1 98.94 67 LEU B O 1
ATOM 2591 N N . LEU B 1 68 ? -7.465 -10.578 -13.734 1 98.94 68 LEU B N 1
ATOM 2592 C CA . LEU B 1 68 ? -6.289 -10.891 -14.539 1 98.94 68 LEU B CA 1
ATOM 2593 C C . LEU B 1 68 ? -5.184 -11.484 -13.672 1 98.94 68 LEU B C 1
ATOM 2595 O O . LEU B 1 68 ? -4.633 -10.797 -12.805 1 98.94 68 LEU B O 1
ATOM 2599 N N . ILE B 1 69 ? -4.832 -12.727 -13.898 1 98.69 69 ILE B N 1
ATOM 2600 C CA . ILE B 1 69 ? -3.75 -13.414 -13.203 1 98.69 69 ILE B CA 1
ATOM 2601 C C . ILE B 1 69 ? -2.527 -13.5 -14.117 1 98.69 69 ILE B C 1
ATOM 2603 O O . ILE B 1 69 ? -2.629 -13.945 -15.266 1 98.69 69 ILE B O 1
ATOM 2607 N N . PRO B 1 70 ? -1.403 -12.992 -13.625 1 96.56 70 PRO B N 1
ATOM 2608 C CA . PRO B 1 70 ? -0.218 -13.031 -14.484 1 96.56 70 PRO B CA 1
ATOM 2609 C C . PRO B 1 70 ? 0.18 -14.445 -14.883 1 96.56 70 PRO B C 1
ATOM 2611 O O . PRO B 1 70 ? 0.015 -15.383 -14.102 1 96.56 70 PRO B O 1
ATOM 2614 N N . SER B 1 71 ? 0.765 -14.586 -16.062 1 92.44 71 SER B N 1
ATOM 2615 C CA . SER B 1 71 ? 1.267 -15.875 -16.531 1 92.44 71 SER B CA 1
ATOM 2616 C C . SER B 1 71 ? 2.512 -16.297 -15.75 1 92.44 71 SER B C 1
ATOM 2618 O O . SER B 1 71 ? 3.094 -15.484 -15.023 1 92.44 71 SER B O 1
ATOM 2620 N N . ALA B 1 72 ? 2.93 -17.531 -15.922 1 86.31 72 ALA B N 1
ATOM 2621 C CA . ALA B 1 72 ? 4.109 -18.062 -15.242 1 86.31 72 ALA B CA 1
ATOM 2622 C C . ALA B 1 72 ? 5.367 -17.828 -16.078 1 86.31 72 ALA B C 1
ATOM 2624 O O . ALA B 1 72 ? 6.465 -18.219 -15.672 1 86.31 72 ALA B O 1
ATOM 2625 N N . ASP B 1 73 ? 5.199 -17.156 -17.203 1 84.81 73 ASP B N 1
ATOM 2626 C CA . ASP B 1 73 ? 6.332 -16.922 -18.094 1 84.81 73 ASP B CA 1
ATOM 2627 C C . ASP B 1 73 ? 7.246 -15.836 -17.531 1 84.81 73 ASP B C 1
ATOM 2629 O O . ASP B 1 73 ? 6.828 -14.688 -17.359 1 84.81 73 ASP B O 1
ATOM 2633 N N . LEU B 1 74 ? 8.492 -16.125 -17.391 1 81.75 74 LEU B N 1
ATOM 2634 C CA . LEU B 1 74 ? 9.422 -15.203 -16.75 1 81.75 74 LEU B CA 1
ATOM 2635 C C . LEU B 1 74 ? 10.352 -14.562 -17.766 1 81.75 74 LEU B C 1
ATOM 2637 O O . LEU B 1 74 ? 11.297 -13.859 -17.406 1 81.75 74 LEU B O 1
ATOM 2641 N N . GLY B 1 75 ? 10.047 -14.906 -19.047 1 86.5 75 GLY B N 1
ATOM 2642 C CA . GLY B 1 75 ? 10.859 -14.273 -20.062 1 86.5 75 GLY B CA 1
ATOM 2643 C C . GLY B 1 75 ? 10.781 -12.758 -20.031 1 86.5 75 GLY B C 1
ATOM 2644 O O . GLY B 1 75 ? 9.711 -12.188 -19.812 1 86.5 75 GLY B O 1
ATOM 2645 N N . PRO B 1 76 ? 11.945 -12.109 -20.219 1 88.75 76 PRO B N 1
ATOM 2646 C CA . PRO B 1 76 ? 11.953 -10.648 -20.172 1 88.75 76 PRO B CA 1
ATOM 2647 C C . PRO B 1 76 ? 10.953 -10.016 -21.141 1 88.75 76 PRO B C 1
ATOM 2649 O O . PRO B 1 76 ? 10.945 -10.352 -22.328 1 88.75 76 PRO B O 1
ATOM 2652 N N . GLY B 1 77 ? 10.102 -9.211 -20.562 1 92.69 77 GLY B N 1
ATOM 2653 C CA . GLY B 1 77 ? 9.172 -8.422 -21.359 1 92.69 77 GLY B CA 1
ATOM 2654 C C . GLY B 1 77 ? 7.902 -9.18 -21.703 1 92.69 77 GLY B C 1
ATOM 2655 O O . GLY B 1 77 ? 6.934 -8.586 -22.172 1 92.69 77 GLY B O 1
ATOM 2656 N N . VAL B 1 78 ? 7.887 -10.453 -21.469 1 94.06 78 VAL B N 1
ATOM 2657 C CA . VAL B 1 78 ? 6.77 -11.289 -21.906 1 94.06 78 VAL B CA 1
ATOM 2658 C C . VAL B 1 78 ? 5.535 -10.977 -21.062 1 94.06 78 VAL B C 1
ATOM 2660 O O . VAL B 1 78 ? 4.484 -10.617 -21.594 1 94.06 78 VAL B O 1
ATOM 2663 N N . ARG B 1 79 ? 5.641 -11.016 -19.766 1 95.75 79 ARG B N 1
ATOM 2664 C CA . ARG B 1 79 ? 4.504 -10.812 -18.875 1 95.75 79 ARG B CA 1
ATOM 2665 C C . ARG B 1 79 ? 3.949 -9.398 -19.016 1 95.75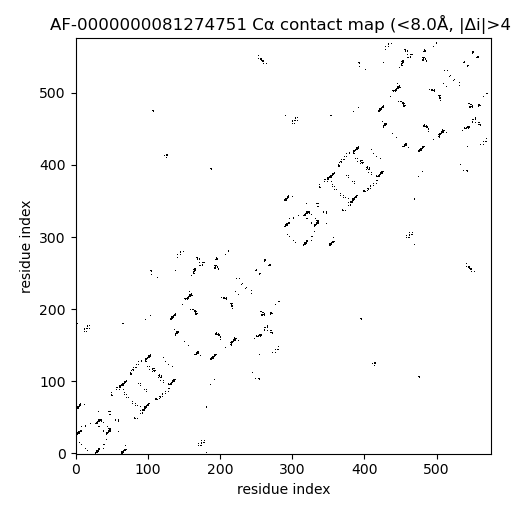 79 ARG B C 1
ATOM 2667 O O . ARG B 1 79 ? 2.734 -9.195 -18.969 1 95.75 79 ARG B O 1
ATOM 2674 N N . GLY B 1 80 ? 4.852 -8.406 -19.188 1 96.75 80 GLY B N 1
ATOM 2675 C CA . GLY B 1 80 ? 4.402 -7.043 -19.406 1 96.75 80 GLY B CA 1
ATOM 2676 C C . GLY B 1 80 ? 3.537 -6.883 -20.641 1 96.75 80 GLY B C 1
ATOM 2677 O O . GLY B 1 80 ? 2.486 -6.238 -20.594 1 96.75 80 GLY B O 1
ATOM 2678 N N . ARG B 1 81 ? 3.99 -7.473 -21.703 1 97.38 81 ARG B N 1
ATOM 2679 C CA . ARG B 1 81 ? 3.232 -7.449 -22.938 1 97.38 81 ARG B CA 1
ATOM 2680 C C . ARG B 1 81 ? 1.891 -8.156 -22.781 1 97.38 81 ARG B C 1
ATOM 2682 O O . ARG B 1 81 ? 0.873 -7.688 -23.297 1 97.38 81 ARG B O 1
ATOM 2689 N N . GLN B 1 82 ? 1.924 -9.211 -22.094 1 98.06 82 GLN B N 1
ATOM 2690 C CA . GLN B 1 82 ? 0.71 -9.984 -21.859 1 98.06 82 GLN B CA 1
ATOM 2691 C C . GLN B 1 82 ? -0.296 -9.188 -21.031 1 98.06 82 GLN B C 1
ATOM 2693 O O . GLN B 1 82 ? -1.489 -9.172 -21.344 1 98.06 82 GLN B O 1
ATOM 2698 N N . PHE B 1 83 ? 0.152 -8.5 -19.984 1 98.06 83 PHE B N 1
ATOM 2699 C CA . PHE B 1 83 ? -0.714 -7.633 -19.203 1 98.06 83 PHE B CA 1
ATOM 2700 C C . PHE B 1 83 ? -1.351 -6.559 -20.078 1 98.06 83 PHE B C 1
ATOM 2702 O O . PHE B 1 83 ? -2.564 -6.348 -20.016 1 98.06 83 PHE B O 1
ATOM 2709 N N . THR B 1 84 ? -0.528 -5.949 -20.859 1 98.38 84 THR B N 1
ATOM 2710 C CA . THR B 1 84 ? -1.015 -4.875 -21.703 1 98.38 84 THR B CA 1
ATOM 2711 C C . THR B 1 84 ? -2.09 -5.387 -22.656 1 98.38 84 THR B C 1
ATOM 2713 O O . THR B 1 84 ? -3.154 -4.777 -22.797 1 98.38 84 THR B O 1
ATOM 2716 N N . ALA B 1 85 ? -1.814 -6.535 -23.266 1 98.5 85 ALA B N 1
ATOM 2717 C CA . ALA B 1 85 ? -2.768 -7.133 -24.188 1 98.5 85 ALA B CA 1
ATOM 2718 C C . ALA B 1 85 ? -4.078 -7.477 -23.484 1 98.5 85 ALA B C 1
ATOM 2720 O O . ALA B 1 85 ? -5.16 -7.211 -24.016 1 98.5 85 ALA B O 1
ATOM 2721 N N . ALA B 1 86 ? -3.984 -8.047 -22.344 1 98.75 86 ALA B N 1
ATOM 2722 C CA . ALA B 1 86 ? -5.168 -8.453 -21.594 1 98.75 86 ALA B CA 1
ATOM 2723 C C . ALA B 1 86 ? -5.996 -7.246 -21.172 1 98.75 86 ALA B C 1
ATOM 2725 O O . ALA B 1 86 ? -7.223 -7.25 -21.297 1 98.75 86 ALA B O 1
ATOM 2726 N N . ILE B 1 87 ? -5.34 -6.188 -20.688 1 98.81 87 ILE B N 1
ATOM 2727 C CA . ILE B 1 87 ? -6.016 -4.977 -20.234 1 98.81 87 ILE B CA 1
ATOM 2728 C C . ILE B 1 87 ? -6.688 -4.281 -21.406 1 98.81 87 ILE B C 1
ATOM 2730 O O . ILE B 1 87 ? -7.852 -3.887 -21.328 1 98.81 87 ILE B O 1
ATOM 2734 N N . ASP B 1 88 ? -5.977 -4.156 -22.5 1 98.81 88 ASP B N 1
ATOM 2735 C CA . ASP B 1 88 ? -6.551 -3.545 -23.703 1 98.81 88 ASP B CA 1
ATOM 2736 C C . ASP B 1 88 ? -7.797 -4.301 -24.156 1 98.81 88 ASP B C 1
ATOM 2738 O O . ASP B 1 88 ? -8.812 -3.686 -24.484 1 98.81 88 ASP B O 1
ATOM 2742 N N . ALA B 1 89 ? -7.676 -5.633 -24.203 1 98.81 89 ALA B N 1
ATOM 2743 C CA . ALA B 1 89 ? -8.805 -6.461 -24.625 1 98.81 89 ALA B CA 1
ATOM 2744 C C . ALA B 1 89 ? -10 -6.27 -23.688 1 98.81 89 ALA B C 1
ATOM 2746 O O . ALA B 1 89 ? -11.141 -6.203 -24.141 1 98.81 89 ALA B O 1
ATOM 2747 N N . ALA B 1 90 ? -9.758 -6.227 -22.422 1 98.88 90 ALA B N 1
ATOM 2748 C CA . ALA B 1 90 ? -10.82 -6.043 -21.438 1 98.88 90 ALA B CA 1
ATOM 2749 C C . ALA B 1 90 ? -11.523 -4.703 -21.625 1 98.88 90 ALA B C 1
ATOM 2751 O O . ALA B 1 90 ? -12.75 -4.629 -21.609 1 98.88 90 ALA B O 1
ATOM 2752 N N . VAL B 1 91 ? -10.719 -3.658 -21.812 1 98.69 91 VAL B N 1
ATOM 2753 C CA . VAL B 1 91 ? -11.266 -2.322 -22.016 1 98.69 91 VAL B CA 1
ATOM 2754 C C . VAL B 1 91 ? -12.109 -2.305 -23.297 1 98.69 91 VAL B C 1
ATOM 2756 O O . VAL B 1 91 ? -13.234 -1.808 -23.297 1 98.69 91 VAL B O 1
ATOM 2759 N N . ARG B 1 92 ? -11.562 -2.852 -24.344 1 98.38 92 ARG B N 1
ATOM 2760 C CA . ARG B 1 92 ? -12.258 -2.887 -25.625 1 98.38 92 ARG B CA 1
ATOM 2761 C C . ARG B 1 92 ? -13.547 -3.695 -25.547 1 98.38 92 ARG B C 1
ATOM 2763 O O . ARG B 1 92 ? -14.539 -3.371 -26.188 1 98.38 92 ARG B O 1
ATOM 2770 N N . ALA B 1 93 ? -13.508 -4.742 -24.766 1 98.38 93 ALA B N 1
ATOM 2771 C CA . ALA B 1 93 ? -14.672 -5.609 -24.609 1 98.38 93 ALA B CA 1
ATOM 2772 C C . ALA B 1 93 ? -15.734 -4.953 -23.719 1 98.38 93 ALA B C 1
ATOM 2774 O O . ALA B 1 93 ? -16.859 -5.453 -23.609 1 98.38 93 ALA B O 1
ATOM 2775 N N . GLY B 1 94 ? -15.352 -3.867 -23 1 98.25 94 GLY B N 1
ATOM 2776 C CA . GLY B 1 94 ? -16.297 -3.129 -22.188 1 98.25 94 GLY B CA 1
ATOM 2777 C C . GLY B 1 94 ? -16.438 -3.668 -20.781 1 98.25 94 GLY B C 1
ATOM 2778 O O . GLY B 1 94 ? -17.453 -3.469 -20.125 1 98.25 94 GLY B O 1
ATOM 2779 N N . VAL B 1 95 ? -15.445 -4.395 -20.312 1 98.56 95 VAL B N 1
ATOM 2780 C CA . VAL B 1 95 ? -15.477 -4.883 -18.938 1 98.56 95 VAL B CA 1
ATOM 2781 C C . VAL B 1 95 ? -15.562 -3.703 -17.969 1 98.56 95 VAL B C 1
ATOM 2783 O O . VAL B 1 95 ? -14.75 -2.773 -18.047 1 98.56 95 VAL B O 1
ATOM 2786 N N . LYS B 1 96 ? -16.406 -3.756 -17.031 1 97.62 96 LYS B N 1
ATOM 2787 C CA . LYS B 1 96 ? -16.719 -2.596 -16.203 1 97.62 96 LYS B CA 1
ATOM 2788 C C . LYS B 1 96 ? -15.703 -2.434 -15.078 1 97.62 96 LYS B C 1
ATOM 2790 O O . LYS B 1 96 ? -15.438 -1.315 -14.633 1 97.62 96 LYS B O 1
ATOM 2795 N N . HIS B 1 97 ? -15.219 -3.52 -14.547 1 98.62 97 HIS B N 1
ATOM 2796 C CA . HIS B 1 97 ? -14.273 -3.502 -13.43 1 98.62 97 HIS B CA 1
ATOM 2797 C C . HIS B 1 97 ? -13.188 -4.559 -13.617 1 98.62 97 HIS B C 1
ATOM 2799 O O . HIS B 1 97 ? -13.477 -5.758 -13.633 1 98.62 97 HIS B O 1
ATOM 2805 N N . ILE B 1 98 ? -11.969 -4.109 -13.766 1 98.94 98 ILE B N 1
ATOM 2806 C CA . ILE B 1 98 ? -10.836 -4.996 -13.984 1 98.94 98 ILE B CA 1
ATOM 2807 C C . ILE B 1 98 ? -10.008 -5.117 -12.703 1 98.94 98 ILE B C 1
ATOM 2809 O O . ILE B 1 98 ? -9.57 -4.105 -12.148 1 98.94 98 ILE B O 1
ATOM 2813 N N . VAL B 1 99 ? -9.852 -6.305 -12.18 1 98.94 99 VAL B N 1
ATOM 2814 C CA . VAL B 1 99 ? -9.008 -6.625 -11.031 1 98.94 99 VAL B CA 1
ATOM 2815 C C . VAL B 1 99 ? -7.723 -7.289 -11.508 1 98.94 99 VAL B C 1
ATOM 2817 O O . VAL B 1 99 ? -7.758 -8.227 -12.312 1 98.94 99 VAL B O 1
ATOM 2820 N N . MET B 1 100 ? -6.594 -6.812 -11.078 1 98.94 100 MET B N 1
ATOM 2821 C CA . MET B 1 100 ? -5.309 -7.355 -11.5 1 98.94 100 MET B CA 1
ATOM 2822 C C . MET B 1 100 ? -4.512 -7.863 -10.297 1 98.94 100 MET B C 1
ATOM 2824 O O . MET B 1 100 ? -4.355 -7.148 -9.305 1 98.94 100 MET B O 1
ATOM 2828 N N . VAL B 1 101 ? -4.062 -9.078 -10.422 1 98.81 101 VAL B N 1
ATOM 2829 C CA . VAL B 1 101 ? -3.109 -9.586 -9.438 1 98.81 101 VAL B CA 1
ATOM 2830 C C . VAL B 1 101 ? -1.719 -9.023 -9.727 1 98.81 101 VAL B C 1
ATOM 2832 O O . VAL B 1 101 ? -1.198 -9.18 -10.836 1 98.81 101 VAL B O 1
ATOM 2835 N N . SER B 1 102 ? -1.191 -8.328 -8.836 1 98.56 102 SER B N 1
ATOM 2836 C CA . SER B 1 102 ? 0.159 -7.773 -8.867 1 98.56 102 SER B CA 1
ATOM 2837 C C . SER B 1 102 ? 1.004 -8.312 -7.723 1 98.56 102 SER B C 1
ATOM 2839 O O . SER B 1 102 ? 0.764 -9.422 -7.234 1 98.56 102 SER B O 1
ATOM 2841 N N . THR B 1 103 ? 2.107 -7.656 -7.449 1 97.88 103 THR B N 1
ATOM 2842 C CA . THR B 1 103 ? 2.99 -8.109 -6.379 1 97.88 103 THR B CA 1
ATOM 2843 C C . THR B 1 103 ? 3.326 -6.961 -5.434 1 97.88 103 THR B C 1
ATOM 2845 O O . THR B 1 103 ? 3.355 -5.801 -5.844 1 97.88 103 THR B O 1
ATOM 2848 N N . ALA B 1 104 ? 3.508 -7.34 -4.176 1 97.94 104 ALA B N 1
ATOM 2849 C CA . ALA B 1 104 ? 3.922 -6.352 -3.182 1 97.94 104 ALA B CA 1
ATOM 2850 C C . ALA B 1 104 ? 5.191 -5.633 -3.621 1 97.94 104 ALA B C 1
ATOM 2852 O O . ALA B 1 104 ? 6.102 -6.25 -4.184 1 97.94 104 ALA B O 1
ATOM 2853 N N . GLY B 1 105 ? 5.25 -4.344 -3.355 1 97 105 GLY B N 1
ATOM 2854 C CA . GLY B 1 105 ? 6.457 -3.572 -3.604 1 97 105 GLY B CA 1
ATOM 2855 C C . GLY B 1 105 ? 6.598 -3.137 -5.051 1 97 105 GLY B C 1
ATOM 2856 O O . GLY B 1 105 ? 7.668 -2.691 -5.469 1 97 105 GLY B O 1
ATOM 2857 N N . THR B 1 106 ? 5.598 -3.279 -5.898 1 98 106 THR B N 1
ATOM 2858 C CA . THR B 1 106 ? 5.656 -2.855 -7.293 1 98 106 THR B CA 1
ATOM 2859 C C . THR B 1 106 ? 6.016 -1.375 -7.391 1 98 106 THR B C 1
ATOM 2861 O O . THR B 1 106 ? 5.449 -0.545 -6.68 1 98 106 THR B O 1
ATOM 2864 N N . ARG B 1 107 ? 6.91 -1.068 -8.25 1 98 107 ARG B N 1
ATOM 2865 C CA . ARG B 1 107 ? 7.41 0.271 -8.539 1 98 107 ARG B CA 1
ATOM 2866 C C . ARG B 1 107 ? 8.078 0.321 -9.914 1 98 107 ARG B C 1
ATOM 2868 O O . ARG B 1 107 ? 8.078 -0.669 -10.648 1 98 107 ARG B O 1
ATOM 2875 N N . GLU B 1 108 ? 8.617 1.483 -10.219 1 97.69 108 GLU B N 1
ATOM 2876 C CA . GLU B 1 108 ? 9.281 1.611 -11.516 1 97.69 108 GLU B CA 1
ATOM 2877 C C . GLU B 1 108 ? 10.555 0.777 -11.57 1 97.69 108 GLU B C 1
ATOM 2879 O O . GLU B 1 108 ? 11.516 1.057 -10.852 1 97.69 108 GLU B O 1
ATOM 2884 N N . LEU B 1 109 ? 10.492 -0.244 -12.336 1 95.5 109 LEU B N 1
ATOM 2885 C CA . LEU B 1 109 ? 11.633 -1.112 -12.594 1 95.5 109 LEU B CA 1
ATOM 2886 C C . LEU B 1 109 ? 11.758 -1.415 -14.086 1 95.5 109 LEU B C 1
ATOM 2888 O O . LEU B 1 109 ? 10.75 -1.553 -14.781 1 95.5 109 LEU B O 1
ATOM 2892 N N . ALA B 1 110 ? 12.906 -1.553 -14.484 1 93.5 110 ALA B N 1
ATOM 2893 C CA . ALA B 1 110 ? 13.164 -1.876 -15.883 1 93.5 110 ALA B CA 1
ATOM 2894 C C . ALA B 1 110 ? 13.469 -3.361 -16.062 1 93.5 110 ALA B C 1
ATOM 2896 O O . ALA B 1 110 ? 13.906 -4.027 -15.117 1 93.5 110 ALA B O 1
ATOM 2897 N N . GLU B 1 111 ? 13.078 -3.889 -17.188 1 92.31 111 GLU B N 1
ATOM 2898 C CA . GLU B 1 111 ? 13.539 -5.227 -17.547 1 92.31 111 GLU B CA 1
ATOM 2899 C C . GLU B 1 111 ? 15.055 -5.34 -17.438 1 92.31 111 GLU B C 1
ATOM 2901 O O . GLU B 1 111 ? 15.773 -4.371 -17.703 1 92.31 111 GLU B O 1
ATOM 2906 N N . PRO B 1 112 ? 15.602 -6.508 -16.969 1 91.5 112 PRO B N 1
ATOM 2907 C CA . PRO B 1 112 ? 14.922 -7.793 -16.812 1 91.5 112 PRO B CA 1
ATOM 2908 C C . PRO B 1 112 ? 14.461 -8.055 -15.383 1 91.5 112 PRO B C 1
ATOM 2910 O O . PRO B 1 112 ? 14.266 -9.211 -15 1 91.5 112 PRO B O 1
ATOM 2913 N N . ALA B 1 113 ? 14.289 -6.98 -14.617 1 91.81 113 ALA B N 1
ATOM 2914 C CA . ALA B 1 113 ? 13.82 -7.188 -13.25 1 91.81 113 ALA B CA 1
ATOM 2915 C C . ALA B 1 113 ? 12.477 -7.91 -13.227 1 91.81 113 ALA B C 1
ATOM 2917 O O . ALA B 1 113 ? 11.602 -7.633 -14.055 1 91.81 113 ALA B O 1
ATOM 2918 N N . LEU B 1 114 ? 12.281 -8.812 -12.281 1 89 114 LEU B N 1
ATOM 2919 C CA . LEU B 1 114 ? 11.062 -9.602 -12.18 1 89 114 LEU B CA 1
ATOM 2920 C C . LEU B 1 114 ? 9.844 -8.703 -11.977 1 89 114 LEU B C 1
ATOM 2922 O O . LEU B 1 114 ? 8.766 -8.977 -12.5 1 89 114 LEU B O 1
ATOM 2926 N N . GLY B 1 115 ? 10.07 -7.59 -11.266 1 93.88 115 GLY B N 1
ATOM 2927 C CA . GLY B 1 115 ? 8.969 -6.703 -10.938 1 93.88 115 GLY B CA 1
ATOM 2928 C C . GLY B 1 115 ? 8.586 -5.773 -12.07 1 93.88 115 GLY B C 1
ATOM 2929 O O . GLY B 1 115 ? 7.57 -5.078 -12 1 93.88 115 GLY B O 1
ATOM 2930 N N . ALA B 1 116 ? 9.383 -5.773 -13.188 1 96.38 116 ALA B N 1
ATOM 2931 C CA . ALA B 1 116 ? 9.164 -4.84 -14.289 1 96.38 116 ALA B CA 1
ATOM 2932 C C . ALA B 1 116 ? 7.801 -5.07 -14.938 1 96.38 116 ALA B C 1
ATOM 2934 O O . ALA B 1 116 ? 7.094 -4.113 -15.266 1 96.38 116 ALA B O 1
ATOM 2935 N N . ALA B 1 117 ? 7.441 -6.305 -15.047 1 96.56 117 ALA B N 1
ATOM 2936 C CA . ALA B 1 117 ? 6.188 -6.645 -15.719 1 96.56 117 ALA B CA 1
ATOM 2937 C C . ALA B 1 117 ? 4.988 -6.117 -14.93 1 96.56 117 ALA B C 1
ATOM 2939 O O . ALA B 1 117 ? 4.016 -5.637 -15.516 1 96.56 117 ALA B O 1
ATOM 2940 N N . TYR B 1 118 ? 5.043 -6.23 -13.609 1 97.81 118 TYR B N 1
ATOM 2941 C CA . TYR B 1 118 ? 3.951 -5.762 -12.766 1 97.81 118 TYR B CA 1
ATOM 2942 C C . TYR B 1 118 ? 3.834 -4.242 -12.812 1 97.81 118 TYR B C 1
ATOM 2944 O O . TYR B 1 118 ? 2.727 -3.701 -12.828 1 97.81 118 TYR B O 1
ATOM 2952 N N . TRP B 1 119 ? 4.926 -3.596 -12.883 1 98.06 119 TRP B N 1
ATOM 2953 C CA . TRP B 1 119 ? 4.922 -2.146 -13.047 1 98.06 119 TRP B CA 1
ATOM 2954 C C . TRP B 1 119 ? 4.242 -1.748 -14.352 1 98.06 119 TRP B C 1
ATOM 2956 O O . TRP B 1 119 ? 3.357 -0.887 -14.359 1 98.06 11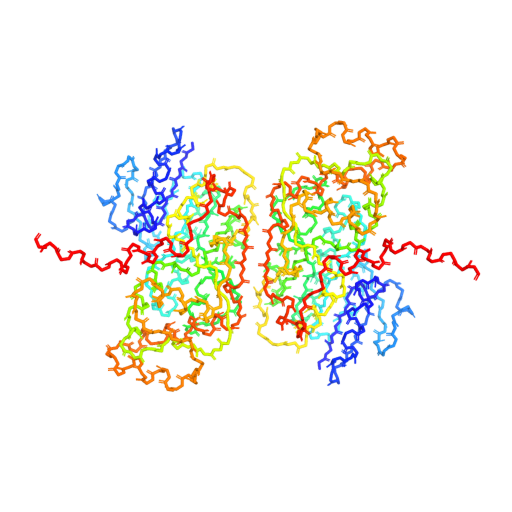9 TRP B O 1
ATOM 2966 N N . VAL B 1 120 ? 4.574 -2.387 -15.391 1 98.06 120 VAL B N 1
ATOM 2967 C CA . VAL B 1 120 ? 3.979 -2.125 -16.703 1 98.06 120 VAL B CA 1
ATOM 2968 C C . VAL B 1 120 ? 2.471 -2.357 -16.641 1 98.06 120 VAL B C 1
ATOM 2970 O O . VAL B 1 120 ? 1.687 -1.516 -17.078 1 98.06 120 VAL B O 1
ATOM 2973 N N . GLY B 1 121 ? 2.117 -3.457 -16.078 1 98.5 121 GLY B N 1
ATOM 2974 C CA . GLY B 1 121 ? 0.707 -3.791 -15.953 1 98.5 121 GLY B CA 1
ATOM 2975 C C . GLY B 1 121 ? -0.074 -2.781 -15.133 1 98.5 121 GLY B C 1
ATOM 2976 O O . GLY B 1 121 ? -1.125 -2.303 -15.562 1 98.5 121 GLY B O 1
ATOM 2977 N N . GLU B 1 122 ? 0.406 -2.438 -13.93 1 98.75 122 GLU B N 1
ATOM 2978 C CA . GLU B 1 122 ? -0.283 -1.49 -13.062 1 98.75 122 GLU B CA 1
ATOM 2979 C C . GLU B 1 122 ? -0.43 -0.129 -13.734 1 98.75 122 GLU B C 1
ATOM 2981 O O . GLU B 1 122 ? -1.503 0.478 -13.688 1 98.75 122 GLU B O 1
ATOM 2986 N N . GLN B 1 123 ? 0.651 0.337 -14.344 1 98.31 123 GLN B N 1
ATOM 2987 C CA . GLN B 1 123 ? 0.584 1.63 -15.016 1 98.31 123 GLN B CA 1
ATOM 2988 C C . GLN B 1 123 ? -0.459 1.617 -16.125 1 98.31 123 GLN B C 1
ATOM 2990 O O . GLN B 1 123 ? -1.268 2.541 -16.234 1 98.31 123 GLN B O 1
ATOM 2995 N N . HIS B 1 124 ? -0.42 0.586 -16.922 1 98.69 124 HIS B N 1
ATOM 2996 C CA . HIS B 1 124 ? -1.347 0.487 -18.047 1 98.69 124 HIS B CA 1
ATOM 2997 C C . HIS B 1 124 ? -2.791 0.394 -17.562 1 98.69 124 HIS B C 1
ATOM 2999 O O . HIS B 1 124 ? -3.676 1.056 -18.109 1 98.69 124 HIS B O 1
ATOM 3005 N N . LEU B 1 125 ? -3.018 -0.385 -16.547 1 98.81 125 LEU B N 1
ATOM 3006 C CA . LEU B 1 125 ? -4.344 -0.559 -15.961 1 98.81 125 LEU B CA 1
ATOM 3007 C C . LEU B 1 125 ? -4.891 0.768 -15.445 1 98.81 125 LEU B C 1
ATOM 3009 O O . LEU B 1 125 ? -5.996 1.173 -15.812 1 98.81 125 LEU B O 1
ATOM 3013 N N . VAL B 1 126 ? -4.141 1.468 -14.648 1 98.5 126 VAL B N 1
ATOM 3014 C CA . VAL B 1 126 ? -4.566 2.705 -14 1 98.5 126 VAL B CA 1
ATOM 3015 C C . VAL B 1 126 ? -4.84 3.771 -15.055 1 98.5 126 VAL B C 1
ATOM 3017 O O . VAL B 1 126 ? -5.781 4.555 -14.93 1 98.5 126 VAL B O 1
ATOM 3020 N N . LYS B 1 127 ? -4.09 3.752 -16.109 1 97.81 127 LYS B N 1
ATOM 3021 C CA . LYS B 1 127 ? -4.168 4.816 -17.109 1 97.81 127 LYS B CA 1
ATOM 3022 C C . LYS B 1 127 ? -5.312 4.57 -18.078 1 97.81 127 LYS B C 1
ATOM 3024 O O . LYS B 1 127 ? -5.82 5.508 -18.703 1 97.81 127 LYS B O 1
ATOM 3029 N N . THR B 1 128 ? -5.742 3.289 -18.203 1 98.25 128 THR B N 1
ATOM 3030 C CA . THR B 1 128 ? -6.613 3.016 -19.344 1 98.25 128 THR B CA 1
ATOM 3031 C C . THR B 1 128 ? -7.949 2.438 -18.875 1 98.25 128 THR B C 1
ATOM 3033 O O . THR B 1 128 ? -8.977 2.652 -19.516 1 98.25 128 THR B O 1
ATOM 3036 N N . ALA B 1 129 ? -7.98 1.675 -17.797 1 98.38 129 ALA B N 1
ATOM 3037 C CA . ALA B 1 129 ? -9.203 1.002 -17.359 1 98.38 129 ALA B CA 1
ATOM 3038 C C . ALA B 1 129 ? -10.203 1.999 -16.781 1 98.38 129 ALA B C 1
ATOM 3040 O O . ALA B 1 129 ? -9.82 2.918 -16.047 1 98.38 129 ALA B O 1
ATOM 3041 N N . PRO B 1 130 ? -11.469 1.849 -17.062 1 96.06 130 PRO B N 1
ATOM 3042 C CA . PRO B 1 130 ? -12.469 2.736 -16.469 1 96.06 130 PRO B CA 1
ATOM 3043 C C . PRO B 1 130 ? -12.555 2.59 -14.945 1 96.06 130 PRO B C 1
ATOM 3045 O O . PRO B 1 130 ? -12.773 3.58 -14.242 1 96.06 130 PRO B O 1
ATOM 3048 N N . ARG B 1 131 ? -12.508 1.378 -14.461 1 97.75 131 ARG B N 1
ATOM 3049 C CA . ARG B 1 131 ? -12.469 1.045 -13.039 1 97.75 131 ARG B CA 1
ATOM 3050 C C . ARG B 1 131 ? -11.562 -0.156 -12.781 1 97.75 131 ARG B C 1
ATOM 3052 O O . ARG B 1 131 ? -11.586 -1.129 -13.539 1 97.75 131 ARG B O 1
ATOM 3059 N N . TRP B 1 132 ? -10.781 -0.018 -11.727 1 98.81 132 TRP B N 1
ATOM 3060 C CA . TRP B 1 132 ? -9.781 -1.055 -11.5 1 98.81 132 TRP B CA 1
ATOM 3061 C C . TRP B 1 132 ? -9.586 -1.297 -10 1 98.81 132 TRP B C 1
ATOM 3063 O O . TRP B 1 132 ? -9.953 -0.454 -9.18 1 98.81 132 TRP B O 1
ATOM 3073 N N . THR B 1 133 ? -9.18 -2.463 -9.656 1 98.88 133 THR B N 1
ATOM 3074 C CA . THR B 1 133 ? -8.641 -2.865 -8.359 1 98.88 133 THR B CA 1
ATOM 3075 C C . THR B 1 133 ? -7.348 -3.654 -8.539 1 98.88 133 THR B C 1
ATOM 3077 O O . THR B 1 133 ? -7.219 -4.441 -9.477 1 98.88 133 THR B O 1
ATOM 3080 N N . ILE B 1 134 ? -6.391 -3.383 -7.734 1 98.94 134 ILE B N 1
ATOM 3081 C CA . ILE B 1 134 ? -5.129 -4.113 -7.766 1 98.94 134 ILE B CA 1
ATOM 3082 C C . ILE B 1 134 ? -4.965 -4.914 -6.477 1 98.94 134 ILE B C 1
ATOM 3084 O O . ILE B 1 134 ? -5.188 -4.395 -5.383 1 98.94 134 ILE B O 1
ATOM 3088 N N . LEU B 1 135 ? -4.691 -6.172 -6.605 1 98.94 135 LEU B N 1
ATOM 3089 C CA . LEU B 1 135 ? -4.355 -7.051 -5.492 1 98.94 135 LEU B CA 1
ATOM 3090 C C . 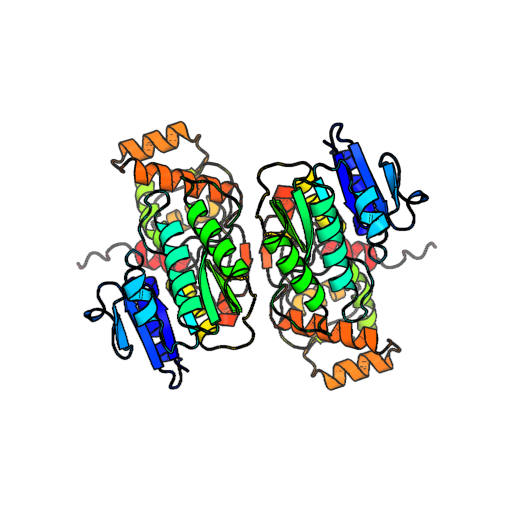LEU B 1 135 ? -2.887 -7.457 -5.539 1 98.94 135 LEU B C 1
ATOM 3092 O O . LEU B 1 135 ? -2.496 -8.297 -6.352 1 98.94 135 LEU B O 1
ATOM 3096 N N . ARG B 1 136 ? -2.086 -6.82 -4.695 1 98.81 136 ARG B N 1
ATOM 3097 C CA . ARG B 1 136 ? -0.666 -7.141 -4.598 1 98.81 136 ARG B CA 1
ATOM 3098 C C . ARG B 1 136 ? -0.432 -8.305 -3.641 1 98.81 136 ARG B C 1
ATOM 3100 O O . ARG B 1 136 ? -0.727 -8.203 -2.447 1 98.81 136 ARG B O 1
ATOM 3107 N N . MET B 1 137 ? 0.039 -9.359 -4.141 1 98.44 137 MET B N 1
ATOM 3108 C CA . MET B 1 137 ? 0.346 -10.516 -3.301 1 98.44 137 MET B CA 1
ATOM 3109 C C . MET B 1 137 ? 1.727 -10.383 -2.668 1 98.44 137 MET B C 1
ATOM 3111 O O . MET B 1 137 ? 2.654 -9.867 -3.297 1 98.44 137 MET B O 1
ATOM 3115 N N . ASN B 1 138 ? 1.845 -10.812 -1.451 1 98.62 138 ASN B N 1
ATOM 3116 C CA . ASN B 1 138 ? 3.162 -11.016 -0.855 1 98.62 138 ASN B CA 1
ATOM 3117 C C . ASN B 1 138 ? 3.812 -12.305 -1.353 1 98.62 138 ASN B C 1
ATOM 3119 O O . ASN B 1 138 ? 3.299 -12.953 -2.266 1 98.62 138 ASN B O 1
ATOM 3123 N N . TYR B 1 139 ? 5.027 -12.602 -0.888 1 98 139 TYR B N 1
ATOM 3124 C CA . TYR B 1 139 ? 5.723 -13.805 -1.337 1 98 139 TYR B CA 1
ATOM 3125 C C . TYR B 1 139 ? 4.965 -15.055 -0.913 1 98 139 TYR B C 1
ATOM 3127 O O . TYR B 1 139 ? 4.559 -15.18 0.244 1 98 139 TYR B O 1
ATOM 3135 N N . TYR B 1 140 ? 4.73 -16.016 -1.819 1 97.38 140 TYR B N 1
ATOM 3136 C CA . TYR B 1 140 ? 3.945 -17.203 -1.537 1 97.38 140 TYR B CA 1
ATOM 3137 C C . TYR B 1 140 ? 4.633 -18.078 -0.49 1 97.38 140 TYR B C 1
ATOM 3139 O O . TYR B 1 140 ? 5.797 -18.438 -0.649 1 97.38 140 TYR B O 1
ATOM 3147 N N . ALA B 1 141 ? 3.881 -18.406 0.498 1 97.44 141 ALA B N 1
ATOM 3148 C CA . ALA B 1 141 ? 4.359 -19.344 1.506 1 97.44 141 ALA B CA 1
ATOM 3149 C C . ALA B 1 141 ? 4.746 -20.688 0.872 1 97.44 141 ALA B C 1
ATOM 3151 O O . ALA B 1 141 ? 5.707 -21.328 1.299 1 97.44 141 ALA B O 1
ATOM 3152 N N . GLU B 1 142 ? 4.008 -21.094 -0.148 1 95.25 142 GLU B N 1
ATOM 3153 C CA . GLU B 1 142 ? 4.273 -22.344 -0.854 1 95.25 142 GLU B CA 1
ATOM 3154 C C . GLU B 1 142 ? 5.652 -22.344 -1.507 1 95.25 142 GLU B C 1
ATOM 3156 O O . GLU B 1 142 ? 6.336 -23.359 -1.545 1 95.25 142 GLU B O 1
ATOM 3161 N N . SER B 1 143 ? 5.996 -21.188 -2.066 1 93.5 143 SER B N 1
ATOM 3162 C CA . SER B 1 143 ? 7.312 -21.062 -2.688 1 93.5 143 SER B CA 1
ATOM 3163 C C . SER B 1 143 ? 8.43 -21.25 -1.665 1 93.5 143 SER B C 1
ATOM 3165 O O . SER B 1 143 ? 9.391 -21.984 -1.921 1 93.5 143 SER B O 1
ATOM 3167 N N . PHE B 1 144 ? 8.312 -20.672 -0.507 1 95.31 144 PHE B N 1
ATOM 3168 C CA . PHE B 1 144 ? 9.297 -20.828 0.551 1 95.31 144 PHE B CA 1
ATOM 3169 C C . PHE B 1 144 ? 9.312 -22.266 1.069 1 95.31 144 PHE B C 1
ATOM 3171 O O . PHE B 1 144 ? 10.375 -22.812 1.345 1 95.31 144 PHE B O 1
ATOM 3178 N N . ALA B 1 145 ? 8.117 -22.828 1.193 1 93.69 145 ALA B N 1
ATOM 3179 C CA . ALA B 1 145 ? 8.008 -24.203 1.673 1 93.69 145 ALA B CA 1
ATOM 3180 C C . ALA B 1 145 ? 8.742 -25.156 0.744 1 93.69 145 ALA B C 1
ATOM 3182 O O . ALA B 1 145 ? 9.281 -26.172 1.191 1 93.69 145 ALA B O 1
ATOM 3183 N N . GLN B 1 146 ? 8.758 -24.844 -0.505 1 88.88 146 GLN B N 1
ATOM 3184 C CA . GLN B 1 146 ? 9.461 -25.672 -1.48 1 88.88 146 GLN B CA 1
ATOM 3185 C C . GLN B 1 146 ? 10.961 -25.406 -1.437 1 88.88 146 GLN B C 1
ATOM 3187 O O . GLN B 1 146 ? 11.758 -26.328 -1.66 1 88.88 146 GLN B O 1
ATOM 3192 N N . GLN B 1 147 ? 11.367 -24.25 -1.098 1 87.31 147 GLN B N 1
ATOM 3193 C CA . GLN B 1 147 ? 12.766 -23.828 -1.142 1 87.31 147 GLN B CA 1
ATOM 3194 C C . GLN B 1 147 ? 13.492 -24.203 0.148 1 87.31 147 GLN B C 1
ATOM 3196 O O . GLN B 1 147 ? 14.656 -24.594 0.116 1 87.31 147 GLN B O 1
ATOM 3201 N N . ALA B 1 148 ? 12.844 -24.125 1.249 1 90 148 ALA B N 1
ATOM 3202 C CA . ALA B 1 148 ? 13.461 -24.234 2.572 1 90 148 ALA B CA 1
ATOM 3203 C C . ALA B 1 148 ? 14.195 -25.547 2.744 1 90 148 ALA B C 1
ATOM 3205 O O . ALA B 1 148 ? 15.328 -25.578 3.229 1 90 148 ALA B O 1
ATOM 3206 N N . PRO B 1 149 ? 13.625 -26.672 2.289 1 87.69 149 PRO B N 1
ATOM 3207 C CA . PRO B 1 149 ? 14.297 -27.953 2.479 1 87.69 149 PRO B CA 1
ATOM 3208 C C . PRO B 1 149 ? 15.648 -28.031 1.78 1 87.69 149 PRO B C 1
ATOM 3210 O O . PRO B 1 149 ? 16.531 -28.781 2.205 1 87.69 149 PRO B O 1
ATOM 3213 N N . MET B 1 150 ? 15.828 -27.266 0.788 1 84.56 150 MET B N 1
ATOM 3214 C CA . MET B 1 150 ? 17.062 -27.281 0.008 1 84.56 150 MET B CA 1
ATOM 3215 C C . MET B 1 150 ? 18.234 -26.781 0.836 1 84.56 150 MET B C 1
ATOM 3217 O O . MET B 1 150 ? 19.391 -27.047 0.51 1 84.56 150 MET B O 1
ATOM 3221 N N . PHE B 1 151 ? 17.922 -26.094 1.905 1 90.25 151 PHE B N 1
ATOM 3222 C CA . PHE B 1 151 ? 18.984 -25.453 2.68 1 90.25 151 PHE B CA 1
ATOM 3223 C C . PHE B 1 151 ? 19.25 -26.234 3.965 1 90.25 151 PHE B C 1
ATOM 3225 O O . PHE B 1 151 ? 20.172 -25.891 4.719 1 90.25 151 PHE B O 1
ATOM 3232 N N . LEU B 1 152 ? 18.547 -27.281 4.191 1 91.56 152 LEU B N 1
ATOM 3233 C CA . LEU B 1 152 ? 18.703 -28.047 5.422 1 91.56 152 LEU B CA 1
ATOM 3234 C C . LEU B 1 152 ? 20.031 -28.812 5.426 1 91.56 152 LEU B C 1
ATOM 3236 O O . LEU B 1 152 ? 20.625 -29.016 6.484 1 91.56 152 LEU B O 1
ATOM 3240 N N . GLY B 1 153 ? 20.484 -29.25 4.305 1 90.38 153 GLY B N 1
ATOM 3241 C CA . GLY B 1 153 ? 21.75 -29.953 4.207 1 90.38 153 GLY B CA 1
ATOM 3242 C C . GLY B 1 153 ? 22.938 -29.125 4.656 1 90.38 153 GLY B C 1
ATOM 3243 O O . GLY B 1 153 ? 23.812 -29.609 5.359 1 90.38 153 GLY B O 1
ATOM 3244 N N . SER B 1 154 ? 22.953 -27.906 4.242 1 90.69 154 SER B N 1
ATOM 3245 C CA . SER B 1 154 ? 24.047 -27 4.586 1 90.69 154 SER B CA 1
ATOM 3246 C C . SER B 1 154 ? 23.875 -26.422 5.984 1 90.69 154 SER B C 1
ATOM 3248 O O . SER B 1 154 ? 24.828 -25.922 6.586 1 90.69 154 SER B O 1
ATOM 3250 N N . GLY B 1 155 ? 22.625 -26.328 6.383 1 95.06 155 GLY B N 1
ATOM 3251 C CA . GLY B 1 155 ? 22.312 -25.719 7.66 1 95.06 155 GLY B CA 1
ATOM 3252 C C . GLY B 1 155 ? 22.281 -24.203 7.602 1 95.06 155 GLY B C 1
ATOM 3253 O O . GLY B 1 155 ? 22.297 -23.531 8.641 1 95.06 155 GLY B O 1
ATOM 3254 N N . ILE B 1 156 ? 22.281 -23.688 6.355 1 95.31 156 ILE B N 1
ATOM 3255 C CA . ILE B 1 156 ? 22.328 -22.234 6.199 1 95.31 156 ILE B CA 1
ATOM 3256 C C . ILE B 1 156 ? 21.219 -21.781 5.254 1 95.31 156 ILE B C 1
ATOM 3258 O O . ILE B 1 156 ? 21.125 -22.266 4.125 1 95.31 156 ILE B O 1
ATOM 3262 N N . LEU B 1 157 ? 20.328 -20.953 5.766 1 95.12 157 LEU B N 1
ATOM 3263 C CA . LEU B 1 157 ? 19.422 -20.188 4.926 1 95.12 157 LEU B CA 1
ATOM 3264 C C . LEU B 1 157 ? 20.062 -18.875 4.48 1 95.12 157 LEU B C 1
ATOM 3266 O O . LEU B 1 157 ? 20.188 -17.953 5.277 1 95.12 157 LEU B O 1
ATOM 3270 N N . PRO B 1 158 ? 20.453 -18.812 3.285 1 94.31 158 PRO B N 1
ATOM 3271 C CA . PRO B 1 158 ? 21.188 -17.609 2.855 1 94.31 158 PRO B CA 1
ATOM 3272 C C . PRO B 1 158 ? 20.266 -16.438 2.545 1 94.31 158 PRO B C 1
ATOM 3274 O O . PRO B 1 158 ? 19.094 -16.641 2.205 1 94.31 158 PRO B O 1
ATOM 3277 N N . GLY B 1 159 ? 20.703 -15.227 2.684 1 95.56 159 GLY B N 1
ATOM 3278 C CA . GLY B 1 159 ? 20.094 -13.984 2.256 1 95.56 159 GLY B CA 1
ATOM 3279 C C . GLY B 1 159 ? 21.109 -12.93 1.847 1 95.56 159 GLY B C 1
ATOM 3280 O O . GLY B 1 159 ? 22.297 -13.055 2.15 1 95.56 159 GLY B O 1
ATOM 3281 N N . LEU B 1 160 ? 20.625 -11.93 1.161 1 97.19 160 LEU B N 1
ATOM 3282 C CA . LEU B 1 160 ? 21.516 -10.867 0.705 1 97.19 160 LEU B CA 1
ATOM 3283 C C . LEU B 1 160 ? 21.609 -9.75 1.736 1 97.19 160 LEU B C 1
ATOM 3285 O O . LEU B 1 160 ? 22.438 -8.852 1.615 1 97.19 160 LEU B O 1
ATOM 3289 N N . GLY B 1 161 ? 20.719 -9.703 2.73 1 96.88 161 GLY B N 1
ATOM 3290 C CA . GLY B 1 161 ? 20.641 -8.703 3.789 1 96.88 161 GLY B CA 1
ATOM 3291 C C . GLY B 1 161 ? 19.469 -8.93 4.738 1 96.88 161 GLY B C 1
ATOM 3292 O O . GLY B 1 161 ? 18.656 -9.828 4.531 1 96.88 161 GLY B O 1
ATOM 3293 N N . GLU B 1 162 ? 19.5 -8.141 5.781 1 95 162 GLU B N 1
ATOM 3294 C CA . GLU B 1 162 ? 18.359 -8.195 6.699 1 95 162 GLU B CA 1
ATOM 3295 C C . GLU B 1 162 ? 17.062 -7.84 5.992 1 95 162 GLU B C 1
ATOM 3297 O O . GLU B 1 162 ? 17.031 -6.926 5.164 1 95 162 GLU B O 1
ATOM 3302 N N . ASN B 1 163 ? 16.047 -8.594 6.289 1 96.69 163 ASN B N 1
ATOM 3303 C CA . ASN B 1 163 ? 14.766 -8.367 5.648 1 96.69 163 ASN B CA 1
ATOM 3304 C C . ASN B 1 163 ? 13.617 -8.977 6.457 1 96.69 163 ASN B C 1
ATOM 3306 O O . ASN B 1 163 ? 13.859 -9.758 7.379 1 96.69 163 ASN B O 1
ATOM 3310 N N . ARG B 1 164 ? 12.438 -8.547 6.168 1 98.06 164 ARG B N 1
ATOM 3311 C CA . ARG B 1 164 ? 11.203 -9.109 6.699 1 98.06 164 ARG B CA 1
ATOM 3312 C C . ARG B 1 164 ? 10.203 -9.391 5.582 1 98.06 164 ARG B C 1
ATOM 3314 O O . ARG B 1 164 ? 10.086 -8.602 4.641 1 98.06 164 ARG B O 1
ATOM 3321 N N . VAL B 1 165 ? 9.523 -10.523 5.699 1 98.56 165 VAL B N 1
ATOM 3322 C CA . VAL B 1 165 ? 8.57 -10.938 4.672 1 98.56 165 VAL B CA 1
ATOM 3323 C C . VAL B 1 165 ? 7.293 -11.461 5.324 1 98.56 165 VAL B C 1
ATOM 3325 O O . VAL B 1 165 ? 7.352 -12.234 6.281 1 98.56 165 VAL B O 1
ATOM 3328 N N . ALA B 1 166 ? 6.117 -11 4.875 1 98.69 166 ALA B N 1
ATOM 3329 C CA . ALA B 1 166 ? 4.82 -11.477 5.352 1 98.69 166 ALA B CA 1
ATOM 3330 C C . ALA B 1 166 ? 4.23 -12.508 4.391 1 98.69 166 ALA B C 1
ATOM 3332 O O . ALA B 1 166 ? 3.219 -12.25 3.738 1 98.69 166 ALA B O 1
ATOM 3333 N N . PHE B 1 167 ? 4.734 -13.68 4.434 1 98.62 167 PHE B N 1
ATOM 3334 C CA . PHE B 1 167 ? 4.371 -14.742 3.508 1 98.62 167 PHE B CA 1
ATOM 3335 C C . PHE B 1 167 ? 2.859 -14.938 3.473 1 98.62 167 PHE B C 1
ATOM 3337 O O . PHE B 1 167 ? 2.199 -14.898 4.512 1 98.62 167 PHE B O 1
ATOM 3344 N N . VAL B 1 168 ? 2.354 -15.18 2.303 1 98.69 168 VAL B N 1
ATOM 3345 C CA . VAL B 1 168 ? 0.919 -15.375 2.125 1 98.69 168 VAL B CA 1
ATOM 3346 C C . VAL B 1 168 ? 0.661 -16.688 1.393 1 98.69 168 VAL B C 1
ATOM 3348 O O . VAL B 1 168 ? 1.446 -17.094 0.531 1 98.69 168 VAL B O 1
ATOM 3351 N N . SER B 1 169 ? -0.429 -17.375 1.707 1 98.25 169 SER B N 1
ATOM 3352 C CA . SER B 1 169 ? -0.771 -18.594 0.982 1 98.25 169 SER B CA 1
ATOM 3353 C C . SER B 1 169 ? -1.524 -18.281 -0.306 1 98.25 169 SER B C 1
ATOM 3355 O O . SER B 1 169 ? -2.254 -17.281 -0.379 1 98.25 169 SER B O 1
ATOM 3357 N N . ARG B 1 170 ? -1.353 -19.109 -1.271 1 97.88 170 ARG B N 1
ATOM 3358 C CA . ARG B 1 170 ? -2.092 -18.984 -2.521 1 97.88 170 ARG B CA 1
ATOM 3359 C C . ARG B 1 170 ? -3.596 -19.016 -2.275 1 97.88 170 ARG B C 1
ATOM 3361 O O . ARG B 1 170 ? -4.355 -18.281 -2.912 1 97.88 170 ARG B O 1
ATOM 3368 N N . ASP B 1 171 ? -3.986 -19.844 -1.329 1 98 171 ASP B N 1
ATOM 3369 C CA . ASP B 1 171 ? -5.398 -19.938 -0.968 1 98 171 ASP B CA 1
ATOM 3370 C C . ASP B 1 171 ? -5.926 -18.625 -0.427 1 98 171 ASP B C 1
ATOM 3372 O O . ASP B 1 171 ? -7.059 -18.234 -0.723 1 98 171 ASP B O 1
ATOM 3376 N N . ASP B 1 172 ? -5.141 -18.031 0.394 1 98.69 172 ASP B N 1
ATOM 3377 C CA . ASP B 1 172 ? -5.543 -16.75 0.956 1 98.69 172 ASP B CA 1
ATOM 3378 C C . ASP B 1 172 ? -5.645 -15.68 -0.131 1 98.69 172 ASP B C 1
ATOM 3380 O O . ASP B 1 172 ? -6.562 -14.859 -0.117 1 98.69 172 ASP B O 1
ATOM 3384 N N . VAL B 1 173 ? -4.715 -15.656 -1.094 1 98.88 173 VAL B N 1
ATOM 3385 C CA . VAL B 1 173 ? -4.77 -14.727 -2.217 1 98.88 173 VAL B CA 1
ATOM 3386 C C . VAL B 1 173 ? -6.031 -14.984 -3.037 1 98.88 173 VAL B C 1
ATOM 3388 O O . VAL B 1 173 ? -6.734 -14.047 -3.418 1 98.88 173 VAL B O 1
ATOM 3391 N N . ALA B 1 174 ? -6.348 -16.219 -3.266 1 98.81 174 ALA B N 1
ATOM 3392 C CA . ALA B 1 174 ? -7.535 -16.594 -4.027 1 98.81 174 ALA B CA 1
ATOM 3393 C C . ALA B 1 174 ? -8.812 -16.141 -3.33 1 98.81 174 ALA B C 1
ATOM 3395 O O . ALA B 1 174 ? -9.703 -15.578 -3.967 1 98.81 174 ALA B O 1
ATOM 3396 N N . ALA B 1 175 ? -8.852 -16.375 -2.049 1 98.75 175 ALA B N 1
ATOM 3397 C CA . ALA B 1 175 ? -10.023 -15.984 -1.272 1 98.75 175 ALA B CA 1
ATOM 3398 C C . ALA B 1 175 ? -10.211 -14.469 -1.272 1 98.75 175 ALA B C 1
ATOM 3400 O O . ALA B 1 175 ? -11.336 -13.977 -1.371 1 98.75 175 ALA B O 1
ATOM 3401 N N . ALA B 1 176 ? -9.117 -13.789 -1.138 1 98.81 176 ALA B N 1
ATOM 3402 C CA . ALA B 1 176 ? -9.172 -12.328 -1.188 1 98.81 176 ALA B CA 1
ATOM 3403 C C . ALA B 1 176 ? -9.664 -11.852 -2.553 1 98.81 176 ALA B C 1
ATOM 3405 O O . ALA B 1 176 ? -10.508 -10.953 -2.635 1 98.81 176 ALA B O 1
ATOM 3406 N N . ALA B 1 177 ? -9.125 -12.43 -3.637 1 98.81 177 ALA B N 1
ATOM 3407 C CA . ALA B 1 177 ? -9.547 -12.07 -4.988 1 98.81 177 ALA B CA 1
ATOM 3408 C C . ALA B 1 177 ? -11.047 -12.305 -5.172 1 98.81 177 ALA B C 1
ATOM 3410 O O . ALA B 1 177 ? -11.75 -11.461 -5.727 1 98.81 177 ALA B O 1
ATOM 3411 N N . ALA B 1 178 ? -11.516 -13.422 -4.668 1 98.69 178 ALA B N 1
ATOM 3412 C CA . ALA B 1 178 ? -12.945 -13.719 -4.742 1 98.69 178 ALA B CA 1
ATOM 3413 C C . ALA B 1 178 ? -13.766 -12.68 -3.979 1 98.69 178 ALA B C 1
ATOM 3415 O O . ALA B 1 178 ? -14.82 -12.25 -4.441 1 98.69 178 ALA B O 1
ATOM 3416 N N . GLY B 1 179 ? -13.258 -12.32 -2.805 1 98.44 179 GLY B N 1
ATOM 3417 C CA . GLY B 1 179 ? -13.922 -11.281 -2.033 1 98.44 179 GLY B CA 1
ATOM 3418 C C . GLY B 1 179 ? -14.047 -9.969 -2.783 1 98.44 179 GLY B C 1
ATOM 3419 O O . GLY B 1 179 ? -15.086 -9.305 -2.711 1 98.44 179 GLY B O 1
ATOM 3420 N N . ILE B 1 180 ? -13.016 -9.562 -3.494 1 98.62 180 ILE B N 1
ATOM 3421 C CA . ILE B 1 180 ? -13.039 -8.352 -4.301 1 98.62 180 ILE B CA 1
ATOM 3422 C C . ILE B 1 180 ? -14.086 -8.492 -5.406 1 98.62 180 ILE B C 1
ATOM 3424 O O . ILE B 1 180 ? -14.906 -7.594 -5.609 1 98.62 180 ILE B O 1
ATOM 3428 N N . LEU B 1 181 ? -14.07 -9.594 -6.113 1 98.5 181 LEU B N 1
ATOM 3429 C CA . LEU B 1 181 ? -14.914 -9.82 -7.281 1 98.5 181 LEU B CA 1
ATOM 3430 C C . LEU B 1 181 ? -16.391 -9.867 -6.887 1 98.5 181 LEU B C 1
ATOM 3432 O O . LEU B 1 181 ? -17.25 -9.453 -7.66 1 98.5 181 LEU B O 1
ATOM 3436 N N . LEU B 1 182 ? -16.672 -10.344 -5.703 1 97.81 182 LEU B N 1
ATOM 3437 C CA . LEU B 1 182 ? -18.047 -10.531 -5.273 1 97.81 182 LEU B CA 1
ATOM 3438 C C . LEU B 1 182 ? -18.547 -9.312 -4.508 1 97.81 182 LEU B C 1
ATOM 3440 O O . LEU B 1 182 ? -19.766 -9.117 -4.363 1 97.81 182 LEU B O 1
ATOM 3444 N N . GLY B 1 183 ? -17.594 -8.578 -4.02 1 96.06 183 GLY B N 1
ATOM 3445 C CA . GLY B 1 183 ? -17.953 -7.484 -3.143 1 96.06 183 GLY B CA 1
ATOM 3446 C C . GLY B 1 183 ? -18.094 -6.156 -3.865 1 96.06 183 GLY B C 1
ATOM 3447 O O . GLY B 1 183 ? -17.922 -6.09 -5.086 1 96.06 183 GLY B O 1
ATOM 3448 N N . GLU B 1 184 ? -18.391 -5.113 -3.082 1 95.69 184 GLU B N 1
ATOM 3449 C CA . GLU B 1 184 ? -18.531 -3.752 -3.588 1 95.69 184 GLU B CA 1
ATOM 3450 C C . GLU B 1 184 ? -17.562 -2.799 -2.906 1 95.69 184 GLU B C 1
ATOM 3452 O O . GLU B 1 184 ? -16.969 -3.143 -1.882 1 95.69 184 GLU B O 1
ATOM 3457 N N . GLY B 1 185 ? -17.359 -1.689 -3.504 1 95.19 185 GLY B N 1
ATOM 3458 C CA . GLY B 1 185 ? -16.562 -0.649 -2.863 1 95.19 185 GLY B CA 1
ATOM 3459 C C . GLY B 1 185 ? -15.078 -0.841 -3.037 1 95.19 185 GLY B C 1
ATOM 3460 O O . GLY B 1 185 ? -14.281 -0.332 -2.244 1 95.19 185 GLY B O 1
ATOM 3461 N N . HIS B 1 186 ? -14.688 -1.564 -4.051 1 97.75 186 HIS B N 1
ATOM 3462 C CA . HIS B 1 186 ? -13.273 -1.912 -4.176 1 97.75 186 HIS B CA 1
ATOM 3463 C C . HIS B 1 186 ? -12.602 -1.094 -5.273 1 97.75 186 HIS B C 1
ATOM 3465 O O . HIS B 1 186 ? -11.383 -1.176 -5.457 1 97.75 186 HIS B O 1
ATOM 3471 N N . ALA B 1 187 ? -13.375 -0.237 -5.969 1 98.19 187 ALA B N 1
ATOM 3472 C CA . ALA B 1 187 ? -12.82 0.5 -7.102 1 98.19 187 ALA B CA 1
ATOM 3473 C C . ALA B 1 187 ? -11.695 1.428 -6.652 1 98.19 187 ALA B C 1
ATOM 3475 O O . ALA B 1 187 ? -11.844 2.158 -5.672 1 98.19 187 ALA B O 1
ATOM 3476 N N . GLY B 1 188 ? -10.547 1.32 -7.316 1 98.44 188 GLY B N 1
ATOM 3477 C CA . GLY B 1 188 ? -9.414 2.197 -7.07 1 98.44 188 GLY B CA 1
ATOM 3478 C C . GLY B 1 188 ? -8.531 1.73 -5.93 1 98.44 188 GLY B C 1
ATOM 3479 O O . GLY B 1 188 ? -7.516 2.355 -5.625 1 98.44 188 GLY B O 1
ATOM 3480 N N . ALA B 1 189 ? -8.883 0.631 -5.309 1 98.38 189 ALA B N 1
ATOM 3481 C CA . ALA B 1 189 ? -8.117 0.144 -4.164 1 98.38 189 ALA B CA 1
ATOM 3482 C C . ALA B 1 189 ? -6.902 -0.664 -4.621 1 98.38 189 ALA B C 1
ATOM 3484 O O . ALA B 1 189 ? -6.984 -1.426 -5.586 1 98.38 189 ALA B O 1
ATOM 3485 N N . ILE B 1 190 ? -5.828 -0.453 -3.994 1 98.75 190 ILE B N 1
ATOM 3486 C CA . ILE B 1 190 ? -4.672 -1.341 -4.043 1 98.75 190 ILE B CA 1
ATOM 3487 C C . ILE B 1 190 ? -4.547 -2.098 -2.723 1 98.75 190 ILE B C 1
ATOM 3489 O O . ILE B 1 190 ? -4.215 -1.508 -1.691 1 98.75 190 ILE B O 1
ATOM 3493 N N . TYR B 1 191 ? -4.844 -3.365 -2.723 1 98.75 191 TYR B N 1
ATOM 3494 C CA . TYR B 1 191 ? -4.785 -4.227 -1.548 1 98.75 191 TYR B CA 1
ATOM 3495 C C . TYR B 1 191 ? -3.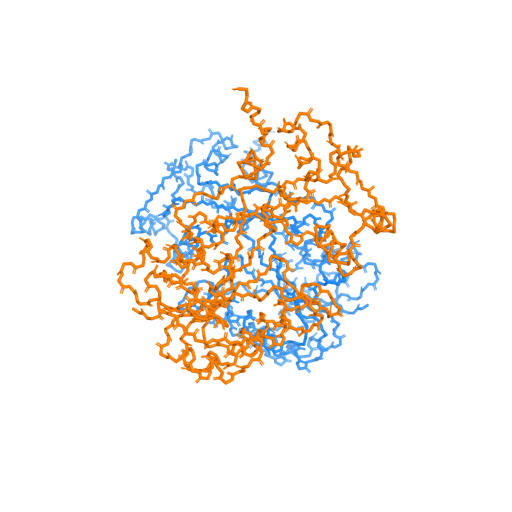463 -4.984 -1.494 1 98.75 191 TYR B C 1
ATOM 3497 O O . TYR B 1 191 ? -2.846 -5.242 -2.531 1 98.75 191 TYR B O 1
ATOM 3505 N N . ASN B 1 192 ? -3.049 -5.262 -0.306 1 98.75 192 ASN B N 1
ATOM 3506 C CA . ASN B 1 192 ? -1.914 -6.152 -0.081 1 98.75 192 ASN B CA 1
ATOM 3507 C C . ASN B 1 192 ? -2.34 -7.441 0.611 1 98.75 192 ASN B C 1
ATOM 3509 O O . ASN B 1 192 ? -2.697 -7.43 1.79 1 98.75 192 ASN B O 1
ATOM 3513 N N . ALA B 1 193 ? -2.348 -8.5 -0.111 1 98.81 193 ALA B N 1
ATOM 3514 C CA . ALA B 1 193 ? -2.594 -9.805 0.504 1 98.81 193 ALA B CA 1
ATOM 3515 C C . ALA B 1 193 ? -1.353 -10.305 1.235 1 98.81 193 ALA B C 1
ATOM 3517 O O . ALA B 1 193 ? -0.348 -10.648 0.605 1 98.81 193 ALA B O 1
ATOM 3518 N N . THR B 1 194 ? -1.414 -10.375 2.506 1 98.75 194 THR B N 1
ATOM 3519 C CA . THR B 1 194 ? -0.268 -10.758 3.328 1 98.75 194 THR B CA 1
ATOM 3520 C C . THR B 1 194 ? -0.655 -11.836 4.336 1 98.75 194 THR B C 1
ATOM 3522 O O . THR B 1 194 ? -1.841 -12.102 4.539 1 98.75 194 THR B O 1
ATOM 3525 N N . GLY B 1 195 ? 0.349 -12.531 4.871 1 98.31 195 GLY B N 1
ATOM 3526 C CA . GLY B 1 195 ? 0.144 -13.289 6.098 1 98.31 195 GLY B CA 1
ATOM 3527 C C . GLY B 1 195 ? -0.029 -12.406 7.32 1 98.31 195 GLY B C 1
ATOM 3528 O O . GLY B 1 195 ? -0.054 -11.18 7.211 1 98.31 195 GLY B O 1
ATOM 3529 N N . PRO B 1 196 ? -0.12 -13.078 8.438 1 97.44 196 PRO B N 1
ATOM 3530 C CA . PRO B 1 196 ? -0.498 -12.328 9.641 1 97.44 196 PRO B CA 1
ATOM 3531 C C . PRO B 1 196 ? 0.673 -11.562 10.25 1 97.44 196 PRO B C 1
ATOM 3533 O O . PRO B 1 196 ? 0.466 -10.641 11.047 1 97.44 196 PRO B O 1
ATOM 3536 N N . VAL B 1 197 ? 1.903 -11.977 9.898 1 97.44 197 VAL B N 1
ATOM 3537 C CA . VAL B 1 197 ? 3.064 -11.328 10.5 1 97.44 197 VAL B CA 1
ATOM 3538 C C . VAL B 1 197 ? 4.215 -11.289 9.492 1 97.44 197 VAL B C 1
ATOM 3540 O O . VAL B 1 197 ? 4.293 -12.133 8.602 1 97.44 197 VAL B O 1
ATOM 3543 N N . ALA B 1 198 ? 5.031 -10.289 9.602 1 98.31 198 ALA B N 1
ATOM 3544 C CA . ALA B 1 198 ? 6.293 -10.258 8.867 1 98.31 198 ALA B CA 1
ATOM 3545 C C . ALA B 1 198 ? 7.398 -10.961 9.641 1 98.31 198 ALA B C 1
ATOM 3547 O O . ALA B 1 198 ? 7.574 -10.727 10.844 1 98.31 198 ALA B O 1
ATOM 3548 N N . LEU B 1 199 ? 8.156 -11.805 8.961 1 98.5 199 LEU B N 1
ATOM 3549 C CA . LEU B 1 199 ? 9.195 -12.594 9.602 1 98.5 199 LEU B CA 1
ATOM 3550 C C . LEU B 1 199 ? 10.578 -12.203 9.078 1 98.5 199 LEU B C 1
ATOM 3552 O O . LEU B 1 199 ? 10.766 -12.047 7.871 1 98.5 199 LEU B O 1
ATOM 3556 N N . SER B 1 200 ? 11.523 -12.094 10 1 98.19 200 SER B N 1
ATOM 3557 C CA . SER B 1 200 ? 12.922 -11.883 9.633 1 98.19 200 SER B CA 1
ATOM 3558 C C . SER B 1 200 ? 13.547 -13.164 9.094 1 98.19 200 SER B C 1
ATOM 3560 O O . SER B 1 200 ? 12.953 -14.242 9.188 1 98.19 200 SER B O 1
ATOM 3562 N N . GLY B 1 201 ? 14.727 -12.961 8.484 1 97.69 201 GLY B N 1
ATOM 3563 C CA . GLY B 1 201 ? 15.469 -14.148 8.062 1 97.69 201 GLY B CA 1
ATOM 3564 C C . GLY B 1 201 ? 15.719 -15.125 9.195 1 97.69 201 GLY B C 1
ATOM 3565 O O . GLY B 1 201 ? 15.523 -16.328 9.031 1 97.69 201 GLY B O 1
ATOM 3566 N N . ALA B 1 202 ? 16.094 -14.648 10.336 1 98 202 ALA B N 1
ATOM 3567 C CA . ALA B 1 202 ? 16.391 -15.477 11.508 1 98 202 ALA B CA 1
ATOM 3568 C C . ALA B 1 202 ? 15.148 -16.203 11.992 1 98 202 ALA B C 1
ATOM 3570 O O . ALA B 1 202 ? 15.203 -17.391 12.344 1 98 202 ALA B O 1
ATOM 3571 N N . GLN B 1 203 ? 14.047 -15.523 12.016 1 98.25 203 GLN B N 1
ATOM 3572 C CA . GLN B 1 203 ? 12.789 -16.125 12.461 1 98.25 203 GLN B CA 1
ATOM 3573 C C . GLN B 1 203 ? 12.344 -17.234 11.5 1 98.25 203 GLN B C 1
ATOM 3575 O O . GLN B 1 203 ? 11.844 -18.266 11.938 1 98.25 203 GLN B O 1
ATOM 3580 N N . ARG B 1 204 ? 12.5 -17.047 10.18 1 97.69 204 ARG B N 1
ATOM 3581 C CA . ARG B 1 204 ? 12.156 -18.047 9.18 1 97.69 204 ARG B CA 1
ATOM 3582 C C . ARG B 1 204 ? 13.016 -19.297 9.352 1 97.69 204 ARG B C 1
ATOM 3584 O O . ARG B 1 204 ? 12.5 -20.422 9.336 1 97.69 204 ARG B O 1
ATOM 3591 N N . ALA B 1 205 ? 14.297 -19.016 9.539 1 97.69 205 ALA B N 1
ATOM 3592 C CA . ALA B 1 205 ? 15.219 -20.141 9.727 1 97.69 205 ALA B CA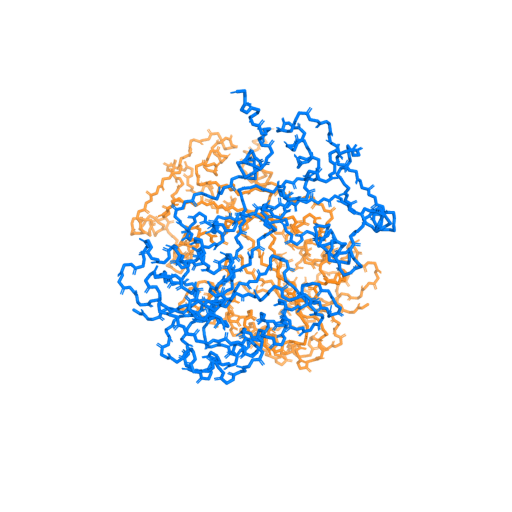 1
ATOM 3593 C C . ALA B 1 205 ? 14.867 -20.922 10.992 1 97.69 205 ALA B C 1
ATOM 3595 O O . ALA B 1 205 ? 14.867 -22.156 10.977 1 97.69 205 ALA B O 1
ATOM 3596 N N . ALA B 1 206 ? 14.586 -20.219 12.039 1 97.81 206 ALA B N 1
ATOM 3597 C CA . ALA B 1 206 ? 14.234 -20.844 13.305 1 97.81 206 ALA B CA 1
ATOM 3598 C C . ALA B 1 206 ? 12.969 -21.688 13.164 1 97.81 206 ALA B C 1
ATOM 3600 O O . ALA B 1 206 ? 12.883 -22.781 13.711 1 97.81 206 ALA B O 1
ATOM 3601 N N . LEU B 1 207 ? 12.039 -21.156 12.438 1 97.19 207 LEU B N 1
ATOM 3602 C CA . LEU B 1 207 ? 10.789 -21.875 12.211 1 97.19 207 LEU B CA 1
ATOM 3603 C C . LEU B 1 207 ? 11.031 -23.172 11.461 1 97.19 207 LEU B C 1
ATOM 3605 O O . LEU B 1 207 ? 10.508 -24.219 11.844 1 97.19 207 LEU B O 1
ATOM 3609 N N . VAL B 1 208 ? 11.797 -23.141 10.414 1 97 208 VAL B N 1
ATOM 3610 C CA . VAL B 1 208 ? 12.102 -24.328 9.617 1 97 208 VAL B CA 1
ATOM 3611 C C . VAL B 1 208 ? 12.883 -25.328 10.469 1 97 208 VAL B C 1
ATOM 3613 O O . VAL B 1 208 ? 12.617 -26.531 10.422 1 97 208 VAL B O 1
ATOM 3616 N N . ALA B 1 209 ? 13.828 -24.812 11.234 1 96.62 209 ALA B N 1
ATOM 3617 C CA . ALA B 1 209 ? 14.617 -25.672 12.109 1 96.62 209 ALA B CA 1
ATOM 3618 C C . ALA B 1 209 ? 13.719 -26.406 13.102 1 96.62 209 ALA B C 1
ATOM 3620 O O . ALA B 1 209 ? 13.859 -27.625 13.297 1 96.62 209 ALA B O 1
ATOM 3621 N N . GLU B 1 210 ? 12.875 -25.688 13.688 1 96.5 210 GLU B N 1
ATOM 3622 C CA . GLU B 1 210 ? 11.945 -26.25 14.664 1 96.5 210 GLU B CA 1
ATOM 3623 C C . GLU B 1 210 ? 11.094 -27.359 14.039 1 96.5 210 GLU B C 1
ATOM 3625 O O . GLU B 1 210 ? 10.961 -28.438 14.602 1 96.5 210 GLU B O 1
ATOM 3630 N N . LEU B 1 211 ? 10.57 -27.156 12.898 1 96 211 LEU B N 1
ATOM 3631 C CA . LEU B 1 211 ? 9.609 -28.062 12.273 1 96 211 LEU B CA 1
ATOM 3632 C C . LEU B 1 211 ? 10.312 -29.266 11.656 1 96 211 LEU B C 1
ATOM 3634 O O . LEU B 1 211 ? 9.758 -30.375 11.633 1 96 211 LEU B O 1
ATOM 3638 N N . SER B 1 212 ? 11.508 -29.078 11.203 1 94.38 212 SER B N 1
ATOM 3639 C CA . SER B 1 212 ? 12.234 -30.156 10.523 1 94.38 212 SER B CA 1
ATOM 3640 C C . SER B 1 212 ? 13.031 -31 11.516 1 94.38 212 SER B C 1
ATOM 3642 O O . SER B 1 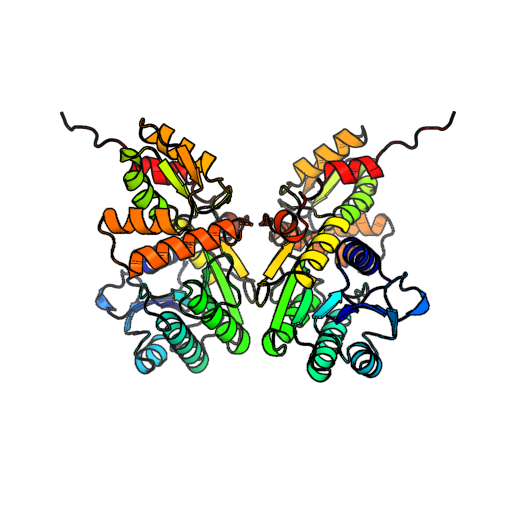212 ? 13.43 -32.125 11.211 1 94.38 212 SER B O 1
ATOM 3644 N N . GLY B 1 213 ? 13.398 -30.391 12.617 1 95.06 213 GLY B N 1
ATOM 3645 C CA . GLY B 1 213 ? 14.273 -31.031 13.578 1 95.06 213 GLY B CA 1
ATOM 3646 C C . GLY B 1 213 ? 15.742 -30.938 13.203 1 95.06 213 GLY B C 1
ATOM 3647 O O . GLY B 1 213 ? 16.594 -31.578 13.844 1 95.06 213 GLY B O 1
ATOM 3648 N N . LYS B 1 214 ? 16.047 -30.234 12.195 1 95.88 214 LYS B N 1
ATOM 3649 C CA . LYS B 1 214 ? 17.422 -30.047 11.734 1 95.88 214 LYS B CA 1
ATOM 3650 C C . LYS B 1 214 ? 17.859 -28.594 11.93 1 95.88 214 LYS B C 1
ATOM 3652 O O . LYS B 1 214 ? 17.062 -27.672 11.758 1 95.88 214 LYS B O 1
ATOM 3657 N N . PRO B 1 215 ? 19.109 -28.484 12.18 1 96.38 215 PRO B N 1
ATOM 3658 C CA . PRO B 1 215 ? 19.578 -27.109 12.375 1 96.38 215 PRO B CA 1
ATOM 3659 C C . PRO B 1 215 ? 19.531 -26.281 11.094 1 96.38 215 PRO B C 1
ATOM 3661 O O . PRO B 1 215 ? 19.781 -26.797 10.008 1 96.38 215 PRO B O 1
ATOM 3664 N N . LEU B 1 216 ? 19.156 -25.078 11.219 1 97.12 216 LEU B N 1
ATOM 3665 C CA . LEU B 1 216 ? 19.156 -24.094 10.141 1 97.12 216 LEU B CA 1
ATOM 3666 C C . LEU B 1 216 ? 19.297 -22.672 10.695 1 97.12 216 LEU B C 1
ATOM 3668 O O . LEU B 1 216 ? 18.547 -22.281 11.586 1 97.12 216 LEU B O 1
ATOM 3672 N N . ARG B 1 217 ? 20.25 -21.922 10.219 1 97.75 217 ARG B N 1
ATOM 3673 C CA . ARG B 1 217 ? 20.438 -20.547 10.641 1 97.75 217 ARG B CA 1
ATOM 3674 C C . ARG B 1 217 ? 20.5 -19.609 9.445 1 97.75 217 ARG B C 1
ATOM 3676 O O . ARG B 1 217 ? 20.984 -19.984 8.375 1 97.75 217 ARG B O 1
ATOM 3683 N N . PHE B 1 218 ? 19.984 -18.406 9.641 1 97.75 218 PHE B N 1
ATOM 3684 C CA . PHE B 1 218 ? 20.047 -17.375 8.609 1 97.75 218 PHE B CA 1
ATOM 3685 C C . PHE B 1 218 ? 21.438 -16.75 8.531 1 97.75 218 PHE B C 1
ATOM 3687 O O . PHE B 1 218 ? 22.047 -16.469 9.555 1 97.75 218 PHE B O 1
ATOM 3694 N N . ALA B 1 219 ? 21.953 -16.594 7.328 1 96.94 219 ALA B N 1
ATOM 3695 C CA . ALA B 1 219 ? 23.25 -15.953 7.145 1 96.94 219 ALA B CA 1
ATOM 3696 C C . ALA B 1 219 ? 23.25 -15.047 5.918 1 96.94 219 ALA B C 1
ATOM 3698 O O . ALA B 1 219 ? 22.797 -15.445 4.84 1 96.94 219 ALA B O 1
ATOM 3699 N N . VAL B 1 220 ? 23.734 -13.852 6.094 1 96.75 220 VAL B N 1
ATOM 3700 C CA . VAL B 1 220 ? 23.844 -12.906 4.984 1 96.75 220 VAL B CA 1
ATOM 3701 C C . VAL B 1 220 ? 25.078 -13.234 4.152 1 96.75 220 VAL B C 1
ATOM 3703 O O . VAL B 1 220 ? 26.141 -13.492 4.699 1 96.75 220 VAL B O 1
ATOM 3706 N N . SER B 1 221 ? 24.922 -13.359 2.955 1 94.06 221 SER B N 1
ATOM 3707 C CA . SER B 1 221 ? 26 -13.609 2 1 94.06 221 SER B CA 1
ATOM 3708 C C . SER B 1 221 ? 26.031 -12.555 0.901 1 94.06 221 SER B C 1
ATOM 3710 O O . SER B 1 221 ? 25 -11.93 0.609 1 94.06 221 SER B O 1
ATOM 3712 N N . ASP B 1 222 ? 27.203 -12.375 0.318 1 95.75 222 ASP B N 1
ATOM 3713 C CA . ASP B 1 222 ? 27.297 -11.531 -0.87 1 95.75 222 ASP B CA 1
ATOM 3714 C C . ASP B 1 222 ? 26.625 -12.203 -2.07 1 95.75 222 ASP B C 1
ATOM 3716 O O . ASP B 1 222 ? 26.391 -13.406 -2.057 1 95.75 222 ASP B O 1
ATOM 3720 N N . GLU B 1 223 ? 26.297 -11.344 -3.027 1 96.5 223 GLU B N 1
ATOM 3721 C CA . GLU B 1 223 ? 25.562 -11.852 -4.188 1 96.5 223 GLU B CA 1
ATOM 3722 C C . GLU B 1 223 ? 26.375 -12.914 -4.926 1 96.5 223 GLU B C 1
ATOM 3724 O O . GLU B 1 223 ? 25.844 -13.953 -5.305 1 96.5 223 GLU B O 1
ATOM 3729 N N . ALA B 1 224 ? 27.672 -12.711 -5.098 1 95.94 224 ALA B N 1
ATOM 3730 C CA . ALA B 1 224 ? 28.484 -13.602 -5.914 1 95.94 224 ALA B CA 1
ATOM 3731 C C . ALA B 1 224 ? 28.531 -15.008 -5.312 1 95.94 224 ALA B C 1
ATOM 3733 O O . ALA B 1 224 ? 28.219 -15.992 -5.992 1 95.94 224 ALA B O 1
ATOM 3734 N N . PRO B 1 225 ? 28.891 -15.133 -4.043 1 93.5 225 PRO B N 1
ATOM 3735 C CA . PRO B 1 225 ? 28.875 -16.469 -3.451 1 93.5 225 PRO B CA 1
ATOM 3736 C C . PRO B 1 225 ? 27.5 -17.125 -3.482 1 93.5 225 PRO B C 1
ATOM 3738 O O . PRO B 1 225 ? 27.391 -18.344 -3.668 1 93.5 225 PRO B O 1
ATOM 3741 N N . LEU B 1 226 ? 26.453 -16.391 -3.283 1 92.94 226 LEU B N 1
ATOM 3742 C CA . LEU B 1 226 ? 25.109 -16.938 -3.344 1 92.94 226 LEU B CA 1
ATOM 3743 C C . LEU B 1 226 ? 24.797 -17.469 -4.738 1 92.94 226 LEU B C 1
ATOM 3745 O O . LEU B 1 226 ? 24.297 -18.594 -4.887 1 92.94 226 LEU B O 1
ATOM 3749 N N . ARG B 1 227 ? 25.156 -16.703 -5.75 1 94.69 227 ARG B N 1
ATOM 3750 C CA . ARG B 1 227 ? 24.969 -17.125 -7.133 1 94.69 227 ARG B CA 1
ATOM 3751 C C . ARG B 1 227 ? 25.734 -18.422 -7.41 1 94.69 227 ARG B C 1
ATOM 3753 O O . ARG B 1 227 ? 25.188 -19.344 -8.031 1 94.69 227 ARG B O 1
ATOM 3760 N N . GLN B 1 228 ? 26.922 -18.438 -6.961 1 92.19 228 GLN B N 1
ATOM 3761 C CA . GLN B 1 228 ? 27.766 -19.609 -7.176 1 92.19 228 GLN B CA 1
ATOM 3762 C C . GLN B 1 228 ? 27.188 -20.844 -6.492 1 92.19 228 GLN B C 1
ATOM 3764 O O . GLN B 1 228 ? 27.172 -21.922 -7.074 1 92.19 228 GLN B O 1
ATOM 3769 N N . GLY B 1 229 ? 26.75 -20.641 -5.324 1 89.38 229 GLY B N 1
ATOM 3770 C CA . GLY B 1 229 ? 26.156 -21.75 -4.605 1 89.38 229 GLY B CA 1
ATOM 3771 C C . GLY B 1 229 ? 24.922 -22.297 -5.293 1 89.38 229 GLY B C 1
ATOM 3772 O O . GLY B 1 229 ? 24.75 -23.516 -5.395 1 89.38 229 GLY B O 1
ATOM 3773 N N . LEU B 1 230 ? 24.047 -21.484 -5.758 1 88.94 230 LEU B N 1
ATOM 3774 C CA . LEU B 1 230 ? 22.828 -21.891 -6.453 1 88.94 230 LEU B CA 1
ATOM 3775 C C . LEU B 1 230 ? 23.172 -22.594 -7.766 1 88.94 230 LEU B C 1
ATOM 3777 O O . LEU B 1 230 ? 22.547 -23.594 -8.109 1 88.94 230 LEU B O 1
ATOM 3781 N N . ALA B 1 231 ? 24.203 -22.078 -8.422 1 91 231 ALA B N 1
ATOM 3782 C CA . ALA B 1 231 ? 24.641 -22.703 -9.672 1 91 231 ALA B CA 1
ATOM 3783 C C . ALA B 1 231 ? 25.203 -24.094 -9.414 1 91 231 ALA B C 1
ATOM 3785 O O . ALA B 1 231 ? 24.953 -25.031 -10.18 1 91 231 ALA B O 1
ATOM 3786 N N . GLN B 1 232 ? 25.906 -24.188 -8.406 1 88.62 232 GLN B N 1
ATOM 3787 C CA . GLN B 1 232 ? 26.516 -25.469 -8.047 1 88.62 232 GLN B CA 1
ATOM 3788 C C . GLN B 1 232 ? 25.469 -26.5 -7.68 1 88.62 232 GLN B C 1
ATOM 3790 O O . GLN B 1 232 ? 25.656 -27.703 -7.867 1 88.62 232 GLN B O 1
ATOM 3795 N N . ALA B 1 233 ? 24.406 -26.031 -7.191 1 86 233 ALA B N 1
ATOM 3796 C CA . ALA B 1 233 ? 23.297 -26.906 -6.848 1 86 233 ALA B CA 1
ATOM 3797 C C . ALA B 1 233 ? 22.531 -27.359 -8.094 1 86 233 ALA B C 1
ATOM 3799 O O . ALA B 1 233 ? 21.562 -28.094 -8.008 1 86 233 ALA B O 1
ATOM 3800 N N . GLY B 1 234 ? 22.906 -26.875 -9.25 1 87.38 234 GLY B N 1
ATOM 3801 C CA . GLY B 1 234 ? 22.359 -27.344 -10.516 1 87.38 234 GLY B CA 1
ATOM 3802 C C . GLY B 1 234 ? 21.188 -26.516 -11 1 87.38 234 GLY B C 1
ATOM 3803 O O . GLY B 1 234 ? 20.469 -26.922 -11.914 1 87.38 234 GLY B O 1
ATOM 3804 N N . LEU B 1 235 ? 20.922 -25.406 -10.414 1 86.12 235 LEU B N 1
ATOM 3805 C CA . LEU B 1 235 ? 19.797 -24.562 -10.836 1 86.12 235 LEU B CA 1
ATOM 3806 C C . LEU B 1 235 ? 20.156 -23.781 -12.094 1 86.12 235 LEU B C 1
ATOM 3808 O O . LEU B 1 235 ? 21.266 -23.297 -12.242 1 86.12 235 LEU B O 1
ATOM 3812 N N . PRO B 1 236 ? 19.297 -23.734 -13.047 1 88.5 236 PRO B N 1
ATOM 3813 C CA . PRO B 1 236 ? 19.547 -23 -14.289 1 88.5 236 PRO B CA 1
ATOM 3814 C C . PRO B 1 236 ? 19.75 -21.5 -14.055 1 88.5 236 PRO B C 1
ATOM 3816 O O . PRO B 1 236 ? 19.234 -20.953 -13.078 1 88.5 236 PRO B O 1
ATOM 3819 N N . GLY B 1 237 ? 20.453 -20.797 -15 1 85.75 237 GLY B N 1
ATOM 3820 C CA . GLY B 1 237 ? 20.828 -19.406 -14.883 1 85.75 237 GLY B CA 1
ATOM 3821 C C . GLY B 1 237 ? 19.641 -18.484 -14.672 1 85.75 237 GLY B C 1
ATOM 3822 O O . GLY B 1 237 ? 19.656 -17.625 -13.797 1 85.75 237 GLY B O 1
ATOM 3823 N N . GLY B 1 238 ? 18.625 -18.703 -15.484 1 84.19 238 GLY B N 1
ATOM 3824 C CA . GLY B 1 238 ? 17.422 -17.875 -15.352 1 84.19 238 GLY B CA 1
ATOM 3825 C C . GLY B 1 238 ? 16.781 -17.984 -13.977 1 84.19 238 GLY B C 1
ATOM 3826 O O . GLY B 1 238 ? 16.297 -17 -13.43 1 84.19 238 GLY B O 1
ATOM 3827 N N . PHE B 1 239 ? 16.875 -19.141 -13.453 1 84.56 239 PHE B N 1
ATOM 3828 C CA . PHE B 1 239 ? 16.328 -19.359 -12.117 1 84.56 239 PHE B CA 1
ATOM 3829 C C . PHE B 1 239 ? 17.172 -18.688 -11.055 1 84.56 239 PHE B C 1
ATOM 3831 O O . PHE B 1 239 ? 16.656 -18.078 -10.117 1 84.56 239 PHE B O 1
ATOM 3838 N N . VAL B 1 240 ? 18.469 -18.781 -11.211 1 90.06 240 VAL B N 1
ATOM 3839 C CA . VAL B 1 240 ? 19.391 -18.125 -10.281 1 90.06 240 VAL B CA 1
ATOM 3840 C C . VAL B 1 240 ? 19.141 -16.625 -10.281 1 90.06 240 VAL B C 1
ATOM 3842 O O . VAL B 1 240 ? 19.062 -15.992 -9.227 1 90.06 240 VAL B O 1
ATOM 3845 N N . ASP B 1 241 ? 18.906 -16.047 -11.484 1 90.19 241 ASP B N 1
ATOM 3846 C CA . ASP B 1 241 ? 18.625 -14.625 -11.602 1 90.19 241 ASP B CA 1
ATOM 3847 C C . ASP B 1 241 ? 17.344 -14.258 -10.859 1 90.19 241 ASP B C 1
ATOM 3849 O O . ASP B 1 241 ? 17.281 -13.234 -10.188 1 90.19 241 ASP B O 1
ATOM 3853 N N . ALA B 1 242 ? 16.391 -15.094 -11 1 88.12 242 ALA B N 1
ATOM 3854 C CA . ALA B 1 242 ? 15.102 -14.859 -10.352 1 88.12 242 ALA B CA 1
ATOM 3855 C C . ALA B 1 242 ? 15.242 -14.875 -8.836 1 88.12 242 ALA B C 1
ATOM 3857 O O . ALA B 1 242 ? 14.688 -14.016 -8.141 1 88.12 242 ALA B O 1
ATOM 3858 N N . VAL B 1 243 ? 16 -15.789 -8.328 1 89.56 243 VAL B N 1
ATOM 3859 C CA . VAL B 1 243 ? 16.203 -15.922 -6.887 1 89.56 243 VAL B CA 1
ATOM 3860 C C . VAL B 1 243 ? 16.906 -14.68 -6.352 1 89.56 243 VAL B C 1
ATOM 3862 O O . VAL B 1 243 ? 16.516 -14.125 -5.328 1 89.56 243 VAL B O 1
ATOM 3865 N N . ILE B 1 244 ? 17.938 -14.266 -7.051 1 93.75 244 ILE B N 1
ATOM 3866 C CA . ILE B 1 244 ? 18.703 -13.102 -6.637 1 93.75 244 ILE B CA 1
ATOM 3867 C C . ILE B 1 244 ? 17.812 -11.859 -6.641 1 93.75 244 ILE B C 1
ATOM 3869 O O . ILE B 1 244 ? 17.859 -11.047 -5.715 1 93.75 244 ILE B O 1
ATOM 3873 N N . ASP B 1 245 ? 16.969 -11.742 -7.645 1 93.62 245 ASP B N 1
ATOM 3874 C CA . ASP B 1 245 ? 16.062 -10.609 -7.754 1 93.62 245 ASP B CA 1
ATOM 3875 C C . ASP B 1 245 ? 15.062 -10.586 -6.598 1 93.62 245 ASP B C 1
ATOM 3877 O O . ASP B 1 245 ? 14.766 -9.531 -6.047 1 93.62 245 ASP B O 1
ATOM 3881 N N . ILE B 1 246 ? 14.609 -11.695 -6.273 1 93.62 246 ILE B N 1
ATOM 3882 C CA . ILE B 1 246 ? 13.672 -11.82 -5.164 1 93.62 246 ILE B CA 1
ATOM 3883 C C . ILE B 1 246 ? 14.352 -11.414 -3.861 1 93.62 246 ILE B C 1
ATOM 3885 O O . ILE B 1 246 ? 13.797 -10.648 -3.074 1 93.62 246 ILE B O 1
ATOM 3889 N N . GLU B 1 247 ? 15.547 -11.906 -3.654 1 95.31 247 GLU B N 1
ATOM 3890 C CA . GLU B 1 247 ? 16.297 -11.57 -2.453 1 95.31 247 GLU B CA 1
ATOM 3891 C C . GLU B 1 247 ? 16.547 -10.062 -2.367 1 95.31 247 GLU B C 1
ATOM 3893 O O . GLU B 1 247 ? 16.453 -9.477 -1.289 1 95.31 247 GLU B O 1
ATOM 3898 N N . LYS B 1 248 ? 16.891 -9.469 -3.473 1 95.81 248 LYS B N 1
ATOM 3899 C CA . LYS B 1 248 ? 17.094 -8.023 -3.496 1 95.81 248 LYS B CA 1
ATOM 3900 C C . LYS B 1 248 ? 15.805 -7.285 -3.133 1 95.81 248 LYS B C 1
ATOM 3902 O O . LYS B 1 248 ? 15.844 -6.27 -2.438 1 95.81 248 LYS B O 1
ATOM 3907 N N . SER B 1 249 ? 14.688 -7.793 -3.596 1 96.31 249 SER B N 1
ATOM 3908 C CA . SER B 1 249 ? 13.398 -7.199 -3.275 1 96.31 249 SER B CA 1
ATOM 3909 C C . SER B 1 249 ? 13.078 -7.332 -1.79 1 96.31 249 SER B C 1
ATOM 3911 O O . SER B 1 249 ? 12.5 -6.426 -1.188 1 96.31 249 SER B O 1
ATOM 3913 N N . PHE B 1 250 ? 13.469 -8.508 -1.187 1 97.19 250 PHE B N 1
ATOM 3914 C CA . PHE B 1 250 ? 13.305 -8.688 0.252 1 97.19 250 PHE B CA 1
ATOM 3915 C C . PHE B 1 250 ? 14.07 -7.617 1.019 1 97.19 250 PHE B C 1
ATOM 3917 O O . PHE B 1 250 ? 13.516 -6.961 1.903 1 97.19 250 PHE B O 1
ATOM 3924 N N . VAL B 1 251 ? 15.297 -7.438 0.625 1 96.81 251 VAL B N 1
ATOM 3925 C CA . VAL B 1 251 ? 16.188 -6.516 1.322 1 96.81 251 VAL B CA 1
ATOM 3926 C C . VAL B 1 251 ? 15.688 -5.082 1.158 1 96.81 251 VAL B C 1
ATOM 3928 O O . VAL B 1 251 ? 15.766 -4.277 2.088 1 96.81 251 VAL B O 1
ATOM 3931 N N . ALA B 1 252 ? 15.086 -4.805 0.043 1 95.44 252 ALA B N 1
ATOM 3932 C CA . ALA B 1 252 ? 14.562 -3.469 -0.247 1 95.44 252 ALA B CA 1
ATOM 3933 C C . ALA B 1 252 ? 13.258 -3.217 0.498 1 95.44 252 ALA B C 1
ATOM 3935 O O . ALA B 1 252 ? 12.719 -2.105 0.466 1 95.44 252 ALA B O 1
ATOM 3936 N N . GLY B 1 253 ? 12.703 -4.199 1.149 1 97 253 GLY B N 1
ATOM 3937 C CA . GLY B 1 253 ? 11.523 -4.047 1.986 1 97 253 GLY B CA 1
ATOM 3938 C C . GLY B 1 253 ? 10.227 -4.172 1.215 1 97 253 GLY B C 1
ATOM 3939 O O . GLY B 1 253 ? 9.164 -3.799 1.714 1 97 253 GLY B O 1
ATOM 3940 N N . ALA B 1 254 ? 10.297 -4.684 -0.019 1 97.31 254 ALA B N 1
ATOM 3941 C CA . ALA B 1 254 ? 9.125 -4.766 -0.891 1 97.31 254 ALA B CA 1
ATOM 3942 C C . ALA B 1 254 ? 8.039 -5.641 -0.27 1 97.31 254 ALA B C 1
ATOM 3944 O O . ALA B 1 254 ? 6.848 -5.402 -0.477 1 97.31 254 ALA B O 1
ATOM 3945 N N . PHE B 1 255 ? 8.461 -6.594 0.551 1 98.44 255 PHE B N 1
ATOM 3946 C CA . PHE B 1 255 ? 7.52 -7.574 1.065 1 98.44 255 PHE B CA 1
ATOM 3947 C C . PHE B 1 255 ? 7.293 -7.383 2.561 1 98.44 255 PHE B C 1
ATOM 3949 O O . PHE B 1 255 ? 6.66 -8.219 3.211 1 98.44 255 PHE B O 1
ATOM 3956 N N . ASP B 1 256 ? 7.91 -6.328 3.109 1 98.5 256 ASP B N 1
ATOM 3957 C CA . ASP B 1 256 ? 7.762 -6 4.523 1 98.5 256 ASP B CA 1
ATOM 3958 C C . ASP B 1 256 ? 6.516 -5.152 4.762 1 98.5 256 ASP B C 1
ATOM 3960 O O . ASP B 1 256 ? 6.617 -3.975 5.121 1 98.5 256 ASP B O 1
ATOM 3964 N N . VAL B 1 257 ? 5.371 -5.703 4.57 1 98.75 257 VAL B N 1
ATOM 3965 C CA . VAL B 1 257 ? 4.062 -5.082 4.723 1 98.75 257 VAL B CA 1
ATOM 3966 C C . VAL B 1 257 ? 3.074 -6.094 5.305 1 98.75 257 VAL B C 1
ATOM 3968 O O . VAL B 1 257 ? 3.018 -7.242 4.859 1 98.75 257 VAL B O 1
ATOM 3971 N N . VAL B 1 258 ? 2.373 -5.715 6.328 1 98.75 258 VAL B N 1
ATOM 3972 C CA . VAL B 1 258 ? 1.309 -6.508 6.93 1 98.75 258 VAL B CA 1
ATOM 3973 C C . VAL B 1 258 ? 0.009 -5.707 6.945 1 98.75 258 VAL B C 1
ATOM 3975 O O . VAL B 1 258 ? -0.012 -4.555 7.387 1 98.75 258 VAL B O 1
ATOM 3978 N N . THR B 1 259 ? -1.012 -6.266 6.414 1 98.62 259 THR B N 1
ATOM 3979 C CA . THR B 1 259 ? -2.322 -5.625 6.379 1 98.62 259 THR B CA 1
ATOM 3980 C C . THR B 1 259 ? -3.402 -6.574 6.891 1 98.62 259 THR B C 1
ATOM 3982 O O . THR B 1 259 ? -3.131 -7.746 7.156 1 98.62 259 THR B O 1
ATOM 3985 N N . GLY B 1 260 ? -4.594 -6.043 7.098 1 97.88 260 GLY B N 1
ATOM 3986 C CA . GLY B 1 260 ? -5.77 -6.844 7.402 1 97.88 260 GLY B CA 1
ATOM 3987 C C . GLY B 1 260 ? -6.594 -7.184 6.176 1 97.88 260 GLY B C 1
ATOM 3988 O O . GLY B 1 260 ? -7.719 -7.672 6.293 1 97.88 260 GLY B O 1
ATOM 3989 N N . ASP B 1 261 ? -6.066 -6.992 4.996 1 98.44 261 ASP B N 1
ATOM 3990 C CA . ASP B 1 261 ? -6.84 -7.086 3.76 1 98.44 261 ASP B CA 1
ATOM 3991 C C . ASP B 1 261 ? -7.371 -8.5 3.553 1 98.44 261 ASP B C 1
ATOM 3993 O O . ASP B 1 261 ? -8.547 -8.688 3.221 1 98.44 261 ASP B O 1
ATOM 3997 N N . VAL B 1 262 ? -6.469 -9.523 3.762 1 98.69 262 VAL B N 1
ATOM 3998 C CA . VAL B 1 262 ? -6.922 -10.898 3.547 1 98.69 262 VAL B CA 1
ATOM 3999 C C . VAL B 1 262 ? -8.102 -11.203 4.473 1 98.69 262 VAL B C 1
ATOM 4001 O O . VAL B 1 262 ? -9.125 -11.719 4.027 1 98.69 262 VAL B O 1
ATOM 4004 N N . ALA B 1 263 ? -7.957 -10.891 5.73 1 98 263 ALA B N 1
ATOM 4005 C CA . ALA B 1 263 ? -9.023 -11.164 6.684 1 98 263 ALA B CA 1
ATOM 4006 C C . ALA B 1 263 ? -10.328 -10.5 6.25 1 98 263 ALA B C 1
ATOM 4008 O O . ALA B 1 263 ? -11.391 -11.133 6.277 1 98 263 ALA B O 1
ATOM 4009 N N . ARG B 1 264 ? -10.289 -9.297 5.824 1 96.94 264 ARG B N 1
ATOM 4010 C CA . ARG B 1 264 ? -11.484 -8.523 5.473 1 96.94 264 ARG B CA 1
ATOM 4011 C C . ARG B 1 264 ? -12.102 -9.023 4.172 1 96.94 264 ARG B C 1
ATOM 4013 O O . ARG B 1 264 ? -13.32 -9.172 4.074 1 96.94 264 ARG B O 1
ATOM 4020 N N . LEU B 1 265 ? -11.297 -9.305 3.188 1 98.12 265 LEU B N 1
ATOM 4021 C CA . LEU B 1 265 ? -11.773 -9.672 1.857 1 98.12 265 LEU B CA 1
ATOM 4022 C C . LEU B 1 265 ? -12.219 -11.125 1.821 1 98.12 265 LEU B C 1
ATOM 4024 O O . LEU B 1 265 ? -13.203 -11.461 1.168 1 98.12 265 LEU B O 1
ATOM 4028 N N . ALA B 1 266 ? -11.461 -11.977 2.545 1 97.75 266 ALA B N 1
ATOM 4029 C CA . ALA B 1 266 ? -11.727 -13.414 2.512 1 97.75 266 ALA B CA 1
ATOM 4030 C C . ALA B 1 266 ? -12.766 -13.805 3.559 1 97.75 266 ALA B C 1
ATOM 4032 O O . ALA B 1 266 ? -13.359 -14.883 3.479 1 97.75 266 ALA B O 1
ATOM 4033 N N . GLY B 1 267 ? -12.906 -12.984 4.617 1 96.44 267 GLY B N 1
ATOM 4034 C CA . GLY B 1 267 ? -13.797 -13.32 5.711 1 96.44 267 GLY B CA 1
ATOM 4035 C C . GLY B 1 267 ? -13.211 -14.336 6.676 1 96.44 267 GLY B C 1
ATOM 4036 O O . GLY B 1 267 ? -13.945 -15.023 7.387 1 96.44 267 GLY B O 1
ATOM 4037 N N . ARG B 1 268 ? -11.93 -14.531 6.602 1 97 268 ARG B N 1
ATOM 4038 C CA . ARG B 1 268 ? -11.188 -15.422 7.496 1 97 268 ARG B CA 1
ATOM 4039 C C . ARG B 1 268 ? -9.742 -14.961 7.645 1 97 268 ARG B C 1
ATOM 4041 O O . ARG B 1 268 ? -9.188 -14.32 6.746 1 97 268 ARG B O 1
ATOM 4048 N N . GLU B 1 269 ? -9.156 -15.336 8.719 1 97.44 269 GLU B N 1
ATOM 4049 C CA . GLU B 1 269 ? -7.773 -14.945 8.977 1 97.44 269 GLU B CA 1
ATOM 4050 C C . GLU B 1 269 ? -6.816 -15.633 8.008 1 97.44 269 GLU B C 1
ATOM 4052 O O . GLU B 1 269 ? -7.016 -16.797 7.652 1 97.44 269 GLU B O 1
ATOM 4057 N N . PRO B 1 270 ? -5.789 -14.922 7.594 1 98.44 270 PRO B N 1
ATOM 4058 C CA . PRO B 1 270 ? -4.797 -15.578 6.738 1 98.44 270 PRO B CA 1
ATOM 4059 C C . PRO B 1 270 ? -4.059 -16.703 7.453 1 98.44 270 PRO B C 1
ATOM 4061 O O . PRO B 1 270 ? -3.908 -16.672 8.68 1 98.44 270 PRO B O 1
ATOM 4064 N N . ARG B 1 271 ? -3.613 -17.625 6.684 1 97.31 271 ARG B N 1
ATOM 4065 C CA . ARG B 1 271 ? -2.871 -18.766 7.219 1 97.31 271 ARG B CA 1
ATOM 4066 C C . ARG B 1 271 ? -1.452 -18.359 7.602 1 97.31 271 ARG B C 1
ATOM 4068 O O . ARG B 1 271 ? -0.795 -17.609 6.871 1 97.31 271 ARG B O 1
ATOM 4075 N N . ALA B 1 272 ? -1.046 -18.891 8.727 1 97.31 272 ALA B N 1
ATOM 4076 C CA . ALA B 1 272 ? 0.323 -18.656 9.164 1 97.31 272 ALA B CA 1
ATOM 4077 C C . ALA B 1 272 ? 1.318 -19.484 8.375 1 97.31 272 ALA B C 1
ATOM 4079 O O . ALA B 1 272 ? 1.015 -20.625 7.988 1 97.31 272 ALA B O 1
ATOM 4080 N N . LEU B 1 273 ? 2.506 -18.906 8.203 1 97.62 273 LEU B N 1
ATOM 4081 C CA . LEU B 1 273 ? 3.559 -19.641 7.512 1 97.62 273 LEU B CA 1
ATOM 4082 C C . LEU B 1 273 ? 3.816 -20.984 8.18 1 97.62 273 LEU B C 1
ATOM 4084 O O . LEU B 1 273 ? 4.035 -21.984 7.5 1 97.62 273 LEU B O 1
ATOM 4088 N N . ARG B 1 274 ? 3.76 -21.016 9.492 1 96.62 274 ARG B N 1
ATOM 4089 C CA . ARG B 1 274 ? 4.008 -22.219 10.266 1 96.62 274 ARG B CA 1
ATOM 4090 C C . ARG B 1 274 ? 3.1 -23.359 9.812 1 96.62 274 ARG B C 1
ATOM 4092 O O . ARG B 1 274 ? 3.547 -24.5 9.664 1 96.62 274 ARG B O 1
ATOM 4099 N N . THR B 1 275 ? 1.829 -23.047 9.625 1 95.25 275 THR B N 1
ATOM 4100 C CA . THR B 1 275 ? 0.847 -24.047 9.227 1 95.25 275 THR B CA 1
ATOM 4101 C C . THR B 1 275 ? 1.207 -24.656 7.871 1 95.25 275 THR B C 1
ATOM 4103 O O . THR B 1 275 ? 1.164 -25.875 7.699 1 95.25 275 THR B O 1
ATOM 4106 N N . LEU B 1 276 ? 1.623 -23.859 6.949 1 93.94 276 LEU B N 1
ATOM 4107 C CA . LEU B 1 276 ? 1.958 -24.312 5.609 1 93.94 276 LEU B CA 1
ATOM 4108 C C . LEU B 1 276 ? 3.256 -25.125 5.617 1 93.94 276 LEU B C 1
ATOM 4110 O O . LEU B 1 276 ? 3.377 -26.125 4.91 1 93.94 276 LEU B O 1
ATOM 4114 N N . LEU B 1 277 ? 4.203 -24.656 6.387 1 94.94 277 LEU B N 1
ATOM 4115 C CA . LEU B 1 277 ? 5.48 -25.375 6.484 1 94.94 277 LEU B CA 1
ATOM 4116 C C . LEU B 1 277 ? 5.293 -26.734 7.133 1 94.94 277 LEU B C 1
ATOM 4118 O O . LEU B 1 277 ? 5.934 -27.719 6.727 1 94.94 277 LEU B O 1
ATOM 4122 N N . ALA B 1 278 ? 4.473 -26.797 8.18 1 92.31 278 ALA B N 1
ATOM 4123 C CA . ALA B 1 278 ? 4.223 -28.062 8.875 1 92.31 278 ALA B CA 1
ATOM 4124 C C . ALA B 1 278 ? 3.668 -29.109 7.914 1 92.31 278 ALA B C 1
ATOM 4126 O O . ALA B 1 278 ? 4.031 -30.281 7.992 1 92.31 278 ALA B O 1
ATOM 4127 N N . ASP B 1 279 ? 2.904 -28.703 7.059 1 85.19 279 ASP B N 1
ATOM 4128 C CA . ASP B 1 279 ? 2.314 -29.609 6.078 1 85.19 279 ASP B CA 1
ATOM 4129 C C . ASP B 1 279 ? 3.375 -30.141 5.113 1 85.19 279 ASP B C 1
ATOM 4131 O O . ASP B 1 279 ? 3.271 -31.266 4.629 1 85.19 279 ASP B O 1
ATOM 4135 N N . SER B 1 280 ? 4.355 -29.375 4.863 1 83.69 280 SER B N 1
ATOM 4136 C CA . SER B 1 280 ? 5.355 -29.703 3.857 1 83.69 280 SER B CA 1
ATOM 4137 C C . SER B 1 280 ? 6.539 -30.438 4.477 1 83.69 280 SER B C 1
ATOM 4139 O O . SER B 1 280 ? 7.227 -31.203 3.799 1 83.69 280 SER B O 1
ATOM 4141 N N . LEU B 1 281 ? 6.863 -30.141 5.695 1 82.44 281 LEU B N 1
ATOM 4142 C CA . LEU B 1 281 ? 8.062 -30.672 6.336 1 82.44 281 LEU B CA 1
ATOM 4143 C C . LEU B 1 281 ? 7.727 -31.859 7.219 1 82.44 281 LEU B C 1
ATOM 4145 O O . LEU B 1 281 ? 8.617 -32.469 7.816 1 82.44 281 LEU B O 1
ATOM 4149 N N . ARG B 1 282 ? 6.434 -32.219 7.387 1 66.56 282 ARG B N 1
ATOM 4150 C CA . ARG B 1 282 ? 6.105 -33.406 8.172 1 66.56 282 ARG B CA 1
ATOM 4151 C C . ARG B 1 282 ? 6.879 -34.625 7.676 1 66.56 282 ARG B C 1
ATOM 4153 O O . ARG B 1 282 ? 6.949 -34.875 6.473 1 66.56 282 ARG B O 1
ATOM 4160 N N . PRO B 1 283 ? 7.754 -35.031 8.594 1 56.88 283 PRO B N 1
ATOM 4161 C CA . PRO B 1 283 ? 8.453 -36.281 8.258 1 56.88 283 PRO B CA 1
ATOM 4162 C C . PRO B 1 283 ? 7.523 -37.344 7.719 1 56.88 283 PRO B C 1
ATOM 4164 O O . PRO B 1 283 ? 6.344 -37.406 8.078 1 56.88 283 PRO B O 1
ATOM 4167 N N . ALA B 1 284 ? 7.691 -37.844 6.422 1 47.19 284 ALA B N 1
ATOM 4168 C CA . ALA B 1 284 ? 7.02 -39.062 5.945 1 47.19 284 ALA B CA 1
ATOM 4169 C C . ALA B 1 284 ? 6.781 -40.031 7.086 1 47.19 284 ALA B C 1
ATOM 4171 O O . ALA B 1 284 ? 7.723 -40.438 7.781 1 47.19 284 ALA B O 1
ATOM 4172 N N . VAL B 1 285 ? 5.734 -39.844 7.777 1 42.59 285 VAL B N 1
ATOM 4173 C CA . VAL B 1 285 ? 5.473 -40.969 8.672 1 42.59 285 VAL B CA 1
ATOM 4174 C C . VAL B 1 285 ? 5.875 -42.281 7.988 1 42.59 285 VAL B C 1
ATOM 4176 O O . VAL B 1 285 ? 5.418 -42.594 6.883 1 42.59 285 VAL B O 1
ATOM 4179 N N . ALA B 1 286 ? 7.027 -42.875 8.156 1 41.44 286 ALA B N 1
ATOM 4180 C CA . ALA B 1 286 ? 7.371 -44.281 7.875 1 41.44 286 ALA B CA 1
ATOM 4181 C C . ALA B 1 286 ? 6.168 -45.188 8.086 1 41.44 286 ALA B C 1
ATOM 4183 O O . ALA B 1 286 ? 5.621 -45.25 9.188 1 41.44 286 ALA B O 1
ATOM 4184 N N . ASP B 1 287 ? 5.219 -45.312 7.203 1 35.88 287 ASP B N 1
ATOM 4185 C CA . ASP B 1 287 ? 4.422 -46.531 7.266 1 35.88 287 ASP B CA 1
ATOM 4186 C C . ASP B 1 287 ? 5.277 -47.719 7.68 1 35.88 287 ASP B C 1
ATOM 4188 O O . ASP B 1 287 ? 6.238 -48.062 6.992 1 35.88 287 ASP B O 1
ATOM 4192 N N . ALA B 1 288 ? 5.633 -47.844 8.938 1 33.19 288 ALA B N 1
ATOM 4193 C CA . ALA B 1 288 ? 5.777 -49.219 9.383 1 33.19 288 ALA B CA 1
ATOM 4194 C C . ALA B 1 288 ? 4.441 -49.938 9.336 1 33.19 288 ALA B C 1
ATOM 4196 O O . ALA B 1 288 ? 3.408 -49.406 9.734 1 33.19 288 ALA B O 1
#

Radius of gyration: 24.85 Å; Cα contacts (8 Å, |Δi|>4): 1258; chains: 2; bounding box: 55×84×74 Å

Solvent-accessible surface area (backbone atoms only — not comparable to full-atom values): 28682 Å² total; per-residue (Å²): 102,32,37,34,33,38,42,17,66,41,75,56,29,43,43,24,50,52,41,37,70,74,65,39,85,81,49,47,44,35,21,23,12,79,52,24,87,63,28,59,82,87,34,43,48,30,53,25,35,62,90,38,52,73,37,33,30,64,51,34,50,78,26,42,32,35,38,42,47,75,71,90,59,77,54,75,62,47,45,21,52,26,37,47,37,49,49,52,22,33,50,74,35,58,37,55,32,41,33,35,54,44,46,46,58,49,25,68,50,57,78,75,45,82,51,14,30,45,27,47,29,52,54,51,42,71,68,64,44,92,30,37,28,38,41,15,37,32,57,45,36,63,59,49,51,66,50,52,67,74,27,47,84,77,30,43,41,75,38,69,49,76,34,32,38,6,32,15,40,61,66,44,48,15,31,22,52,34,28,55,74,74,49,78,90,49,47,46,29,71,43,48,32,21,6,79,52,63,39,38,53,55,55,50,21,45,50,50,17,65,65,60,74,43,64,35,39,48,42,72,40,58,68,65,63,51,50,50,52,45,44,71,72,67,49,53,68,72,55,50,51,49,52,52,51,50,41,51,38,30,44,70,41,33,29,25,44,30,36,55,45,20,31,67,37,44,72,42,76,44,57,49,59,66,64,58,36,50,71,66,45,51,72,75,73,73,80,123,101,32,37,34,32,37,41,17,64,41,75,56,30,43,45,24,52,51,41,37,71,76,64,40,83,82,49,46,46,34,20,22,14,80,54,24,88,63,28,59,81,89,33,42,48,29,55,24,36,61,90,38,52,71,37,31,29,64,52,35,49,78,25,42,33,36,38,42,45,74,72,90,60,79,54,74,65,47,46,23,52,26,38,47,38,48,48,52,22,33,50,73,37,55,37,55,32,42,33,36,54,45,45,44,59,49,24,68,50,58,77,76,45,81,52,15,30,46,28,48,28,52,54,51,43,71,68,65,45,92,31,37,29,36,41,15,35,32,58,46,35,62,59,49,50,66,49,53,66,74,28,48,84,78,28,43,42,75,37,67,48,78,34,31,38,6,34,14,40,62,65,44,47,15,32,23,51,32,27,56,74,74,48,80,90,48,48,47,30,72,43,46,33,20,5,79,53,62,38,36,53,54,55,49,21,44,51,51,16,65,64,60,74,44,66,34,40,48,42,72,40,57,67,66,63,51,51,51,51,44,45,72,72,66,49,54,69,72,56,50,53,50,52,52,50,49,41,53,38,30,46,71,42,33,31,25,43,32,38,53,45,22,31,68,36,44,71,44,75,45,56,49,57,66,63,59,37,50,71,67,44,53,71,76,72,71,82,120

InterPro domains:
  IPR016040 NAD(P)-binding domain [PF13460] (7-181)
  IPR036291 NAD(P)-binding domain superfamily [SSF51735] (3-274)
  IPR052718 NmrA-type domain-containing oxidoreductase [PTHR47129] (1-281)

Secondary structure (DSSP, 8-state):
-EEEEETTTSHHHHHHHHHHHHH-TT-EEEEEES-GGGSPTTSEEEE-BTTBHHHHHHHHTT-SEEEEPPPS--STTHHHHHHHHHHHHHHHHT-SEEEEEEETT-----TTSTTHHHHHHHHHHHHH-SSEEEEEE--BHHHHHHHGGGGTTTTEEEESS--EE--B-HHHHHHHHHHHHHSSS-TT-EEEE--SS-EEHHHHHHHHHHHHSS--EEEE--HHHHHHHHHHTT--HHHHHHHHHHHHHHHTTTT-EEESHHHHHHSSPPPPHHHHHHHHHS------/-EEEEETTTSHHHHHHHHHHHHH-TT-EEEEEES-GGGSPTTSEEEE-BTTBHHHHHHHHTT-SEEEEPPPS--STTHHHHHHHHHHHHHHHHT-SEEEEEEETT-----TTSTTHHHHHHHHHHHHH-SSEEEEEE--BHHHHHHHGGGGTTTTEEEESS--EE--B-HHHHHHHHHHHHHSSS-TT-EEEE--SS-EEHHHHHHHHHHHHSS--EEEE--HHHHHHHHHHTT--HHHHHHHHHHHHHHHTTTT-EEESHHHHHHSSPPPPHHHHHHHHHS------

Foldseek 3Di:
DEEEEEVLLDPLNVLLVVLCVVPVPDYAYAYEDCCQVSRDPPHHGAYDDLVDLVSLLVSLAPHQEYEDEFDPDLPKPPRLSSLLSNLVSNVVNPHQEYEYEAAFQQDPDHPPQSSNSRVSNVVNNVVRHPWYAYEHEWAALVVCLVVVVVCLVVQEDEFQDKFWAFHFHSSLSSLLVSLLRNDDDRTPYYHYGGAAAIDIQQRVQVLLCVLQVGHHGYDHDHLVVQLVVCVVVVDDPSVSVNVSSVRVCRRVHRRVDHDCSSCVSNVHHTDDSSVVNNVSNVDPPPPD/DEEEEEVLLDPLNVLLVVLCVVPVVDYAYAYEDCCQVNRDPPHHGAYDDLVDLVSLLVRLAPHQEYEDEFDPDLPAPPRLSSLLSNLVSNVVNPHQEYEYEAAFQQDPDHPPQSSNSRVSNVVNNVVRHPWYAYEHEWAALVVCLVVVVVCLVVQEDEFQDKFWAFHFHSSLSSLLVNLLRNDDDRTPYYHYGGAAAIDIQQRVQVLLCVLQVGHHGYDHDHLVVQLVVCVVVVDDPSVSVNVSSVRVCRRVHRRVDHDCSSCVSNVHHTDDSSVVNNVSNVDPPPPD